Protein AF-A0A932TQD7-F1 (afdb_monomer)

Sequence (419 aa):
MWHEYRRPCAYRSLVVTSLGLAAGSFLALGAETEGPAWTPEKAKTEDVGGRVVIRYEHDCPAAWGYEPGQRRFFDVVTPKDPGGKHPLLICLHSAGEKDNTEWRSNVLRVAAAGDDFVGLMPNCNFPNEWWWGREVMLKEKERYKDTLTPTETRVLATIEWVVQTLNVDRDRIYLHGISMGGSGSLGLGLARGDTFAALFAGVPGSADHALLRRDLATDRDPPPALVFFSQTDQWSRQMPQLTQAAQEKRYPLVCAWGPWGHVNHYEMMNAAAFEFPWLSIRRNEAYPAFVNTSSNQKFPGYQSLDPDQEGQVNAYFRWTNLKDQPEEFAMEIRLVSQDELKGPAAIPEEVVTDVTLRRVQRLAVPPEGEYRWRAEVAGSRTAGGTARADREGLITIPGVKITARPLRLTILPVRFGTP

Radius of gyration: 23.67 Å; Cα contacts (8 Å, |Δi|>4): 931; chains: 1; bounding box: 95×46×58 Å

Mean predicted aligned error: 7.7 Å

Foldseek 3Di:
DDDDDDDDDDDDPPPDPDPDDPPPDPPLLPDPDDAQPDDWAFDDWDDAPNWIKTKTKDFQDCVLVDDPPDMWMKIKTAAQDLPDAAFEEEEEEAAPDPDCPVVSVQSVVQVVLHSRYMYMYTDDDPPCQQQQRVVVCVVCVVVSLADGHSNLSVVVSVVSNCCRVRVYDQFRYEQEYEASSLCNQLQNQQLPLSRHQEYEHHAYQENVNNLSNVVPDDPFHGHQYQYEHALCEPSCQCVLVVVVSCQVVLHNYKYKYAHPYRDGDCQGTQQLRVVPPSSVGTSQDKDKRWHPKPQFDDDQHRPHPDPCNITIDPSFKDKDWDDQAQFKGKMKIAGDDPVSTPDDHPTDQKMWTKIKMGNRNHHDQAAQFKKKKFKDFPNHTPDIDMFTQHNVSITIDGGDMHGRGIIMMMIGTDDDDDD

Secondary structure (DSSP, 8-state):
----------------------------S----SS-SS-PEEEEEEESSS-EEEEEEEE--GGGTPPTT-EEEEEEEPPS-SSS-EEEEEEEPPTT--TTHHHHHHHHHHHHH-TT-EEEEE---TTTT-TT-HHHHHHSHHHHTTS--HHHHHHHHHHHHHHHHTTEEEEEEEEEEETHHHHHHHHHHTT-TTT-SEEEEES-S--HHHHHTTT---SSPPPPEEEEE-TTSTTGGGHHHHHHHHHHTT--EEEEE-S--S---GGGS-HHHHT--GGG--TTS-EEEEES-TTPPPP--TT--SS-SSEEESTTEEEEEEEEETTEEEEEEEEPPGGG-SS-----SEEEEEEEEES--SS---TT-EEEEEEEETTEEEEEEEEE--TTS-EEEEEEEEESSPEEEEEEE--PPP-

pLDDT: mean 87.46, std 18.32, range [24.41, 98.88]

Structure (mmCIF, N/CA/C/O backbone):
data_AF-A0A932TQD7-F1
#
_entry.id   AF-A0A932TQD7-F1
#
loop_
_atom_site.group_PDB
_atom_site.id
_atom_site.type_symbol
_atom_site.label_atom_id
_atom_site.label_alt_id
_atom_site.label_comp_id
_atom_site.label_asym_id
_atom_site.label_entity_id
_atom_site.label_seq_id
_atom_site.pdbx_PDB_ins_code
_atom_site.Cartn_x
_atom_site.Cartn_y
_atom_site.Cartn_z
_atom_site.occupancy
_atom_site.B_iso_or_equiv
_atom_site.auth_seq_id
_atom_site.auth_comp_id
_atom_site.auth_asym_id
_atom_site.auth_atom_id
_atom_site.pdbx_PDB_model_num
ATOM 1 N N . MET A 1 1 ? -70.786 17.677 -17.072 1.00 34.69 1 MET A N 1
ATOM 2 C CA . MET A 1 1 ? -70.443 19.095 -16.821 1.00 34.69 1 MET A CA 1
ATOM 3 C C . MET A 1 1 ? -69.515 19.073 -15.615 1.00 34.69 1 MET A C 1
ATOM 5 O O . MET A 1 1 ? -70.011 18.813 -14.538 1.00 34.69 1 MET A O 1
ATOM 9 N N . TRP A 1 2 ? -68.191 19.110 -15.705 1.00 25.19 2 TRP A N 1
ATOM 10 C CA . TRP A 1 2 ? -67.306 19.965 -16.495 1.00 25.19 2 TRP A CA 1
ATOM 11 C C . TRP A 1 2 ? -65.962 19.262 -16.777 1.00 25.19 2 TRP A C 1
ATOM 13 O O . TRP A 1 2 ? -65.603 18.297 -16.110 1.00 25.19 2 TRP A O 1
ATOM 23 N N . HIS A 1 3 ? -65.277 19.756 -17.807 1.00 27.27 3 HIS A N 1
ATOM 24 C CA . HIS A 1 3 ? -63.922 19.422 -18.248 1.00 27.27 3 HIS A CA 1
ATOM 25 C C . HIS A 1 3 ? -62.834 19.781 -17.222 1.00 27.27 3 HIS A C 1
ATOM 27 O O . HIS A 1 3 ? -62.999 20.775 -16.531 1.00 27.27 3 HIS A O 1
ATOM 33 N N . GLU A 1 4 ? -61.699 19.063 -17.247 1.00 27.77 4 GLU A N 1
ATOM 34 C CA . GLU A 1 4 ? -60.319 19.615 -17.303 1.00 27.77 4 GLU A CA 1
ATOM 35 C C . GLU A 1 4 ? -59.302 18.453 -17.364 1.00 27.77 4 GLU A C 1
ATOM 37 O O . GLU A 1 4 ? -59.243 17.603 -16.485 1.00 27.77 4 GLU A O 1
ATOM 42 N N . TYR A 1 5 ? -58.743 18.128 -18.532 1.00 26.34 5 TYR A N 1
ATOM 43 C CA . TYR A 1 5 ? -57.516 18.647 -19.164 1.00 26.34 5 TYR A CA 1
ATOM 44 C C . TYR A 1 5 ? -56.193 18.392 -18.416 1.00 26.34 5 TYR A C 1
ATOM 46 O O . TYR A 1 5 ? -55.827 19.049 -17.449 1.00 26.34 5 TYR A O 1
ATOM 54 N N . ARG A 1 6 ? -55.434 17.448 -18.991 1.00 28.09 6 ARG A N 1
ATOM 55 C CA . ARG A 1 6 ? -54.022 17.138 -18.743 1.00 28.09 6 ARG A CA 1
ATOM 56 C C . ARG A 1 6 ? -53.116 18.348 -19.012 1.00 28.09 6 ARG A C 1
ATOM 58 O O . ARG A 1 6 ? -53.243 18.980 -20.060 1.00 28.09 6 ARG A O 1
ATOM 65 N N . ARG A 1 7 ? -52.083 18.523 -18.179 1.00 28.02 7 ARG A N 1
ATOM 66 C CA . ARG A 1 7 ? -50.759 19.031 -18.586 1.00 28.02 7 ARG A CA 1
ATOM 67 C C . ARG A 1 7 ? -49.643 18.289 -17.833 1.00 28.02 7 ARG A C 1
ATOM 69 O O . ARG A 1 7 ? -49.680 18.265 -16.607 1.00 28.02 7 ARG A O 1
ATOM 76 N N . PRO A 1 8 ? -48.648 17.720 -18.532 1.00 28.14 8 PRO A N 1
ATOM 77 C CA . PRO A 1 8 ? -47.370 17.333 -17.948 1.00 28.14 8 PRO A CA 1
ATOM 78 C C . PRO A 1 8 ? -46.390 18.519 -17.985 1.00 28.14 8 PRO A C 1
ATOM 80 O O . PRO A 1 8 ? -46.248 19.184 -19.012 1.00 28.14 8 PRO A O 1
ATOM 83 N N . CYS A 1 9 ? -45.701 18.783 -16.871 1.00 24.41 9 CYS A N 1
ATOM 84 C CA . CYS A 1 9 ? -44.565 19.704 -16.844 1.00 24.41 9 CYS A CA 1
ATOM 85 C C . CYS A 1 9 ? -43.347 19.026 -17.480 1.00 24.41 9 CYS A C 1
ATOM 87 O O . CYS A 1 9 ? -42.845 18.017 -16.989 1.00 24.41 9 CYS A O 1
ATOM 89 N N . ALA A 1 10 ? -42.903 19.594 -18.597 1.00 27.64 10 ALA A N 1
ATOM 90 C CA . ALA A 1 10 ? -41.721 19.192 -19.335 1.00 27.64 10 ALA A CA 1
ATOM 91 C C . ALA A 1 10 ? -40.441 19.496 -18.538 1.00 27.64 10 ALA A C 1
ATOM 93 O O . ALA A 1 10 ? -40.169 20.650 -18.205 1.00 27.64 10 ALA A O 1
ATOM 94 N N . TYR A 1 11 ? -39.624 18.468 -18.302 1.00 26.27 11 TYR A N 1
ATOM 95 C CA . TYR A 1 11 ? -38.202 18.638 -18.015 1.00 26.27 11 TYR A CA 1
ATOM 96 C C . TYR A 1 11 ? -37.526 19.149 -19.293 1.00 26.27 11 TYR A C 1
ATOM 98 O O . TYR A 1 11 ? -37.442 18.442 -20.295 1.00 26.27 11 TYR A O 1
ATOM 106 N N . ARG A 1 12 ? -37.073 20.406 -19.279 1.00 26.81 12 ARG A N 1
ATOM 107 C CA . ARG A 1 12 ? -36.172 20.935 -20.306 1.00 26.81 12 ARG A CA 1
ATOM 108 C C . ARG A 1 12 ? -34.806 20.278 -20.127 1.00 26.81 12 ARG A C 1
ATOM 110 O O . ARG A 1 12 ? -34.086 20.603 -19.189 1.00 26.81 12 ARG A O 1
ATOM 117 N N . SER A 1 13 ? -34.443 19.391 -21.047 1.00 27.27 13 SER A N 1
ATOM 118 C CA . SER A 1 13 ? -33.052 19.013 -21.283 1.00 27.27 13 SER A CA 1
ATOM 119 C C . SER A 1 13 ? -32.283 20.255 -21.734 1.00 27.27 13 SER A C 1
ATOM 121 O O . SER A 1 13 ? -32.508 20.765 -22.832 1.00 27.27 13 SER A O 1
ATOM 123 N N . LEU A 1 14 ? -31.389 20.763 -20.885 1.00 24.81 14 LEU A N 1
ATOM 124 C CA . LEU A 1 14 ? -30.322 21.644 -21.341 1.00 24.81 14 LEU A CA 1
ATOM 125 C C . LEU A 1 14 ? -29.310 20.775 -22.091 1.00 24.81 14 LEU A C 1
ATOM 127 O O . LEU A 1 14 ? -28.522 20.050 -21.489 1.00 24.81 14 LEU A O 1
ATOM 131 N N . VAL A 1 15 ? -29.355 20.846 -23.419 1.00 26.19 15 VAL A N 1
ATOM 132 C CA . VAL A 1 15 ? -28.224 20.477 -24.267 1.00 26.19 15 VAL A CA 1
ATOM 133 C C . VAL A 1 15 ? -27.174 21.565 -24.062 1.00 26.19 15 VAL A C 1
ATOM 135 O O . VAL A 1 15 ? -27.295 22.665 -24.596 1.00 26.19 15 VAL A O 1
ATOM 138 N N . VAL A 1 16 ? -26.177 21.279 -23.228 1.00 25.48 16 VAL A N 1
ATOM 139 C CA . VAL A 1 16 ? -24.938 22.055 -23.199 1.00 25.48 16 VAL A CA 1
ATOM 140 C C . VAL A 1 16 ? -24.066 21.501 -24.313 1.00 25.48 16 VAL A C 1
ATOM 142 O O . VAL A 1 16 ? -23.508 20.413 -24.206 1.00 25.48 16 VAL A O 1
ATOM 145 N N . THR A 1 17 ? -23.983 22.244 -25.409 1.00 27.22 17 THR A N 1
ATOM 146 C CA . THR A 1 17 ? -22.994 22.031 -26.462 1.00 27.22 17 THR A CA 1
ATOM 147 C C . THR A 1 17 ? -21.628 22.426 -25.898 1.00 27.22 17 THR A C 1
ATOM 149 O O . THR A 1 17 ? -21.239 23.592 -25.941 1.00 27.22 17 THR A O 1
ATOM 152 N N . SER A 1 18 ? -20.911 21.477 -25.298 1.00 26.64 18 SER A N 1
ATOM 153 C CA . SER A 1 18 ? -19.525 21.669 -24.877 1.00 26.64 18 SER A CA 1
ATOM 154 C C . SER A 1 18 ? -18.600 21.527 -26.086 1.00 26.64 18 SER A C 1
ATOM 156 O O . SER A 1 18 ? -18.256 20.437 -26.537 1.00 26.64 18 SER A O 1
ATOM 158 N N . LEU A 1 19 ? -18.197 22.676 -26.622 1.00 28.45 19 LEU A N 1
ATOM 159 C CA . LEU A 1 19 ? -17.014 22.808 -27.461 1.00 28.45 19 LEU A CA 1
ATOM 160 C C . LEU A 1 19 ? -15.766 22.486 -26.623 1.00 28.45 19 LEU A C 1
ATOM 162 O O . LEU A 1 19 ? -15.459 23.193 -25.671 1.00 28.45 19 LEU A O 1
ATOM 166 N N . GLY A 1 20 ? -15.074 21.414 -27.013 1.00 35.88 20 GLY A N 1
ATOM 167 C CA . GLY A 1 20 ? -13.619 21.253 -26.948 1.00 35.88 20 GLY A CA 1
ATOM 168 C C . GLY A 1 20 ? -12.914 21.539 -25.622 1.00 35.88 20 GLY A C 1
ATOM 169 O O . GLY A 1 20 ? -12.340 22.607 -25.449 1.00 35.88 20 GLY A O 1
ATOM 170 N N . LEU A 1 21 ? -12.809 20.516 -24.777 1.00 26.45 21 LEU A N 1
ATOM 171 C CA . LEU A 1 21 ? -11.660 20.295 -23.896 1.00 26.45 21 LEU A CA 1
ATOM 172 C C . LEU A 1 21 ? -11.516 18.781 -23.739 1.00 26.45 21 LEU A C 1
ATOM 174 O O . LEU A 1 21 ? -12.352 18.128 -23.120 1.00 26.45 21 LEU A O 1
ATOM 178 N N . ALA A 1 22 ? -10.485 18.216 -24.366 1.00 29.20 22 ALA A N 1
ATOM 179 C CA . ALA A 1 22 ? -10.087 16.834 -24.154 1.00 29.20 22 ALA A CA 1
ATOM 180 C C . ALA A 1 22 ? -9.547 16.710 -22.722 1.00 29.20 22 ALA A C 1
ATOM 182 O O . ALA A 1 22 ? -8.354 16.872 -22.476 1.00 29.20 22 ALA A O 1
ATOM 183 N N . ALA A 1 23 ? -10.446 16.484 -21.766 1.00 30.95 23 ALA A N 1
ATOM 184 C CA . ALA A 1 23 ? -10.081 15.966 -20.461 1.00 30.95 23 ALA A CA 1
ATOM 185 C C . ALA A 1 23 ? -9.506 14.567 -20.697 1.00 30.95 23 ALA A C 1
ATOM 187 O O . ALA A 1 23 ? -10.206 13.692 -21.211 1.00 30.95 23 ALA A O 1
ATOM 188 N N . GLY A 1 24 ? -8.217 14.392 -20.398 1.00 32.41 24 GLY A N 1
ATOM 189 C CA . GLY A 1 24 ? -7.561 13.094 -20.455 1.00 32.41 24 GLY A CA 1
ATOM 190 C C . GLY A 1 24 ? -8.387 12.103 -19.652 1.00 32.41 24 GLY A C 1
ATOM 191 O O . GLY A 1 24 ? -8.540 12.252 -18.442 1.00 32.41 24 GLY A O 1
ATOM 192 N N . SER A 1 25 ? -8.986 11.139 -20.345 1.00 35.25 25 SER A N 1
ATOM 193 C CA . SER A 1 25 ? -9.707 10.054 -19.706 1.00 35.25 25 SER A CA 1
ATOM 194 C C . SER A 1 25 ? -8.737 9.372 -18.752 1.00 35.25 25 SER A C 1
ATOM 196 O O . SER A 1 25 ? -7.692 8.876 -19.174 1.00 35.25 25 SER A O 1
ATOM 198 N N . PHE A 1 26 ? -9.068 9.369 -17.461 1.00 40.53 26 PHE A N 1
ATOM 199 C CA . PHE A 1 26 ? -8.512 8.389 -16.545 1.00 40.53 26 PHE A CA 1
ATOM 200 C C . PHE A 1 26 ? -8.759 7.037 -17.209 1.00 40.53 26 PHE A C 1
ATOM 202 O O . PHE A 1 26 ? -9.910 6.653 -17.416 1.00 40.53 26 PHE A O 1
ATOM 209 N N . LEU A 1 27 ? -7.691 6.365 -17.637 1.00 39.50 27 LEU A N 1
ATOM 210 C CA . LEU A 1 27 ? -7.752 4.967 -18.041 1.00 39.50 27 LEU A CA 1
ATOM 211 C C . LEU A 1 27 ? -8.093 4.175 -16.779 1.00 39.50 27 LEU A C 1
ATOM 213 O O . LEU A 1 27 ? -7.217 3.621 -16.125 1.00 39.50 27 LEU A O 1
ATOM 217 N N . ALA A 1 28 ? -9.368 4.190 -16.400 1.00 40.19 28 ALA A N 1
ATOM 218 C CA . ALA A 1 28 ? -9.904 3.246 -15.452 1.00 40.19 28 ALA A CA 1
ATOM 219 C C . ALA A 1 28 ? -9.697 1.870 -16.087 1.00 40.19 28 ALA A C 1
ATOM 221 O O . ALA A 1 28 ? -10.247 1.578 -17.153 1.00 40.19 28 ALA A O 1
ATOM 222 N N . LEU A 1 29 ? -8.877 1.038 -15.451 1.00 52.62 29 LEU A N 1
ATOM 223 C CA . LEU A 1 29 ? -8.661 -0.362 -15.821 1.00 52.62 29 LEU A CA 1
ATOM 224 C C . LEU A 1 29 ? -9.922 -1.162 -15.442 1.00 52.62 29 LEU A C 1
ATOM 226 O O . LEU A 1 29 ? -9.916 -1.956 -14.500 1.00 52.62 29 LEU A O 1
ATOM 230 N N . GLY A 1 30 ? -11.048 -0.842 -16.085 1.00 43.59 30 GLY A N 1
ATOM 231 C CA . GLY A 1 30 ? -12.387 -1.118 -15.560 1.00 43.59 30 GLY A CA 1
ATOM 232 C C . GLY A 1 30 ? -13.401 -1.671 -16.557 1.00 43.59 30 GLY A C 1
ATOM 233 O O . GLY A 1 30 ? -14.508 -1.995 -16.139 1.00 43.59 30 GLY A O 1
ATOM 234 N N . ALA A 1 31 ? -13.059 -1.834 -17.834 1.00 42.06 31 ALA A N 1
ATOM 235 C CA . ALA A 1 31 ? -13.920 -2.535 -18.782 1.00 42.06 31 ALA A CA 1
ATOM 236 C C . ALA A 1 31 ? -13.163 -3.718 -19.391 1.00 42.06 31 ALA A C 1
ATOM 238 O O . ALA A 1 31 ? -12.052 -3.554 -19.889 1.00 42.06 31 ALA A O 1
ATOM 239 N N . GLU A 1 32 ? -13.760 -4.912 -19.347 1.00 48.91 32 GLU A N 1
ATOM 240 C CA . GLU A 1 32 ? -13.381 -6.005 -20.244 1.00 48.91 32 GLU A CA 1
ATOM 241 C C . GLU A 1 32 ? -13.724 -5.553 -21.671 1.00 48.91 32 GLU A C 1
ATOM 243 O O . GLU A 1 32 ? -14.854 -5.694 -22.134 1.00 48.91 32 GLU A O 1
ATOM 248 N N . THR A 1 33 ? -12.772 -4.914 -22.344 1.00 50.34 33 THR A N 1
ATOM 249 C CA . THR A 1 33 ? -12.841 -4.616 -23.779 1.00 50.34 33 THR A CA 1
ATOM 250 C C . THR A 1 33 ? -11.810 -5.443 -24.535 1.00 50.34 33 THR A C 1
ATOM 252 O O . THR A 1 33 ? -10.959 -6.078 -23.915 1.00 50.34 33 THR A O 1
ATOM 255 N N . GLU A 1 34 ? -11.947 -5.445 -25.867 1.00 58.00 34 GLU A N 1
ATOM 256 C CA . GLU A 1 34 ? -11.089 -6.085 -26.874 1.00 58.00 34 GLU A CA 1
ATOM 257 C C . GLU A 1 34 ? -9.615 -6.169 -26.450 1.00 58.00 34 GLU A C 1
ATOM 259 O O . GLU A 1 34 ? -9.112 -5.264 -25.785 1.00 58.00 34 GLU A O 1
ATOM 264 N N . GLY A 1 35 ? -8.956 -7.279 -26.820 1.00 55.47 35 GLY A N 1
ATOM 265 C CA . GLY A 1 35 ? -7.593 -7.631 -26.406 1.00 55.47 35 GLY A CA 1
ATOM 266 C C . GLY A 1 35 ? -6.571 -6.490 -26.521 1.00 55.47 35 GLY A C 1
ATOM 267 O O . GLY A 1 35 ? -6.835 -5.456 -27.131 1.00 55.47 35 GLY A O 1
ATOM 268 N N . PRO A 1 36 ? -5.377 -6.657 -25.941 1.00 63.91 36 PRO A N 1
ATOM 269 C CA . PRO A 1 36 ? -4.545 -5.527 -25.554 1.00 63.91 36 PRO A CA 1
ATOM 270 C C . PRO A 1 36 ? -4.251 -4.573 -26.717 1.00 63.91 36 PRO A C 1
ATOM 272 O O . PRO A 1 36 ? -3.737 -4.981 -27.758 1.00 63.91 36 PRO A O 1
ATOM 275 N N . ALA A 1 37 ? -4.516 -3.278 -26.507 1.00 72.25 37 ALA A N 1
ATOM 276 C CA . ALA A 1 37 ? -4.382 -2.213 -27.512 1.00 72.25 37 ALA A CA 1
ATOM 277 C C . ALA A 1 37 ? -2.947 -2.001 -28.043 1.00 72.25 37 ALA A C 1
ATOM 279 O O . ALA A 1 37 ? -2.710 -1.210 -28.955 1.00 72.25 37 ALA A O 1
ATOM 280 N N . TRP A 1 38 ? -1.974 -2.678 -27.443 1.00 87.75 38 TRP A N 1
ATOM 281 C CA . TRP A 1 38 ? -0.560 -2.631 -27.766 1.00 87.75 38 TRP A CA 1
ATOM 282 C C . TRP A 1 38 ? 0.052 -3.986 -27.405 1.00 87.75 38 TRP A C 1
ATOM 284 O O . TRP A 1 38 ? -0.308 -4.570 -26.385 1.00 87.75 38 TRP A O 1
ATOM 294 N N . THR A 1 39 ? 0.956 -4.501 -28.239 1.00 87.81 39 THR A N 1
ATOM 295 C CA . THR A 1 39 ? 1.585 -5.813 -28.034 1.00 87.81 39 THR A CA 1
ATOM 296 C C . THR A 1 39 ? 3.109 -5.676 -28.063 1.00 87.81 39 THR A C 1
ATOM 298 O O . THR A 1 39 ? 3.642 -5.164 -29.047 1.00 87.81 39 THR A O 1
ATOM 301 N N . PRO A 1 40 ? 3.818 -6.127 -27.018 1.00 95.56 40 PRO A N 1
ATOM 302 C CA . PRO A 1 40 ? 5.270 -6.155 -26.982 1.00 95.56 40 PRO A CA 1
ATOM 303 C C . PRO A 1 40 ? 5.835 -7.444 -27.597 1.00 95.56 40 PRO A C 1
ATOM 305 O O . PRO A 1 40 ? 5.162 -8.470 -27.701 1.00 95.56 40 PRO A O 1
ATOM 308 N N . GLU A 1 41 ? 7.108 -7.406 -27.973 1.00 97.00 41 GLU A N 1
ATOM 309 C CA . GLU A 1 41 ? 7.827 -8.507 -28.609 1.00 97.00 41 GLU A CA 1
ATOM 310 C C . GLU A 1 41 ? 8.535 -9.362 -27.558 1.00 97.00 41 GLU A C 1
ATOM 312 O O . GLU A 1 41 ? 9.306 -8.859 -26.741 1.00 97.00 41 GLU A O 1
ATOM 317 N N . LYS A 1 42 ? 8.320 -10.679 -27.580 1.00 97.62 42 LYS A N 1
ATOM 318 C CA . LYS A 1 42 ? 9.060 -11.607 -26.718 1.00 97.62 42 LYS A CA 1
ATOM 319 C C . LYS A 1 42 ? 10.518 -11.696 -27.182 1.00 97.62 42 LYS A C 1
ATOM 321 O O . LYS A 1 42 ? 10.784 -12.209 -28.264 1.00 97.62 42 LYS A O 1
ATOM 326 N N . ALA A 1 43 ? 11.455 -11.270 -26.339 1.00 97.00 43 ALA A N 1
ATOM 327 C CA . ALA A 1 43 ? 12.882 -11.228 -26.659 1.00 97.00 43 ALA A CA 1
ATOM 328 C C . ALA A 1 43 ? 13.663 -12.432 -26.108 1.00 97.00 43 ALA A C 1
ATOM 330 O O . ALA A 1 43 ? 14.493 -13.011 -26.806 1.00 97.00 43 ALA A O 1
ATOM 331 N N . LYS A 1 44 ? 13.414 -12.832 -24.852 1.00 96.75 44 LYS A N 1
ATOM 332 C CA . LYS A 1 44 ? 14.177 -13.903 -24.182 1.00 96.75 44 LYS A CA 1
ATOM 333 C C . LYS A 1 44 ? 13.328 -14.658 -23.161 1.00 96.75 44 LYS A C 1
ATOM 335 O O . LYS A 1 44 ? 12.343 -14.136 -22.647 1.00 96.75 44 LYS A O 1
ATOM 340 N N . THR A 1 45 ? 13.705 -15.896 -22.854 1.00 97.94 45 THR A N 1
ATOM 341 C CA . THR A 1 45 ? 13.156 -16.675 -21.734 1.00 97.94 45 THR A CA 1
ATOM 342 C C . THR A 1 45 ? 14.289 -17.285 -20.919 1.00 97.94 45 THR A C 1
ATOM 344 O O . THR A 1 45 ? 15.260 -17.773 -21.494 1.00 97.94 45 THR A O 1
ATOM 347 N N . GLU A 1 46 ? 14.165 -17.242 -19.596 1.00 96.50 46 GLU A N 1
ATOM 348 C CA . GLU A 1 46 ? 15.149 -17.744 -18.633 1.00 96.50 46 GLU A CA 1
ATOM 349 C C . GLU A 1 46 ? 14.460 -18.491 -17.487 1.00 96.50 46 GLU A C 1
ATOM 351 O O . GLU A 1 46 ? 13.294 -18.232 -17.193 1.00 96.50 46 GLU A O 1
ATOM 356 N N . ASP A 1 47 ? 15.191 -19.389 -16.823 1.00 95.94 47 ASP A N 1
ATOM 357 C CA . ASP A 1 47 ? 14.800 -19.947 -15.524 1.00 95.94 47 ASP A CA 1
ATOM 358 C C . ASP A 1 47 ? 15.621 -19.277 -14.420 1.00 95.94 47 ASP A C 1
ATOM 360 O O . ASP A 1 47 ? 16.855 -19.232 -14.480 1.00 95.94 47 ASP A O 1
ATOM 364 N N . VAL A 1 48 ? 14.936 -18.752 -13.408 1.00 94.19 48 VAL A N 1
ATOM 365 C CA . VAL A 1 48 ? 15.570 -18.186 -12.220 1.00 94.19 48 VAL A CA 1
ATOM 366 C C . VAL A 1 48 ? 14.887 -18.743 -10.983 1.00 94.19 48 VAL A C 1
ATOM 368 O O . VAL A 1 48 ? 13.770 -18.362 -10.643 1.00 94.19 48 VAL A O 1
ATOM 371 N N . GLY A 1 49 ? 15.581 -19.641 -10.283 1.00 88.44 49 GLY A N 1
ATOM 372 C CA . GLY A 1 49 ? 15.065 -20.229 -9.047 1.00 88.44 49 GLY A CA 1
ATOM 373 C C . GLY A 1 49 ? 13.809 -21.077 -9.267 1.00 88.44 49 GLY A C 1
ATOM 374 O O . GLY A 1 49 ? 12.928 -21.072 -8.411 1.00 88.44 49 GLY A O 1
ATOM 375 N N . GLY A 1 50 ? 13.699 -21.768 -10.411 1.00 91.44 50 GLY A N 1
ATOM 376 C CA . GLY A 1 50 ? 12.535 -22.592 -10.749 1.00 91.44 50 GLY A CA 1
ATOM 377 C C . GLY A 1 50 ? 11.314 -21.782 -11.187 1.00 91.44 50 GLY A C 1
ATOM 378 O O . GLY A 1 50 ? 10.182 -22.263 -11.093 1.00 91.44 50 GLY A O 1
ATOM 379 N N . ARG A 1 51 ? 11.525 -20.532 -11.612 1.00 95.50 51 ARG A N 1
ATOM 380 C CA . ARG A 1 51 ? 10.504 -19.662 -12.198 1.00 95.50 51 ARG A CA 1
ATOM 381 C C . ARG A 1 51 ? 10.905 -19.292 -13.616 1.00 95.50 51 ARG A C 1
ATOM 383 O O . ARG A 1 51 ? 12.031 -18.851 -13.845 1.00 95.50 51 ARG A O 1
ATOM 390 N N . VAL A 1 52 ? 9.956 -19.410 -14.540 1.00 97.62 52 VAL A N 1
ATOM 391 C CA . VAL A 1 52 ? 10.129 -18.952 -15.919 1.00 97.62 52 VAL A CA 1
ATOM 392 C C . VAL A 1 52 ? 9.978 -17.434 -15.953 1.00 97.62 52 VAL A C 1
ATOM 394 O O . VAL A 1 52 ? 8.953 -16.888 -15.540 1.00 97.62 52 VAL A O 1
ATOM 397 N N . VAL A 1 53 ? 11.006 -16.759 -16.457 1.00 98.12 53 VAL A N 1
ATOM 398 C CA . VAL A 1 53 ? 11.047 -15.308 -16.644 1.00 98.12 53 VAL A CA 1
ATOM 399 C C . VAL A 1 53 ? 11.130 -15.012 -18.133 1.00 98.12 53 VAL A C 1
ATOM 401 O O . VAL A 1 53 ? 12.002 -15.532 -18.829 1.00 98.12 53 VAL A O 1
ATOM 404 N N . ILE A 1 54 ? 10.218 -14.189 -18.640 1.00 98.25 54 ILE A N 1
ATOM 405 C CA . ILE A 1 54 ? 10.152 -13.813 -20.051 1.00 98.25 54 ILE A CA 1
ATOM 406 C C . ILE A 1 54 ? 10.445 -12.325 -20.185 1.00 98.25 54 ILE A C 1
ATOM 408 O O . ILE A 1 54 ? 9.725 -11.507 -19.617 1.00 98.25 54 ILE A O 1
ATOM 412 N N . ARG A 1 55 ? 11.464 -11.987 -20.977 1.00 98.12 55 ARG A N 1
ATOM 413 C CA . ARG A 1 55 ? 11.746 -10.610 -21.375 1.00 98.12 55 ARG A CA 1
ATOM 414 C C . ARG A 1 55 ? 10.910 -10.229 -22.580 1.00 98.12 55 ARG A C 1
ATOM 416 O O . ARG A 1 55 ? 10.928 -10.936 -23.591 1.00 98.12 55 ARG A O 1
ATOM 423 N N . TYR A 1 56 ? 10.269 -9.078 -22.481 1.00 98.00 56 TYR A N 1
ATOM 424 C CA . TYR A 1 56 ? 9.563 -8.420 -23.563 1.00 98.00 56 TYR A CA 1
ATOM 425 C C . TYR A 1 56 ? 10.223 -7.082 -23.880 1.00 98.00 56 TYR A C 1
ATOM 427 O O . TYR A 1 56 ? 10.601 -6.344 -22.973 1.00 98.00 56 TYR A O 1
ATOM 435 N N . GLU A 1 57 ? 10.344 -6.763 -25.161 1.00 97.12 57 GLU A N 1
ATOM 436 C CA . GLU A 1 57 ? 10.807 -5.474 -25.667 1.00 97.12 57 GLU A CA 1
ATOM 437 C C . GLU A 1 57 ? 9.693 -4.782 -26.437 1.00 97.12 57 GLU A C 1
ATOM 439 O O . GLU A 1 57 ? 8.795 -5.424 -26.979 1.00 97.12 57 GLU A O 1
ATOM 444 N N . HIS A 1 58 ? 9.733 -3.457 -26.484 1.00 94.75 58 HIS A N 1
ATOM 445 C CA . HIS A 1 58 ? 8.726 -2.700 -27.201 1.00 94.75 58 HIS A CA 1
ATOM 446 C C . HIS A 1 58 ? 9.187 -1.302 -27.575 1.00 94.75 58 HIS A C 1
ATOM 448 O O . HIS A 1 58 ? 9.986 -0.684 -26.867 1.00 94.75 58 HIS A O 1
ATOM 454 N N . ASP A 1 59 ? 8.591 -0.770 -28.637 1.00 93.25 59 ASP A N 1
ATOM 455 C CA . ASP A 1 59 ? 8.580 0.666 -28.883 1.00 93.25 59 ASP A CA 1
ATOM 456 C C . ASP A 1 59 ? 7.654 1.363 -27.880 1.00 93.25 59 ASP A C 1
ATOM 458 O O . ASP A 1 59 ? 6.624 0.821 -27.465 1.00 93.25 59 ASP A O 1
ATOM 462 N N . CYS A 1 60 ? 8.020 2.574 -27.472 1.00 91.19 60 CYS A N 1
ATOM 463 C CA . CYS A 1 60 ? 7.155 3.474 -26.723 1.00 91.19 60 CYS A CA 1
ATOM 464 C C . CYS A 1 60 ? 6.339 4.320 -27.713 1.00 91.19 60 CYS A C 1
ATOM 466 O O . CYS A 1 60 ? 6.915 5.173 -28.392 1.00 91.19 60 CYS A O 1
ATOM 468 N N . PRO A 1 61 ? 5.011 4.132 -27.804 1.00 91.62 61 PRO A N 1
ATOM 469 C CA . PRO A 1 61 ? 4.169 4.913 -28.697 1.00 91.62 61 PRO A CA 1
ATOM 470 C C . PRO A 1 61 ? 4.211 6.413 -28.388 1.00 91.62 61 PRO A C 1
ATOM 472 O O . PRO A 1 61 ? 4.167 6.828 -27.227 1.00 91.62 61 PRO A O 1
ATOM 475 N N . ALA A 1 62 ? 4.153 7.237 -29.437 1.00 90.81 62 ALA A N 1
ATOM 476 C CA . ALA A 1 62 ? 4.001 8.688 -29.303 1.00 90.81 62 ALA A CA 1
ATOM 477 C C . ALA A 1 62 ? 2.711 9.081 -28.558 1.00 90.81 62 ALA A C 1
ATOM 479 O O . ALA A 1 62 ? 2.676 10.096 -27.869 1.00 90.81 62 ALA A O 1
ATOM 480 N N . ALA A 1 63 ? 1.670 8.241 -28.621 1.00 90.62 63 ALA A N 1
ATOM 481 C CA . ALA A 1 63 ? 0.431 8.415 -27.860 1.00 90.62 63 ALA A CA 1
ATOM 482 C C . ALA A 1 63 ? 0.636 8.364 -26.334 1.00 90.62 63 ALA A C 1
ATOM 484 O O . ALA A 1 63 ? -0.179 8.904 -25.593 1.00 90.62 63 ALA A O 1
ATOM 485 N N . TRP A 1 64 ? 1.726 7.755 -25.854 1.00 90.94 64 TRP A N 1
ATOM 486 C CA . TRP A 1 64 ? 2.118 7.807 -24.443 1.00 90.94 64 TRP A CA 1
ATOM 487 C C . TRP A 1 64 ? 2.972 9.038 -24.118 1.00 90.94 64 TRP A C 1
ATOM 489 O O . TRP A 1 64 ? 3.399 9.188 -22.985 1.00 90.94 64 TRP A O 1
ATOM 499 N N . GLY A 1 65 ? 3.248 9.921 -25.081 1.00 89.94 65 GLY A N 1
ATOM 500 C CA . GLY A 1 65 ? 4.085 11.108 -24.889 1.00 89.94 65 GLY A CA 1
ATOM 501 C C . GLY A 1 65 ? 5.591 10.841 -24.960 1.00 89.94 65 GLY A C 1
ATOM 502 O O . GLY A 1 65 ? 6.366 11.617 -24.406 1.00 89.94 65 GLY A O 1
ATOM 503 N N . TYR A 1 66 ? 6.010 9.752 -25.614 1.00 89.69 66 TYR A N 1
AT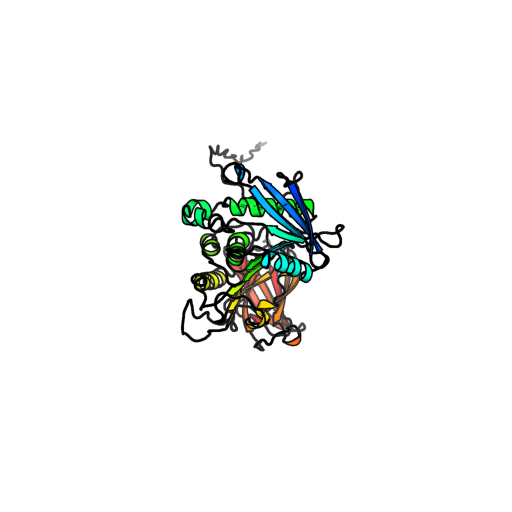OM 504 C CA . TYR A 1 66 ? 7.418 9.476 -25.912 1.00 89.69 66 TYR A CA 1
ATOM 505 C C . TYR A 1 66 ? 7.813 9.980 -27.302 1.00 89.69 66 TYR A C 1
ATOM 507 O O . TYR A 1 66 ? 7.020 9.940 -28.241 1.00 89.69 66 TYR A O 1
ATOM 515 N N . GLU A 1 67 ? 9.074 10.387 -27.443 1.00 88.50 67 GLU A N 1
ATOM 516 C CA . GLU A 1 67 ? 9.666 10.670 -28.753 1.00 88.50 67 GLU A CA 1
ATOM 517 C C . GLU A 1 67 ? 9.790 9.388 -29.602 1.00 88.50 67 GLU A C 1
ATOM 519 O O . GLU A 1 67 ? 10.041 8.309 -29.044 1.00 88.50 67 GLU A O 1
ATOM 524 N N . PRO A 1 68 ? 9.670 9.477 -30.943 1.00 87.75 68 PRO A N 1
ATOM 525 C CA . PRO A 1 68 ? 9.813 8.328 -31.833 1.00 87.75 68 PRO A CA 1
ATOM 526 C C . PRO A 1 68 ? 11.144 7.582 -31.662 1.00 87.75 68 PRO A C 1
ATOM 528 O O . PRO A 1 68 ? 12.195 8.182 -31.443 1.00 87.75 68 PRO A O 1
ATOM 531 N N . GLY A 1 69 ? 11.102 6.254 -31.808 1.00 86.12 69 GLY A N 1
ATOM 532 C CA . GLY A 1 69 ? 12.288 5.390 -31.759 1.00 86.12 69 GLY A CA 1
ATOM 533 C C . GLY A 1 69 ? 12.783 5.048 -30.350 1.00 86.12 69 GLY A C 1
ATOM 534 O O . GLY A 1 69 ? 13.794 4.359 -30.209 1.00 86.12 69 GLY A O 1
ATOM 535 N N . GLN A 1 70 ? 12.094 5.490 -29.293 1.00 89.62 70 GLN A N 1
ATOM 536 C CA . GLN A 1 70 ? 12.406 5.035 -27.941 1.00 89.62 70 GLN A CA 1
ATOM 537 C C . GLN A 1 70 ? 11.900 3.611 -27.708 1.00 89.62 70 GLN A C 1
ATOM 539 O O . GLN A 1 70 ? 10.701 3.361 -27.785 1.00 89.62 70 GLN A O 1
ATOM 544 N N . ARG A 1 71 ? 12.810 2.705 -27.335 1.00 91.56 71 ARG A N 1
ATOM 545 C CA . ARG A 1 71 ? 12.484 1.336 -26.913 1.00 91.56 71 ARG A CA 1
ATOM 546 C C . ARG A 1 71 ? 12.640 1.151 -25.410 1.00 91.56 71 ARG A C 1
ATOM 548 O O . ARG A 1 71 ? 13.457 1.816 -24.761 1.00 91.56 71 ARG A O 1
ATOM 555 N N . ARG A 1 72 ? 11.840 0.252 -24.850 1.00 92.75 72 ARG A N 1
ATOM 556 C CA . ARG A 1 72 ? 11.875 -0.180 -23.449 1.00 92.75 72 ARG A CA 1
ATOM 557 C C . ARG A 1 72 ? 11.699 -1.691 -23.376 1.00 92.75 72 ARG A C 1
ATOM 559 O O . ARG A 1 72 ? 11.408 -2.344 -24.376 1.00 92.75 72 ARG A O 1
ATOM 566 N N . PHE A 1 73 ? 11.927 -2.239 -22.191 1.00 94.69 73 PHE A N 1
ATOM 567 C CA . PHE A 1 73 ? 11.729 -3.653 -21.928 1.00 94.69 73 PHE A CA 1
ATOM 568 C C . PHE A 1 73 ? 11.064 -3.856 -20.573 1.00 94.69 73 PHE A C 1
ATOM 570 O O . PHE A 1 73 ? 11.086 -2.996 -19.695 1.00 94.69 73 PHE A O 1
ATOM 577 N N . PHE A 1 74 ? 10.482 -5.021 -20.384 1.00 96.44 74 PHE A N 1
ATOM 578 C CA . PHE A 1 74 ? 10.031 -5.464 -19.081 1.00 96.44 74 PHE A CA 1
ATOM 579 C C . PHE A 1 74 ? 10.154 -6.977 -19.010 1.00 96.44 74 PHE A C 1
ATOM 581 O O . PHE A 1 74 ? 10.151 -7.668 -20.028 1.00 96.44 74 PHE A O 1
ATOM 588 N N . ASP A 1 75 ? 10.282 -7.488 -17.798 1.00 97.88 75 ASP A N 1
ATOM 589 C CA . ASP A 1 75 ? 10.361 -8.915 -17.544 1.00 97.88 75 ASP A CA 1
ATOM 590 C C . ASP A 1 75 ? 9.101 -9.378 -16.815 1.00 97.88 75 ASP A C 1
ATOM 592 O O . ASP A 1 75 ? 8.577 -8.685 -15.939 1.00 97.88 75 ASP A O 1
ATOM 596 N N . VAL A 1 76 ? 8.619 -10.561 -17.180 1.00 98.50 76 VAL A N 1
ATOM 597 C CA . VAL A 1 76 ? 7.441 -11.187 -16.583 1.00 98.50 76 VAL A CA 1
ATOM 598 C C . VAL A 1 76 ? 7.828 -12.524 -15.981 1.00 98.50 76 VAL A C 1
ATOM 600 O O . VAL A 1 76 ? 8.339 -13.391 -16.686 1.00 98.50 76 VAL A O 1
ATOM 603 N N . VAL A 1 77 ? 7.556 -12.708 -14.692 1.00 98.38 77 VAL A N 1
ATOM 604 C CA . VAL A 1 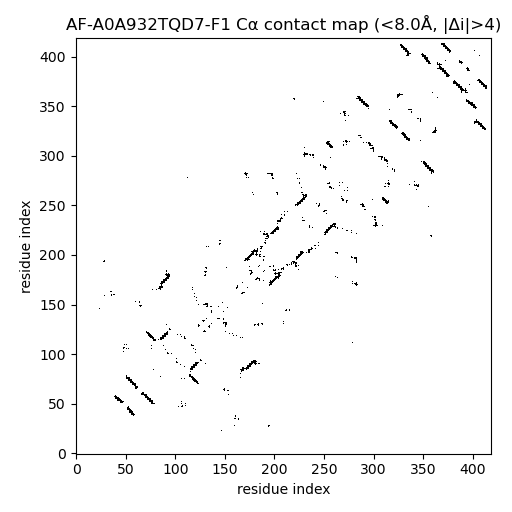77 ? 7.647 -14.016 -14.031 1.00 98.38 77 VAL A CA 1
ATOM 605 C C . VAL A 1 77 ? 6.299 -14.705 -14.189 1.00 98.38 77 VAL A C 1
ATOM 607 O O . VAL A 1 77 ? 5.290 -14.190 -13.705 1.00 98.38 77 VAL A O 1
ATOM 610 N N . THR A 1 78 ? 6.257 -15.855 -14.858 1.00 97.06 78 THR A N 1
ATOM 611 C CA . THR A 1 78 ? 4.997 -16.586 -15.047 1.00 97.06 78 THR A CA 1
ATOM 612 C C . THR A 1 78 ? 4.601 -17.313 -13.758 1.00 97.06 78 THR A C 1
ATOM 614 O O . THR A 1 78 ? 5.488 -17.726 -12.996 1.00 97.06 78 THR A O 1
ATOM 617 N N . PRO A 1 79 ? 3.297 -17.511 -13.494 1.00 95.69 79 PRO A N 1
ATOM 618 C CA . PRO A 1 79 ? 2.855 -18.411 -12.436 1.00 95.69 79 PRO A CA 1
ATOM 619 C C . PRO A 1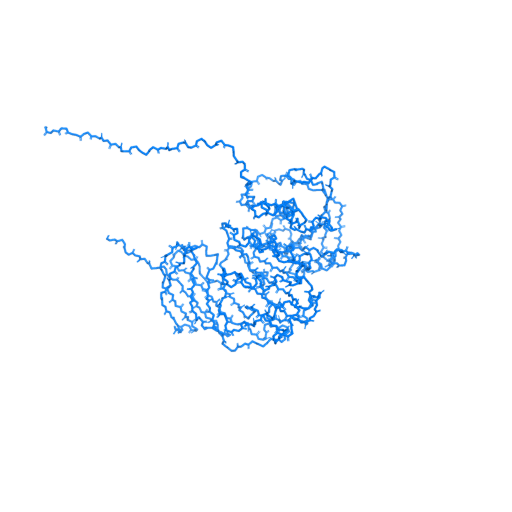 79 ? 3.277 -19.846 -12.784 1.00 95.69 79 PRO A C 1
ATOM 621 O O . PRO A 1 79 ? 3.516 -20.161 -13.955 1.00 95.69 79 PRO A O 1
ATOM 624 N N . LYS A 1 80 ? 3.406 -20.718 -11.778 1.00 93.81 80 LYS A N 1
ATOM 625 C CA . LYS A 1 80 ? 3.723 -22.135 -12.034 1.00 93.81 80 LYS A CA 1
ATOM 626 C C . LYS A 1 80 ? 2.538 -22.898 -12.621 1.00 93.81 80 LYS A C 1
ATOM 628 O O . LYS A 1 80 ? 2.735 -23.760 -13.471 1.00 93.81 80 LYS A O 1
ATOM 633 N N . ASP A 1 81 ? 1.331 -22.571 -12.172 1.00 89.88 81 ASP A N 1
ATOM 634 C CA . ASP A 1 81 ? 0.081 -23.066 -12.745 1.00 89.88 81 ASP A CA 1
ATOM 635 C C . ASP A 1 81 ? -0.538 -21.956 -13.607 1.00 89.88 81 ASP A C 1
ATOM 637 O O . ASP A 1 81 ? -0.846 -20.905 -13.058 1.00 89.88 81 ASP A O 1
ATOM 641 N N . PRO A 1 82 ? -0.702 -22.130 -14.929 1.00 83.44 82 PRO A N 1
ATOM 642 C CA . PRO A 1 82 ? -1.304 -21.119 -15.798 1.00 83.44 82 PRO A CA 1
ATOM 643 C C . PRO A 1 82 ? -2.847 -21.131 -15.809 1.00 83.44 82 PRO A C 1
ATOM 645 O O . PRO A 1 82 ? -3.449 -20.282 -16.460 1.00 83.44 82 PRO A O 1
ATOM 648 N N . GLY A 1 83 ? -3.506 -22.100 -15.161 1.00 80.06 83 GLY A N 1
ATOM 649 C CA . GLY A 1 83 ? -4.958 -22.312 -15.252 1.00 80.06 83 GLY A CA 1
ATOM 650 C C . GLY A 1 83 ? -5.825 -21.448 -14.326 1.00 80.06 83 GLY A C 1
ATOM 651 O O . GLY A 1 83 ? -7.029 -21.694 -14.231 1.00 80.06 83 GLY A O 1
ATOM 652 N N . GLY A 1 84 ? -5.246 -20.474 -13.618 1.00 85.62 84 GLY A N 1
ATOM 653 C CA . GLY A 1 84 ? -5.904 -19.736 -12.537 1.00 85.62 84 GLY A CA 1
ATOM 654 C C . GLY A 1 84 ? -6.122 -18.248 -12.811 1.00 85.62 84 GLY A C 1
ATOM 655 O O . GLY A 1 84 ? -5.775 -17.724 -13.868 1.00 85.62 84 GLY A O 1
ATOM 656 N N . LYS A 1 85 ? -6.716 -17.558 -11.826 1.00 93.12 85 LYS A N 1
ATOM 657 C CA . LYS A 1 85 ? -6.630 -16.096 -11.706 1.00 93.12 85 LYS A CA 1
ATOM 658 C C . LYS A 1 85 ? -5.489 -15.744 -10.762 1.00 93.12 85 LYS A C 1
ATOM 660 O O . LYS A 1 85 ? -5.497 -16.170 -9.607 1.00 93.12 85 LYS A O 1
ATOM 665 N N . HIS A 1 86 ? -4.527 -14.971 -11.247 1.00 97.31 86 HIS A N 1
ATOM 666 C CA . HIS A 1 86 ? -3.239 -14.815 -10.573 1.00 97.31 86 HIS A CA 1
ATOM 667 C C . HIS A 1 86 ? -3.111 -13.472 -9.857 1.00 97.31 86 HIS A C 1
ATOM 669 O O . HIS A 1 86 ? -3.427 -12.449 -10.457 1.00 97.31 86 HIS A O 1
ATOM 675 N N . PRO A 1 87 ? -2.616 -13.409 -8.611 1.00 98.38 87 PRO A N 1
ATOM 676 C CA . PRO A 1 87 ? -2.149 -12.144 -8.062 1.00 98.38 87 PRO A CA 1
ATOM 677 C C . PRO A 1 87 ? -0.926 -11.641 -8.840 1.00 98.38 87 PRO A C 1
ATOM 679 O O . PRO A 1 87 ? -0.117 -12.430 -9.328 1.00 98.38 87 PRO A O 1
ATOM 682 N N . LEU A 1 88 ? -0.774 -10.323 -8.934 1.00 98.81 88 LEU A N 1
ATOM 683 C CA . LEU A 1 88 ? 0.332 -9.676 -9.635 1.00 98.81 88 LEU A CA 1
ATOM 684 C C . LEU A 1 88 ? 1.179 -8.871 -8.652 1.00 98.81 88 LEU A C 1
ATOM 686 O O . LEU A 1 88 ? 0.680 -7.942 -8.019 1.00 98.81 88 LEU A O 1
ATOM 690 N N . LEU A 1 89 ? 2.472 -9.187 -8.567 1.00 98.81 89 LEU A N 1
ATOM 691 C CA . LEU A 1 89 ? 3.459 -8.388 -7.846 1.00 98.81 89 LEU A CA 1
ATOM 692 C C . LEU A 1 89 ? 4.352 -7.630 -8.832 1.00 98.81 89 LEU A C 1
ATOM 694 O O . LEU A 1 89 ? 5.171 -8.214 -9.544 1.00 98.81 89 LEU A O 1
ATOM 698 N N . ILE A 1 90 ? 4.217 -6.308 -8.839 1.00 98.75 90 ILE A N 1
ATOM 699 C CA . ILE A 1 90 ? 5.023 -5.411 -9.664 1.00 98.75 90 ILE A CA 1
ATOM 700 C C . ILE A 1 90 ? 6.225 -4.952 -8.845 1.00 98.75 90 ILE A C 1
ATOM 702 O O . ILE A 1 90 ? 6.060 -4.436 -7.742 1.00 98.75 90 ILE A O 1
ATOM 706 N N . CYS A 1 91 ? 7.432 -5.124 -9.378 1.00 97.88 91 CYS A N 1
ATOM 707 C CA . CYS A 1 91 ? 8.677 -4.739 -8.720 1.00 97.88 91 CYS A CA 1
ATOM 708 C C . CYS A 1 91 ? 9.397 -3.647 -9.516 1.00 97.88 91 CYS A C 1
ATOM 710 O O . CYS A 1 91 ? 9.984 -3.908 -10.565 1.00 97.88 91 CYS A O 1
ATOM 712 N N . LEU A 1 92 ? 9.377 -2.425 -8.987 1.00 95.75 92 LEU A N 1
ATOM 713 C CA . LEU A 1 92 ? 10.080 -1.272 -9.537 1.00 95.75 92 LEU A CA 1
ATOM 714 C C . LEU A 1 92 ? 11.537 -1.249 -9.049 1.00 95.75 92 LEU A C 1
ATOM 716 O O . LEU A 1 92 ? 11.786 -1.279 -7.841 1.00 95.75 92 LEU A O 1
ATOM 720 N N . HIS A 1 93 ? 12.494 -1.180 -9.977 1.00 93.81 93 HIS A N 1
ATOM 721 C CA . HIS A 1 93 ? 13.928 -1.166 -9.657 1.00 93.81 93 HIS A CA 1
ATOM 722 C C . HIS A 1 93 ? 14.413 0.191 -9.110 1.00 93.81 93 HIS A C 1
ATOM 724 O O . HIS A 1 93 ? 13.807 1.242 -9.356 1.00 93.81 93 HIS A O 1
ATOM 730 N N . SER A 1 94 ? 15.531 0.169 -8.385 1.00 92.75 94 SER A N 1
ATOM 731 C CA . SER A 1 94 ? 16.236 1.342 -7.859 1.00 92.75 94 SER A CA 1
ATOM 732 C C . SER A 1 94 ? 16.992 2.109 -8.951 1.00 92.75 94 SER A C 1
ATOM 734 O O . SER A 1 94 ? 17.142 1.663 -10.092 1.00 92.75 94 SER A O 1
ATOM 736 N N . ALA A 1 95 ? 17.476 3.304 -8.607 1.00 88.81 95 ALA A N 1
ATOM 737 C CA . ALA A 1 95 ? 18.307 4.108 -9.495 1.00 88.81 95 ALA A CA 1
ATOM 738 C C . ALA A 1 95 ? 19.673 3.446 -9.701 1.00 88.81 95 ALA A C 1
ATOM 740 O O . ALA A 1 95 ? 20.315 3.036 -8.738 1.00 88.81 95 ALA A O 1
ATOM 741 N N . GLY A 1 96 ? 20.143 3.404 -10.949 1.00 75.06 96 GLY A N 1
ATOM 742 C CA . GLY A 1 96 ? 21.475 2.884 -11.257 1.00 75.06 96 GLY A CA 1
ATOM 743 C C . GLY A 1 96 ? 21.635 1.387 -10.993 1.00 75.06 96 GLY A C 1
ATOM 744 O O . GLY A 1 96 ? 22.733 0.972 -10.633 1.00 75.06 96 GLY A O 1
ATOM 745 N N . GLU A 1 97 ? 20.559 0.608 -11.158 1.00 72.44 97 GLU A N 1
ATOM 746 C CA . GLU A 1 97 ? 20.603 -0.856 -11.181 1.00 72.44 97 GLU A CA 1
ATOM 747 C C . GLU A 1 97 ? 21.742 -1.327 -12.103 1.00 72.44 97 GLU A C 1
ATOM 749 O O . GLU A 1 97 ? 21.867 -0.886 -13.248 1.00 72.44 97 GLU A O 1
ATOM 754 N N . LYS A 1 98 ? 22.644 -2.133 -11.538 1.00 59.59 98 LYS A N 1
ATOM 755 C CA . LYS A 1 98 ? 23.828 -2.689 -12.198 1.00 59.59 98 LYS A CA 1
ATOM 756 C C . LYS A 1 98 ? 23.841 -4.196 -11.974 1.00 59.59 98 LYS A C 1
ATOM 758 O O . LYS A 1 98 ? 23.392 -4.688 -10.937 1.00 59.59 98 LYS A O 1
ATOM 763 N N . ASP A 1 99 ? 24.385 -4.916 -12.948 1.00 60.25 99 ASP A N 1
ATOM 764 C CA . ASP A 1 99 ? 24.710 -6.340 -12.842 1.00 60.25 99 ASP A CA 1
ATOM 765 C C . ASP A 1 99 ? 23.520 -7.274 -12.525 1.00 60.25 99 ASP A C 1
ATOM 767 O O . ASP A 1 99 ? 23.716 -8.355 -11.973 1.00 60.25 99 ASP A O 1
ATOM 771 N N . ASN A 1 100 ? 22.279 -6.894 -12.867 1.00 70.56 100 ASN A N 1
ATOM 772 C CA . ASN A 1 100 ? 21.064 -7.714 -12.699 1.00 70.56 100 ASN A CA 1
ATOM 773 C C . ASN A 1 100 ? 20.789 -8.198 -11.255 1.00 70.56 100 ASN A C 1
ATOM 775 O O . ASN A 1 100 ? 20.030 -9.154 -11.046 1.00 70.56 100 ASN A O 1
ATOM 779 N N . THR A 1 101 ? 21.390 -7.575 -10.235 1.00 78.44 101 THR A N 1
ATOM 780 C CA . THR A 1 101 ? 21.273 -8.052 -8.843 1.00 78.44 101 THR A CA 1
ATOM 781 C C . THR A 1 101 ? 19.874 -7.803 -8.279 1.00 78.44 101 THR A C 1
ATOM 783 O O . THR A 1 101 ? 19.270 -8.699 -7.675 1.00 78.44 101 THR A O 1
ATOM 786 N N . GLU A 1 102 ? 19.315 -6.611 -8.508 1.00 87.94 102 GLU A N 1
ATOM 787 C CA . GLU A 1 102 ? 17.938 -6.316 -8.104 1.00 87.94 102 GLU A CA 1
ATOM 788 C C . GLU A 1 102 ? 16.932 -7.097 -8.935 1.00 87.94 102 GLU A C 1
ATOM 790 O O . GLU A 1 102 ? 15.959 -7.601 -8.380 1.00 87.94 102 GLU A O 1
ATOM 795 N N . TRP A 1 103 ? 17.186 -7.260 -10.237 1.00 92.06 103 TRP A N 1
ATOM 796 C CA . TRP A 1 103 ? 16.358 -8.097 -11.098 1.00 92.06 103 TRP A CA 1
ATOM 797 C C . TRP A 1 103 ? 16.224 -9.518 -10.538 1.00 92.06 103 TRP A C 1
ATOM 799 O O . TRP A 1 103 ? 15.108 -9.972 -10.278 1.00 92.06 103 TRP A O 1
ATOM 809 N N . ARG A 1 104 ? 17.346 -10.193 -10.243 1.00 93.25 104 ARG A N 1
ATOM 810 C CA . ARG A 1 104 ? 17.322 -11.550 -9.671 1.00 93.25 104 ARG A CA 1
ATOM 811 C C . ARG A 1 104 ? 16.612 -11.572 -8.317 1.00 93.25 104 ARG A C 1
ATOM 813 O O . ARG A 1 104 ? 15.804 -12.462 -8.061 1.00 93.25 104 ARG A O 1
ATOM 820 N N . SER A 1 105 ? 16.877 -10.582 -7.466 1.00 92.94 105 SER A N 1
ATOM 821 C CA . SER A 1 105 ? 16.229 -10.458 -6.154 1.00 92.94 105 SER A CA 1
ATOM 822 C C . SER A 1 105 ? 14.715 -10.244 -6.267 1.00 92.94 105 SER A C 1
ATOM 824 O O . SER A 1 105 ? 13.956 -10.786 -5.468 1.00 92.94 105 SER A O 1
ATOM 826 N N . ASN A 1 106 ? 14.256 -9.501 -7.276 1.00 95.25 106 ASN A N 1
ATOM 827 C CA . ASN A 1 106 ? 12.839 -9.281 -7.560 1.00 95.25 106 ASN A CA 1
ATOM 828 C C . ASN A 1 106 ? 12.153 -10.556 -8.061 1.00 95.25 106 ASN A C 1
ATOM 830 O O . ASN A 1 106 ? 11.053 -10.853 -7.604 1.00 95.25 106 ASN A O 1
ATOM 834 N N . VAL A 1 107 ? 12.810 -1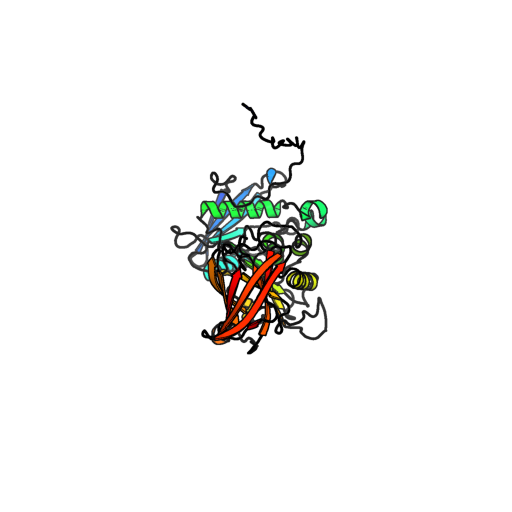1.359 -8.908 1.00 96.62 107 VAL A N 1
ATOM 835 C CA . VAL A 1 107 ? 12.270 -12.674 -9.299 1.00 96.62 107 VAL A CA 1
ATOM 836 C C . VAL A 1 107 ? 12.090 -13.574 -8.076 1.00 96.62 107 VAL A C 1
ATOM 838 O O . VAL A 1 107 ? 11.025 -14.160 -7.886 1.00 96.62 107 VAL A O 1
ATOM 841 N N . LEU A 1 108 ? 13.103 -13.645 -7.207 1.00 95.69 108 LEU A N 1
ATOM 842 C CA . LEU A 1 108 ? 13.028 -14.446 -5.982 1.00 95.69 108 LEU A CA 1
ATOM 843 C C . LEU A 1 108 ? 11.985 -13.906 -4.992 1.00 95.69 108 LEU A C 1
ATOM 845 O O . LEU A 1 108 ? 11.353 -14.692 -4.291 1.00 95.69 108 LEU A O 1
ATOM 849 N N . ARG A 1 109 ? 11.746 -12.589 -4.964 1.00 95.56 109 ARG A N 1
ATOM 850 C CA . ARG A 1 109 ? 10.665 -11.977 -4.176 1.00 95.56 109 ARG A CA 1
ATOM 851 C C . ARG A 1 109 ? 9.284 -12.404 -4.671 1.00 95.56 109 ARG A C 1
ATOM 853 O O . ARG A 1 109 ? 8.436 -12.733 -3.851 1.00 95.56 109 ARG A O 1
ATOM 860 N N . VAL A 1 110 ? 9.066 -12.438 -5.986 1.00 97.75 110 VAL A N 1
ATOM 861 C CA . VAL A 1 110 ? 7.817 -12.957 -6.572 1.00 97.75 110 VAL A CA 1
ATOM 862 C C . VAL A 1 110 ? 7.654 -14.442 -6.251 1.00 97.75 110 VAL A C 1
ATOM 864 O O . VAL A 1 110 ? 6.580 -14.860 -5.834 1.00 97.75 110 VAL A O 1
ATOM 867 N N . ALA A 1 111 ? 8.725 -15.233 -6.363 1.00 96.44 111 ALA A N 1
ATOM 868 C CA . ALA A 1 111 ? 8.692 -16.646 -5.991 1.00 96.44 111 ALA A CA 1
ATOM 869 C C . ALA A 1 111 ? 8.324 -16.850 -4.509 1.00 96.44 111 ALA A C 1
ATOM 871 O O . ALA A 1 111 ? 7.526 -17.726 -4.190 1.00 96.44 111 ALA A O 1
ATOM 872 N N . ALA A 1 112 ? 8.867 -16.019 -3.614 1.00 96.06 112 ALA A N 1
ATOM 873 C CA . ALA A 1 112 ? 8.564 -16.055 -2.185 1.00 96.06 112 ALA A CA 1
ATOM 874 C C . ALA A 1 112 ? 7.141 -15.573 -1.845 1.00 96.06 112 ALA A C 1
ATOM 876 O O . ALA A 1 112 ? 6.613 -15.956 -0.803 1.00 96.06 112 ALA A O 1
ATOM 877 N N . ALA A 1 113 ? 6.521 -14.751 -2.700 1.00 96.88 113 ALA A N 1
ATOM 878 C CA . ALA A 1 113 ? 5.128 -14.330 -2.545 1.00 96.88 113 ALA A CA 1
ATOM 879 C C . ALA A 1 113 ? 4.143 -15.482 -2.804 1.00 96.88 113 ALA A C 1
ATOM 881 O O . ALA A 1 113 ? 3.104 -15.552 -2.150 1.00 96.88 113 ALA A O 1
ATOM 882 N N . GLY A 1 114 ? 4.479 -16.394 -3.722 1.00 96.12 114 GLY A N 1
ATOM 883 C CA . GLY A 1 114 ? 3.701 -17.600 -3.987 1.00 96.12 114 GLY A CA 1
ATOM 884 C C . GLY A 1 114 ? 3.903 -18.166 -5.391 1.00 96.12 114 GLY A C 1
ATOM 885 O O . GLY A 1 114 ? 4.298 -17.476 -6.336 1.00 96.12 114 GLY A O 1
ATOM 886 N N . ASP A 1 115 ? 3.597 -19.452 -5.551 1.00 95.50 115 ASP A N 1
ATOM 887 C CA . ASP A 1 115 ? 3.680 -20.141 -6.845 1.00 95.50 115 ASP A CA 1
ATOM 888 C C . ASP A 1 115 ? 2.606 -19.684 -7.849 1.00 95.50 115 ASP A C 1
ATOM 890 O O . ASP A 1 115 ? 2.813 -19.787 -9.061 1.00 95.50 115 ASP A O 1
ATOM 894 N N . ASP A 1 116 ? 1.506 -19.114 -7.352 1.00 96.12 116 ASP A N 1
ATOM 895 C CA . ASP A 1 116 ? 0.412 -18.526 -8.128 1.00 96.12 116 ASP A CA 1
ATOM 896 C C . ASP A 1 116 ? 0.685 -17.083 -8.579 1.00 96.12 116 ASP A C 1
ATOM 898 O O . ASP A 1 116 ? -0.028 -16.593 -9.453 1.00 96.12 116 ASP A O 1
ATOM 902 N N . PHE A 1 117 ? 1.692 -16.400 -8.023 1.00 97.88 117 PHE A N 1
ATOM 903 C CA . PHE A 1 117 ? 1.977 -15.003 -8.356 1.00 97.88 117 PHE A CA 1
ATOM 904 C C . PHE A 1 117 ? 2.574 -14.838 -9.752 1.00 97.88 117 PHE A C 1
ATOM 906 O O . PHE A 1 117 ? 3.557 -15.491 -10.105 1.00 97.88 117 PHE A O 1
ATOM 913 N N . VAL A 1 118 ? 2.038 -13.877 -10.500 1.00 98.56 118 VAL A N 1
ATOM 914 C CA . VAL A 1 118 ? 2.705 -13.253 -11.644 1.00 98.56 118 VAL A CA 1
ATOM 915 C C . VAL A 1 118 ? 3.644 -12.167 -11.116 1.00 98.56 118 VAL A C 1
ATOM 917 O O . VAL A 1 118 ? 3.292 -11.406 -10.213 1.00 98.56 118 VAL A O 1
ATOM 920 N N . GLY A 1 119 ? 4.836 -12.070 -11.697 1.00 98.31 119 GLY A N 1
ATOM 921 C CA . GLY A 1 119 ? 5.761 -10.963 -11.464 1.00 98.31 119 GLY A CA 1
ATOM 922 C C . GLY A 1 119 ? 5.821 -10.035 -12.666 1.00 98.31 119 GLY A C 1
ATOM 923 O O . GLY A 1 119 ? 5.873 -10.522 -13.791 1.00 98.31 119 GLY A O 1
ATOM 924 N N . LEU A 1 120 ? 5.867 -8.723 -12.440 1.00 98.62 120 LEU A N 1
ATOM 925 C CA . LEU A 1 120 ? 6.169 -7.736 -13.480 1.00 98.62 120 LEU A CA 1
ATOM 926 C C . LEU A 1 120 ? 7.321 -6.838 -13.024 1.00 98.62 120 LEU A C 1
ATOM 928 O O . LEU A 1 120 ? 7.215 -6.138 -12.019 1.00 98.62 120 LEU A O 1
ATOM 932 N N . MET A 1 121 ? 8.409 -6.830 -13.787 1.00 97.38 121 MET A N 1
ATOM 933 C CA . MET A 1 121 ? 9.562 -5.961 -13.573 1.00 97.38 121 MET A CA 1
ATOM 934 C C . MET A 1 121 ? 9.707 -5.052 -14.793 1.00 97.38 121 MET A C 1
ATOM 936 O O . MET A 1 121 ? 10.388 -5.417 -15.756 1.00 97.38 121 MET A O 1
ATOM 940 N N . PRO A 1 122 ? 9.034 -3.888 -14.809 1.00 95.06 122 PRO A N 1
ATOM 941 C CA . PRO A 1 122 ? 9.253 -2.923 -15.870 1.00 95.06 122 PRO A CA 1
ATOM 942 C C . PRO A 1 122 ? 10.683 -2.381 -15.783 1.00 95.06 122 PRO A C 1
ATOM 944 O O . PRO A 1 122 ? 11.292 -2.383 -14.710 1.00 95.06 122 PRO A O 1
ATOM 947 N N . ASN A 1 123 ? 11.215 -1.873 -16.895 1.00 91.44 123 ASN A N 1
ATOM 948 C CA . ASN A 1 123 ? 12.427 -1.057 -16.882 1.00 91.44 123 ASN A CA 1
ATOM 949 C C . ASN A 1 123 ? 12.094 0.443 -16.866 1.00 91.44 123 ASN A C 1
ATOM 951 O O . ASN A 1 123 ? 10.989 0.854 -17.223 1.00 91.44 123 ASN A O 1
ATOM 955 N N . CYS A 1 124 ? 13.050 1.275 -16.467 1.00 87.00 124 CYS A N 1
ATOM 956 C CA . CYS A 1 124 ? 12.963 2.730 -16.523 1.00 87.00 124 CYS A CA 1
ATOM 957 C C . CYS A 1 124 ? 14.353 3.319 -16.781 1.00 87.00 124 CYS A C 1
ATOM 959 O O . CYS A 1 124 ? 15.322 2.929 -16.129 1.00 87.00 124 CYS A O 1
ATOM 961 N N . ASN A 1 125 ? 14.464 4.302 -17.679 1.00 80.62 125 ASN A N 1
ATOM 962 C CA . ASN A 1 125 ? 15.750 4.952 -17.924 1.00 80.62 125 ASN A CA 1
ATOM 963 C C . ASN A 1 125 ? 16.086 5.950 -16.804 1.00 80.62 125 ASN A C 1
ATOM 965 O O . ASN A 1 125 ? 15.372 6.923 -16.568 1.00 80.62 125 ASN A O 1
ATOM 969 N N . PHE A 1 126 ? 17.212 5.748 -16.129 1.00 73.44 126 PHE A N 1
ATOM 970 C CA . PHE A 1 126 ? 17.744 6.685 -15.139 1.00 73.44 126 PHE A CA 1
ATOM 971 C C . PHE A 1 126 ? 18.913 7.495 -15.737 1.00 73.44 126 PHE A C 1
ATOM 973 O O . PHE A 1 126 ? 19.725 6.907 -16.451 1.00 73.44 126 PHE A O 1
ATOM 980 N N . PRO A 1 127 ? 19.046 8.811 -15.458 1.00 68.06 127 PRO A N 1
ATOM 981 C CA . PRO A 1 127 ? 18.212 9.638 -14.570 1.00 68.06 127 PRO A CA 1
ATOM 982 C C . PRO A 1 127 ? 16.991 10.292 -15.242 1.00 68.06 127 PRO A C 1
ATOM 984 O O . PRO A 1 127 ? 16.176 10.894 -14.554 1.00 68.06 127 PRO A O 1
ATOM 987 N N . ASN A 1 128 ? 16.854 10.183 -16.565 1.00 72.50 128 ASN A N 1
ATOM 988 C CA . ASN A 1 128 ? 15.968 11.060 -17.342 1.00 72.50 128 ASN A CA 1
ATOM 989 C C . ASN A 1 128 ? 14.465 10.764 -17.206 1.00 72.50 128 ASN A C 1
ATOM 991 O O . ASN A 1 128 ? 13.655 11.664 -17.405 1.00 72.50 128 ASN A O 1
ATOM 995 N N . GLU A 1 129 ? 14.079 9.518 -16.924 1.00 78.94 129 GLU A N 1
ATOM 996 C CA . GLU A 1 129 ? 12.675 9.100 -16.898 1.00 78.94 129 GLU A CA 1
ATOM 997 C C . GLU A 1 129 ? 12.136 9.101 -15.460 1.00 78.94 129 GLU A C 1
ATOM 999 O O . GLU A 1 129 ? 11.251 9.897 -15.145 1.00 78.94 129 GLU A O 1
ATOM 1004 N N . TRP A 1 130 ? 12.726 8.290 -14.569 1.00 86.31 130 TRP A N 1
ATOM 1005 C CA . TRP A 1 130 ? 12.216 7.991 -13.213 1.00 86.31 130 TRP A CA 1
ATOM 1006 C C . TRP A 1 130 ? 10.769 7.444 -13.224 1.00 86.31 130 TRP A C 1
ATOM 1008 O O . TRP A 1 130 ? 9.962 7.786 -14.081 1.00 86.31 130 TRP A O 1
ATOM 1018 N N . TRP A 1 131 ? 10.380 6.612 -12.254 1.00 88.19 131 TRP A N 1
ATOM 1019 C CA . TRP A 1 131 ? 9.110 5.860 -12.329 1.00 88.19 131 TRP A CA 1
ATOM 1020 C C . TRP A 1 131 ? 7.825 6.678 -12.488 1.00 88.19 131 TRP A C 1
ATOM 1022 O O . TRP A 1 131 ? 6.889 6.219 -13.133 1.00 88.19 131 TRP A O 1
ATOM 1032 N N . TRP A 1 132 ? 7.773 7.883 -11.928 1.00 80.19 132 TRP A N 1
ATOM 1033 C CA . TRP A 1 132 ? 6.619 8.779 -12.048 1.00 80.19 132 TRP A CA 1
ATOM 1034 C C . TRP A 1 132 ? 6.863 9.940 -13.025 1.00 80.19 132 TRP A C 1
ATOM 1036 O O . TRP A 1 132 ? 6.175 10.952 -12.952 1.00 80.19 132 TRP A O 1
ATOM 1046 N N . GLY A 1 133 ? 7.896 9.862 -13.872 1.00 82.44 133 GLY A N 1
ATOM 1047 C CA . GLY A 1 133 ? 8.257 10.971 -14.756 1.00 82.44 133 GLY A CA 1
ATOM 1048 C C . GLY A 1 133 ? 8.806 12.176 -13.988 1.00 82.44 133 GLY A C 1
ATOM 1049 O O . GLY A 1 133 ? 8.395 13.306 -14.241 1.00 82.44 133 GLY A O 1
ATOM 1050 N N . ARG A 1 134 ? 9.694 11.966 -13.002 1.00 81.69 134 ARG A N 1
ATOM 1051 C CA . ARG A 1 134 ? 10.128 13.015 -12.049 1.00 81.69 134 ARG A CA 1
ATOM 1052 C C . ARG A 1 134 ? 10.560 14.301 -12.741 1.00 81.69 134 ARG A C 1
ATOM 1054 O O . ARG A 1 134 ? 10.123 15.375 -12.341 1.00 81.69 134 ARG A O 1
ATOM 1061 N N . GLU A 1 135 ? 11.401 14.186 -13.761 1.00 82.19 135 GLU A N 1
ATOM 1062 C CA . GLU A 1 135 ? 11.963 15.338 -14.464 1.00 82.19 135 GLU A CA 1
ATOM 1063 C C . GLU A 1 135 ? 10.890 16.155 -15.189 1.00 82.19 135 GLU A C 1
ATOM 1065 O O . GLU A 1 135 ? 10.862 17.381 -15.072 1.00 82.19 135 GLU A O 1
ATOM 1070 N N . VAL A 1 136 ? 9.970 15.493 -15.899 1.00 85.38 136 VAL A N 1
ATOM 1071 C CA . VAL A 1 136 ? 8.867 16.184 -16.590 1.00 85.38 136 VAL A CA 1
ATOM 1072 C C . VAL A 1 136 ? 7.870 16.766 -15.592 1.00 85.38 136 VAL A C 1
ATOM 1074 O O . VAL A 1 136 ? 7.410 17.893 -15.756 1.00 85.38 136 VAL A O 1
ATOM 1077 N N . MET A 1 137 ? 7.614 16.056 -14.495 1.00 84.62 137 MET A N 1
ATOM 1078 C CA . MET A 1 137 ? 6.719 16.512 -13.442 1.00 84.62 137 MET A CA 1
ATOM 1079 C C . MET A 1 137 ? 7.263 17.739 -12.711 1.00 84.62 137 MET A C 1
ATOM 1081 O O . MET A 1 137 ? 6.513 18.668 -12.441 1.00 84.62 137 MET A O 1
ATOM 1085 N N . LEU A 1 138 ? 8.560 17.779 -12.392 1.00 82.25 138 LEU A N 1
ATOM 1086 C CA . LEU A 1 138 ? 9.164 18.937 -11.731 1.00 82.25 138 LEU A CA 1
ATOM 1087 C C . LEU A 1 138 ? 9.149 20.188 -12.619 1.00 82.25 138 LEU A C 1
ATOM 1089 O O . LEU A 1 138 ? 9.028 21.289 -12.081 1.00 82.25 138 LEU A O 1
ATOM 1093 N N . LYS A 1 139 ? 9.238 20.019 -13.944 1.00 86.88 139 LYS A N 1
ATOM 1094 C CA . LYS A 1 139 ? 9.173 21.109 -14.930 1.00 86.88 139 LYS A CA 1
ATOM 1095 C C . LYS A 1 139 ? 7.745 21.596 -15.180 1.00 86.88 139 LYS A C 1
ATOM 1097 O O . LYS A 1 139 ? 7.527 22.798 -15.282 1.00 86.88 139 LYS A O 1
ATOM 1102 N N . GLU A 1 140 ? 6.776 20.686 -15.243 1.00 89.06 140 GLU A N 1
ATOM 1103 C CA . GLU A 1 140 ? 5.380 20.973 -15.599 1.00 89.06 140 GLU A CA 1
ATOM 1104 C C . GLU A 1 140 ? 4.406 20.527 -14.491 1.00 89.06 140 GLU A C 1
ATOM 1106 O O . GLU A 1 140 ? 3.428 19.819 -14.742 1.00 89.06 140 GLU A O 1
ATOM 1111 N N . LYS A 1 141 ? 4.665 20.938 -13.241 1.00 88.06 141 LYS A N 1
ATOM 1112 C CA . LYS A 1 141 ? 3.881 20.507 -12.066 1.00 88.06 141 LYS A CA 1
ATOM 1113 C C . LYS A 1 141 ? 2.379 20.707 -12.239 1.00 88.06 141 LYS A C 1
ATOM 1115 O O . LYS A 1 141 ? 1.621 19.791 -11.949 1.00 88.06 141 LYS A O 1
ATOM 1120 N N . GLU A 1 142 ? 1.962 21.864 -12.757 1.00 89.50 142 GLU A N 1
ATOM 1121 C CA . GLU A 1 142 ? 0.542 22.191 -12.957 1.00 89.50 142 GLU A CA 1
ATOM 1122 C C . GLU A 1 142 ? -0.158 21.282 -13.968 1.00 89.50 142 GLU A C 1
ATOM 1124 O O . GLU A 1 142 ? -1.354 21.049 -13.853 1.00 89.50 142 GLU A O 1
ATOM 1129 N N . ARG A 1 143 ? 0.577 20.736 -14.938 1.00 88.56 143 ARG A N 1
ATOM 1130 C CA . ARG A 1 143 ? 0.030 19.774 -15.896 1.00 88.56 143 ARG A CA 1
ATOM 1131 C C . ARG A 1 143 ? -0.090 18.389 -15.269 1.00 88.56 143 ARG A C 1
ATOM 1133 O O . ARG A 1 143 ? -1.119 17.727 -15.389 1.00 88.56 143 ARG A O 1
ATOM 1140 N N . TYR A 1 144 ? 0.977 17.940 -14.612 1.00 87.56 144 TYR A N 1
ATOM 1141 C CA . TYR A 1 144 ? 1.092 16.561 -14.137 1.00 87.56 144 TYR A CA 1
ATOM 1142 C C . TYR A 1 144 ? 0.547 16.335 -12.724 1.00 87.56 144 TYR A C 1
ATOM 1144 O O . TYR A 1 144 ? 0.553 15.198 -12.259 1.00 87.56 144 TYR A O 1
ATOM 1152 N N . LYS A 1 145 ? 0.019 17.359 -12.043 1.00 86.31 145 LYS A N 1
ATOM 1153 C CA . LYS A 1 145 ? -0.796 17.152 -10.834 1.00 86.31 145 LYS A CA 1
ATOM 1154 C C . LYS A 1 145 ? -2.098 16.387 -11.123 1.00 86.31 145 LYS A C 1
ATOM 1156 O O . LYS A 1 145 ? -2.519 15.595 -10.287 1.00 86.31 145 LYS A O 1
ATOM 1161 N N . ASP A 1 146 ? -2.647 16.525 -12.332 1.00 86.38 146 ASP A N 1
ATOM 1162 C CA . ASP A 1 146 ? -3.967 15.971 -12.683 1.00 86.38 146 ASP A CA 1
ATOM 1163 C C . ASP A 1 146 ? -3.885 14.908 -13.791 1.00 86.38 146 ASP A C 1
ATOM 1165 O O . ASP A 1 146 ? -4.839 14.175 -14.034 1.00 86.38 146 ASP A O 1
ATOM 1169 N N . THR A 1 147 ? -2.750 14.834 -14.492 1.00 87.12 147 THR A N 1
ATOM 1170 C CA . THR A 1 147 ? -2.570 14.011 -15.696 1.00 87.12 147 THR A CA 1
ATOM 1171 C C . THR A 1 147 ? -1.379 13.076 -15.542 1.00 87.12 147 THR A C 1
ATOM 1173 O O . THR A 1 147 ? -0.364 13.461 -14.964 1.00 87.12 147 THR A O 1
ATOM 1176 N N . LEU A 1 148 ? -1.477 11.871 -16.110 1.00 89.25 148 LEU A N 1
ATOM 1177 C CA . LEU A 1 148 ? -0.375 10.912 -16.180 1.00 89.25 148 LEU A CA 1
ATOM 1178 C C . LEU A 1 148 ? 0.827 11.474 -16.951 1.00 89.25 148 LEU A C 1
ATOM 1180 O O . LEU A 1 148 ? 0.682 12.080 -18.013 1.00 89.25 148 LEU A O 1
ATOM 1184 N N . THR A 1 149 ? 2.027 11.218 -16.442 1.00 91.25 149 THR A N 1
ATOM 1185 C CA . THR A 1 149 ? 3.267 11.386 -17.204 1.00 91.25 149 THR A CA 1
ATOM 1186 C C . THR A 1 149 ? 3.429 10.263 -18.236 1.00 91.25 149 THR A C 1
ATOM 1188 O O . THR A 1 149 ? 2.772 9.216 -18.131 1.00 91.25 149 THR A O 1
ATOM 1191 N N . PRO A 1 150 ? 4.337 10.424 -19.218 1.00 91.69 150 PRO A N 1
ATOM 1192 C CA . PRO A 1 150 ? 4.652 9.352 -20.153 1.00 91.69 150 PRO A CA 1
ATOM 1193 C C . PRO A 1 150 ? 5.056 8.042 -19.474 1.00 91.69 150 PRO A C 1
ATOM 1195 O O . PRO A 1 150 ? 4.531 6.981 -19.817 1.00 91.69 150 PRO A O 1
ATOM 1198 N N . THR A 1 151 ? 5.907 8.112 -18.446 1.00 92.25 151 THR A N 1
ATOM 1199 C CA . THR A 1 151 ? 6.345 6.924 -17.703 1.00 92.25 151 THR A CA 1
ATOM 1200 C C . THR A 1 151 ? 5.188 6.203 -17.036 1.00 92.25 151 THR A C 1
ATOM 1202 O O . THR A 1 151 ? 5.081 4.984 -17.141 1.00 92.25 151 THR A O 1
ATOM 1205 N N . GLU A 1 152 ? 4.298 6.942 -16.375 1.00 92.25 152 GLU A N 1
ATOM 1206 C CA . GLU A 1 152 ? 3.146 6.336 -15.712 1.00 92.25 152 GLU A CA 1
ATOM 1207 C C . GLU A 1 152 ? 2.189 5.706 -16.726 1.00 92.25 152 GLU A C 1
ATOM 1209 O O . GLU A 1 152 ? 1.716 4.594 -16.508 1.00 92.25 152 GLU A O 1
ATOM 1214 N N . THR A 1 153 ? 1.956 6.379 -17.859 1.00 93.50 153 THR A N 1
ATOM 1215 C CA . THR A 1 153 ? 1.124 5.855 -18.952 1.00 93.50 153 THR A CA 1
ATOM 1216 C C . THR A 1 153 ? 1.683 4.534 -19.472 1.00 93.50 153 THR A C 1
ATOM 1218 O O . THR A 1 153 ? 0.943 3.560 -19.594 1.00 93.50 153 THR A O 1
ATOM 1221 N N . ARG A 1 154 ? 3.000 4.465 -19.702 1.00 94.06 154 ARG A N 1
ATOM 1222 C CA . ARG A 1 154 ? 3.679 3.231 -20.113 1.00 94.06 154 ARG A CA 1
ATOM 1223 C C . ARG A 1 154 ? 3.522 2.126 -19.076 1.00 94.06 154 ARG A C 1
ATOM 1225 O O . ARG A 1 154 ? 3.133 1.020 -19.434 1.00 94.06 154 ARG A O 1
ATOM 1232 N N . VAL A 1 155 ? 3.823 2.408 -17.806 1.00 94.75 155 VAL A N 1
ATOM 1233 C CA . VAL A 1 155 ? 3.757 1.398 -16.738 1.00 94.75 155 VAL A CA 1
ATOM 1234 C C . VAL A 1 155 ? 2.335 0.856 -16.595 1.00 94.75 155 VAL A C 1
ATOM 1236 O O . VAL A 1 155 ? 2.161 -0.358 -16.542 1.00 94.75 155 VAL A O 1
ATOM 1239 N N . LEU A 1 156 ? 1.316 1.720 -16.603 1.00 94.69 156 LEU A N 1
ATOM 1240 C CA . LEU A 1 156 ? -0.086 1.301 -16.518 1.00 94.69 156 LEU A CA 1
ATOM 1241 C C . LEU A 1 156 ? -0.528 0.501 -17.751 1.00 94.69 156 LEU A C 1
ATOM 1243 O O . LEU A 1 156 ? -1.210 -0.509 -17.599 1.00 94.69 156 LEU A O 1
ATOM 1247 N N . ALA A 1 157 ? -0.089 0.880 -18.955 1.00 95.06 157 ALA A N 1
ATOM 1248 C CA . ALA A 1 157 ? -0.355 0.106 -20.167 1.00 95.06 157 ALA A CA 1
ATOM 1249 C C . ALA A 1 157 ? 0.313 -1.282 -20.131 1.00 95.06 157 ALA A C 1
ATOM 1251 O O . ALA A 1 157 ? -0.294 -2.273 -20.534 1.00 95.06 157 ALA A O 1
ATOM 1252 N N . THR A 1 158 ? 1.538 -1.383 -19.602 1.00 96.69 158 THR A N 1
ATOM 1253 C CA . THR A 1 158 ? 2.215 -2.674 -19.398 1.00 96.69 158 THR A CA 1
ATOM 1254 C C . THR A 1 158 ? 1.497 -3.531 -18.354 1.00 96.69 158 THR A C 1
ATOM 1256 O O . THR A 1 158 ? 1.327 -4.729 -18.574 1.00 96.69 158 THR A O 1
ATOM 1259 N N . ILE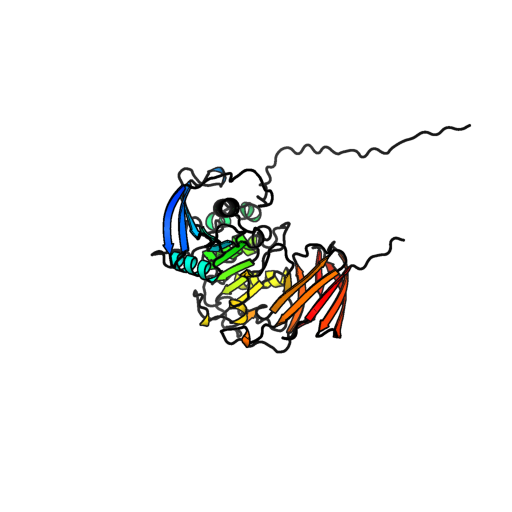 A 1 159 ? 1.040 -2.937 -17.245 1.00 97.06 159 ILE A N 1
ATOM 1260 C CA . ILE A 1 159 ? 0.231 -3.639 -16.237 1.00 97.06 159 ILE A CA 1
ATOM 1261 C C . ILE A 1 159 ? -1.033 -4.199 -16.886 1.00 97.06 159 ILE A C 1
ATOM 1263 O O . ILE A 1 159 ? -1.316 -5.381 -16.723 1.00 97.06 159 ILE A O 1
ATOM 1267 N N . GLU A 1 160 ? -1.755 -3.389 -17.659 1.00 96.00 160 GLU A N 1
ATOM 1268 C CA . GLU A 1 160 ? -2.980 -3.828 -18.326 1.00 96.00 160 GLU A CA 1
ATOM 1269 C C . GLU A 1 160 ? -2.730 -4.981 -19.300 1.00 96.00 160 GLU A C 1
ATOM 1271 O O . GLU A 1 160 ? -3.457 -5.973 -19.287 1.00 96.00 160 GLU A O 1
ATOM 1276 N N . TRP A 1 161 ? -1.655 -4.896 -20.087 1.00 96.44 161 TRP A N 1
ATOM 1277 C CA . TRP A 1 161 ? -1.257 -5.975 -20.986 1.00 96.44 161 TRP A CA 1
ATOM 1278 C C . TRP A 1 161 ? -0.994 -7.284 -20.230 1.00 96.44 161 TRP A C 1
ATOM 1280 O O . TRP A 1 161 ? -1.498 -8.336 -20.626 1.00 96.44 161 TRP A O 1
ATOM 1290 N N . VAL A 1 162 ? -0.249 -7.232 -19.117 1.00 96.88 162 VAL A N 1
ATOM 1291 C CA . VAL A 1 162 ? 0.010 -8.412 -18.274 1.00 96.88 162 VAL A CA 1
ATOM 1292 C C . VAL A 1 162 ? -1.287 -8.946 -17.677 1.00 96.88 162 VAL A C 1
ATOM 1294 O O . VAL A 1 162 ? -1.494 -10.160 -17.664 1.00 96.88 162 VAL A O 1
ATOM 1297 N N . VAL A 1 163 ? -2.173 -8.057 -17.219 1.00 96.12 163 VAL A N 1
ATOM 1298 C CA . VAL A 1 163 ? -3.439 -8.453 -16.605 1.00 96.12 163 VAL A CA 1
ATOM 1299 C C . VAL A 1 163 ? -4.302 -9.254 -17.570 1.00 96.12 163 VAL A C 1
ATOM 1301 O O . VAL A 1 163 ? -4.807 -10.314 -17.200 1.00 96.12 163 VAL A O 1
ATOM 1304 N N . GLN A 1 164 ? -4.422 -8.782 -18.808 1.00 93.50 164 GLN A N 1
ATOM 1305 C CA . GLN A 1 164 ? -5.188 -9.460 -19.849 1.00 93.50 164 GLN A CA 1
ATOM 1306 C C . GLN A 1 164 ? -4.505 -10.753 -20.316 1.00 93.50 164 GLN A C 1
ATOM 1308 O O . GLN A 1 164 ? -5.165 -11.777 -20.478 1.00 93.50 164 GLN A O 1
ATOM 1313 N N . THR A 1 165 ? -3.182 -10.730 -20.501 1.00 93.81 165 THR A N 1
ATOM 1314 C CA . THR A 1 165 ? -2.430 -11.854 -21.086 1.00 93.81 165 THR A CA 1
ATOM 1315 C C . THR A 1 165 ? -2.289 -13.035 -20.128 1.00 93.81 165 THR A C 1
ATOM 1317 O O . THR A 1 165 ? -2.279 -14.184 -20.565 1.00 93.81 165 THR A O 1
ATOM 1320 N N . LEU A 1 166 ? -2.170 -12.767 -18.826 1.00 94.31 166 LEU A N 1
ATOM 1321 C CA . LEU A 1 166 ? -1.922 -13.785 -17.801 1.00 94.31 166 LEU A CA 1
ATOM 1322 C C . LEU A 1 166 ? -3.089 -13.956 -16.826 1.00 94.31 166 LEU A C 1
ATOM 1324 O O . LEU A 1 166 ? -2.884 -14.483 -15.738 1.00 94.31 166 LEU A O 1
ATOM 1328 N N . ASN A 1 167 ? -4.297 -13.518 -17.199 1.00 93.69 167 ASN A N 1
ATOM 1329 C CA . ASN A 1 167 ? -5.516 -13.673 -16.399 1.00 93.69 167 ASN A CA 1
ATOM 1330 C C . ASN A 1 167 ? -5.325 -13.233 -14.932 1.00 93.69 167 ASN A C 1
ATOM 1332 O O . ASN A 1 167 ? -5.646 -13.956 -13.986 1.00 93.69 167 ASN A O 1
ATOM 1336 N N . VAL A 1 168 ? -4.737 -12.053 -14.727 1.00 97.38 168 VAL A N 1
ATOM 1337 C CA . VAL A 1 168 ? -4.476 -11.538 -13.377 1.00 97.38 168 VAL A CA 1
ATOM 1338 C C . VAL A 1 168 ? -5.793 -11.199 -12.682 1.00 97.38 168 VAL A C 1
ATOM 1340 O O . VAL A 1 168 ? -6.703 -10.595 -13.252 1.00 97.38 168 VAL A O 1
ATOM 1343 N N . ASP A 1 169 ? -5.873 -11.543 -11.403 1.00 97.69 169 ASP A N 1
ATOM 1344 C CA . ASP A 1 169 ? -6.900 -11.065 -10.494 1.00 97.69 169 ASP A CA 1
ATOM 1345 C C . ASP A 1 169 ? -6.701 -9.565 -10.235 1.00 97.69 169 ASP A C 1
ATOM 1347 O O . ASP A 1 169 ? -5.805 -9.153 -9.494 1.00 97.69 169 ASP A O 1
ATOM 1351 N N . ARG A 1 170 ? -7.557 -8.735 -10.842 1.00 97.06 170 ARG A N 1
ATOM 1352 C CA . ARG A 1 170 ? -7.508 -7.270 -10.709 1.00 97.06 170 ARG A CA 1
ATOM 1353 C C . ARG A 1 170 ? -7.653 -6.774 -9.274 1.00 97.06 170 ARG A C 1
ATOM 1355 O O . ARG A 1 170 ? -7.275 -5.641 -8.996 1.00 97.06 170 ARG A O 1
ATOM 1362 N N . ASP A 1 171 ? -8.179 -7.594 -8.367 1.00 97.88 171 ASP A N 1
ATOM 1363 C CA . ASP A 1 171 ? -8.291 -7.228 -6.959 1.00 97.88 171 ASP A CA 1
ATOM 1364 C C . ASP A 1 171 ? -7.048 -7.594 -6.140 1.00 97.88 171 ASP A C 1
ATOM 1366 O O . ASP A 1 171 ? -6.998 -7.290 -4.950 1.00 97.88 171 ASP A O 1
ATOM 1370 N N . ARG A 1 172 ? -6.033 -8.197 -6.772 1.00 98.50 172 ARG A N 1
ATOM 1371 C CA . ARG A 1 172 ? -4.764 -8.622 -6.167 1.00 98.50 172 ARG A CA 1
ATOM 1372 C C . ARG A 1 172 ? -3.558 -8.118 -6.972 1.00 98.50 172 ARG A C 1
ATOM 1374 O O . ARG A 1 172 ? -2.668 -8.891 -7.325 1.00 98.50 172 ARG A O 1
ATOM 1381 N N . ILE A 1 173 ? -3.536 -6.820 -7.277 1.00 98.75 173 ILE A N 1
ATOM 1382 C CA . ILE A 1 173 ? -2.395 -6.147 -7.916 1.00 98.75 173 ILE A CA 1
ATOM 1383 C C . ILE A 1 173 ? -1.621 -5.358 -6.856 1.00 98.75 173 ILE A C 1
ATOM 1385 O O . ILE A 1 173 ? -2.170 -4.479 -6.192 1.00 98.75 173 ILE A O 1
ATOM 1389 N N . TYR A 1 174 ? -0.335 -5.655 -6.716 1.00 98.88 174 TYR A N 1
ATOM 1390 C CA . TYR A 1 174 ? 0.542 -5.130 -5.673 1.00 98.88 174 TYR A CA 1
ATOM 1391 C C . TYR A 1 174 ? 1.732 -4.399 -6.289 1.00 98.88 174 TYR A C 1
ATOM 1393 O O . TYR A 1 174 ? 2.289 -4.853 -7.290 1.00 98.88 174 TYR A O 1
ATOM 1401 N N . LEU A 1 175 ? 2.152 -3.291 -5.676 1.00 98.62 175 LEU A N 1
ATOM 1402 C CA . LEU A 1 175 ? 3.282 -2.494 -6.158 1.00 98.62 175 LEU A CA 1
ATOM 1403 C C . LEU A 1 175 ? 4.379 -2.412 -5.100 1.00 98.62 175 LEU A C 1
ATOM 1405 O O . LEU A 1 175 ? 4.162 -1.903 -4.004 1.00 98.62 175 LEU A O 1
ATOM 1409 N N . HIS A 1 176 ? 5.563 -2.903 -5.442 1.00 98.12 176 HIS A N 1
ATOM 1410 C CA . HIS A 1 176 ? 6.744 -2.923 -4.593 1.00 98.12 176 HIS A CA 1
ATOM 1411 C C . HIS A 1 176 ? 7.882 -2.137 -5.241 1.00 98.12 176 HIS A C 1
ATOM 1413 O O . HIS A 1 176 ? 8.142 -2.263 -6.438 1.00 98.12 176 HIS A O 1
ATOM 1419 N N . GLY A 1 177 ? 8.647 -1.415 -4.428 1.00 95.81 177 GLY A N 1
ATOM 1420 C CA . GLY A 1 177 ? 9.876 -0.787 -4.884 1.00 95.81 177 GLY A CA 1
ATOM 1421 C C . GLY A 1 177 ? 10.758 -0.303 -3.741 1.00 95.81 177 GLY A C 1
ATOM 1422 O O . GLY A 1 177 ? 10.291 -0.070 -2.624 1.00 95.81 177 GLY A O 1
ATOM 1423 N N . ILE A 1 178 ? 12.046 -0.141 -4.043 1.00 94.12 178 ILE A N 1
ATOM 1424 C CA . ILE A 1 178 ? 13.068 0.385 -3.129 1.00 94.12 178 ILE A CA 1
ATOM 1425 C C . ILE A 1 178 ? 13.731 1.609 -3.777 1.00 94.12 178 ILE A C 1
ATOM 1427 O O . ILE A 1 178 ? 13.817 1.672 -5.002 1.00 94.12 178 ILE A O 1
ATOM 1431 N N . SER A 1 179 ? 14.153 2.614 -3.002 1.00 93.94 179 SER A N 1
ATOM 1432 C CA . SER A 1 179 ? 14.856 3.801 -3.517 1.00 93.94 179 SER A CA 1
ATOM 1433 C C . SER A 1 179 ? 14.045 4.524 -4.604 1.00 93.94 179 SER A C 1
ATOM 1435 O O . SER A 1 179 ? 12.917 4.954 -4.344 1.00 93.94 179 SER A O 1
ATOM 1437 N N . MET A 1 180 ? 14.556 4.628 -5.838 1.00 94.06 180 MET A N 1
ATOM 1438 C CA . MET A 1 180 ? 13.799 5.110 -7.001 1.00 94.06 180 MET A CA 1
ATOM 1439 C C . MET A 1 180 ? 12.486 4.342 -7.186 1.00 94.06 180 MET A C 1
ATOM 1441 O O . MET A 1 180 ? 11.450 4.960 -7.426 1.00 94.06 180 MET A O 1
ATOM 1445 N N . GLY A 1 181 ? 12.508 3.018 -7.041 1.00 94.75 181 GLY A N 1
ATOM 1446 C CA . GLY A 1 181 ? 11.326 2.167 -7.078 1.00 94.75 181 GLY A CA 1
ATOM 1447 C C . GLY A 1 181 ? 10.358 2.451 -5.935 1.00 94.75 181 GLY A C 1
ATOM 1448 O O . GLY A 1 181 ? 9.159 2.488 -6.168 1.00 94.75 181 GLY A O 1
ATOM 1449 N N . GLY A 1 182 ? 10.854 2.709 -4.720 1.00 95.38 182 GLY A N 1
ATOM 1450 C CA . GLY A 1 182 ? 10.014 3.013 -3.551 1.00 95.38 182 GLY A CA 1
ATOM 1451 C C . GLY A 1 182 ? 9.310 4.354 -3.707 1.00 95.38 182 GLY A C 1
ATOM 1452 O O . GLY A 1 182 ? 8.116 4.487 -3.451 1.00 95.38 182 GLY A O 1
ATOM 1453 N N . SER A 1 183 ? 10.038 5.320 -4.256 1.00 93.75 183 SER A N 1
ATOM 1454 C CA . SER A 1 183 ? 9.471 6.508 -4.865 1.00 93.75 183 SER A CA 1
ATOM 1455 C C . SER A 1 183 ? 8.346 6.147 -5.847 1.00 93.75 183 SER A C 1
ATOM 1457 O O . SER A 1 183 ? 7.193 6.514 -5.622 1.00 93.75 183 SER A O 1
ATOM 1459 N N . GLY A 1 184 ? 8.643 5.388 -6.903 1.00 93.75 184 GLY A N 1
ATOM 1460 C CA . GLY A 1 184 ? 7.647 4.946 -7.882 1.00 93.75 184 GLY A CA 1
ATOM 1461 C C . GLY A 1 184 ? 6.387 4.350 -7.249 1.00 93.75 184 GLY A C 1
ATOM 1462 O O . GLY A 1 184 ? 5.290 4.761 -7.618 1.00 93.75 184 GLY A O 1
ATOM 1463 N N . SER A 1 185 ? 6.538 3.482 -6.243 1.00 95.88 185 SER A N 1
ATOM 1464 C CA . SER A 1 185 ? 5.429 2.879 -5.500 1.00 95.88 185 SER A CA 1
ATOM 1465 C C . SER A 1 185 ? 4.514 3.921 -4.873 1.00 95.88 185 SER A C 1
ATOM 1467 O O . SER A 1 185 ? 3.301 3.846 -5.040 1.00 95.88 185 SER A O 1
ATOM 1469 N N . LEU A 1 186 ? 5.079 4.917 -4.184 1.00 94.06 186 LEU A N 1
ATOM 1470 C CA . LEU A 1 186 ? 4.292 5.985 -3.568 1.00 94.06 186 LEU A CA 1
ATOM 1471 C C . LEU A 1 186 ? 3.644 6.879 -4.620 1.00 94.06 186 LEU A C 1
ATOM 1473 O O . LEU A 1 186 ? 2.452 7.157 -4.551 1.00 94.06 186 LEU A O 1
ATOM 1477 N N . GLY A 1 187 ? 4.431 7.334 -5.592 1.00 90.69 187 GLY A N 1
ATOM 1478 C CA . GLY A 1 187 ? 3.972 8.306 -6.567 1.00 90.69 187 GLY A CA 1
ATOM 1479 C C . GLY A 1 187 ? 2.901 7.753 -7.506 1.00 90.69 187 GLY A C 1
ATOM 1480 O O . GLY A 1 187 ? 1.854 8.370 -7.670 1.00 90.69 187 GLY A O 1
ATOM 1481 N N . LEU A 1 188 ? 3.163 6.605 -8.130 1.00 90.25 188 LEU A N 1
ATOM 1482 C CA . LEU A 1 188 ? 2.197 5.965 -9.020 1.00 90.25 188 LEU A CA 1
ATOM 1483 C C . LEU A 1 188 ? 1.040 5.355 -8.220 1.00 90.25 188 LEU A C 1
ATOM 1485 O O . LEU A 1 188 ? -0.112 5.458 -8.625 1.00 90.25 188 LEU A O 1
ATOM 1489 N N . GLY A 1 189 ? 1.347 4.703 -7.096 1.00 92.44 189 GLY A N 1
ATOM 1490 C CA . GLY A 1 189 ? 0.404 3.831 -6.407 1.00 92.44 189 GLY A CA 1
ATOM 1491 C C . GLY A 1 189 ? -0.618 4.541 -5.526 1.00 92.44 189 GLY A C 1
ATOM 1492 O O . GLY A 1 189 ? -1.780 4.136 -5.516 1.00 92.44 189 GLY A O 1
ATOM 1493 N N . LEU A 1 190 ? -0.231 5.584 -4.776 1.00 91.00 190 LEU A N 1
ATOM 1494 C CA . LEU A 1 190 ? -1.124 6.171 -3.762 1.00 91.00 190 LEU A CA 1
ATOM 1495 C C . LEU A 1 190 ? -2.382 6.793 -4.375 1.00 91.00 190 LEU A C 1
ATOM 1497 O O . LEU A 1 190 ? -3.457 6.678 -3.801 1.00 91.00 190 LEU A O 1
ATOM 1501 N N . ALA A 1 191 ? -2.272 7.385 -5.563 1.00 87.69 191 ALA A N 1
ATOM 1502 C CA . ALA A 1 191 ? -3.406 7.953 -6.293 1.00 87.69 191 ALA A CA 1
ATOM 1503 C C . ALA A 1 191 ? -4.127 6.926 -7.193 1.00 87.69 191 ALA A C 1
ATOM 1505 O O . ALA A 1 191 ? -4.853 7.310 -8.111 1.00 87.69 191 ALA A O 1
ATOM 1506 N N . ARG A 1 192 ? -3.875 5.624 -7.008 1.00 89.81 192 ARG A N 1
ATOM 1507 C CA . ARG A 1 192 ? -4.373 4.551 -7.881 1.00 89.81 192 ARG A CA 1
ATOM 1508 C C . ARG A 1 192 ? -5.008 3.416 -7.087 1.00 89.81 192 ARG A C 1
ATOM 1510 O O . ARG A 1 192 ? -4.686 2.239 -7.257 1.00 89.81 192 ARG A O 1
ATOM 1517 N N . GLY A 1 193 ? -5.940 3.783 -6.208 1.00 91.69 193 GLY A N 1
ATOM 1518 C CA . GLY A 1 193 ? -6.791 2.830 -5.493 1.00 91.69 193 GLY A CA 1
ATOM 1519 C C . GLY A 1 193 ? -7.715 2.013 -6.399 1.00 91.69 193 GLY A C 1
ATOM 1520 O O . GLY A 1 193 ? -8.190 0.950 -6.008 1.00 91.69 193 GLY A O 1
ATOM 1521 N N . ASP A 1 194 ? -7.924 2.490 -7.622 1.00 90.88 194 ASP A N 1
ATOM 1522 C CA . ASP A 1 194 ? -8.578 1.795 -8.726 1.00 90.88 194 ASP A CA 1
ATOM 1523 C C . ASP A 1 194 ? -7.724 0.670 -9.321 1.00 90.88 194 ASP A C 1
ATOM 1525 O O . ASP A 1 194 ? -8.272 -0.247 -9.921 1.00 90.88 194 ASP A O 1
ATOM 1529 N N . THR A 1 195 ? -6.404 0.692 -9.131 1.00 94.00 195 THR A N 1
ATOM 1530 C CA . THR A 1 195 ? -5.474 -0.293 -9.697 1.00 94.00 195 THR A CA 1
ATOM 1531 C C . THR A 1 195 ? -4.897 -1.205 -8.624 1.00 94.00 195 THR A C 1
ATOM 1533 O O . THR A 1 195 ? -4.918 -2.423 -8.776 1.00 94.00 195 THR A O 1
ATOM 1536 N N . PHE A 1 196 ? -4.384 -0.633 -7.534 1.00 97.44 196 PHE A N 1
ATOM 1537 C CA . PHE A 1 196 ? -3.577 -1.365 -6.563 1.00 97.44 196 PHE A CA 1
ATOM 1538 C C . PHE A 1 196 ? -4.370 -1.756 -5.315 1.00 97.44 196 PHE A C 1
ATOM 1540 O O . PHE A 1 196 ? -5.112 -0.962 -4.724 1.00 97.44 196 PHE A O 1
ATOM 1547 N N . ALA A 1 197 ? -4.147 -2.990 -4.871 1.00 98.00 197 ALA A N 1
ATOM 1548 C CA . ALA A 1 197 ? -4.641 -3.499 -3.605 1.00 98.00 197 ALA A CA 1
ATOM 1549 C C . ALA A 1 197 ? -3.819 -2.946 -2.433 1.00 98.00 197 ALA A C 1
ATOM 1551 O O . ALA A 1 197 ? -4.415 -2.424 -1.496 1.00 98.00 197 ALA A O 1
ATOM 1552 N N . ALA A 1 198 ? -2.483 -3.001 -2.514 1.00 98.50 198 ALA A N 1
ATOM 1553 C CA . ALA A 1 198 ? -1.556 -2.481 -1.505 1.00 98.50 198 ALA A CA 1
ATOM 1554 C C . ALA A 1 198 ? -0.179 -2.126 -2.106 1.00 98.50 198 ALA A C 1
ATOM 1556 O O . ALA A 1 198 ? 0.181 -2.596 -3.191 1.00 98.50 198 ALA A O 1
ATOM 1557 N N . LEU A 1 199 ? 0.589 -1.303 -1.386 1.00 98.44 199 LEU A N 1
ATOM 1558 C CA . LEU A 1 199 ? 1.895 -0.780 -1.795 1.00 98.44 199 LEU A CA 1
ATOM 1559 C C . LEU A 1 199 ? 2.987 -1.108 -0.773 1.00 98.44 199 LEU A C 1
ATOM 1561 O O . LEU A 1 199 ? 2.751 -1.082 0.435 1.00 98.44 199 LEU A O 1
ATOM 1565 N N . PHE A 1 200 ? 4.208 -1.289 -1.267 1.00 98.00 200 PHE A N 1
ATOM 1566 C CA . PHE A 1 200 ? 5.434 -1.353 -0.481 1.00 98.00 200 PHE A CA 1
ATOM 1567 C C . PHE A 1 200 ? 6.461 -0.355 -1.033 1.00 98.00 200 PHE A C 1
ATOM 1569 O O . PHE A 1 200 ? 6.800 -0.383 -2.224 1.00 98.00 200 PHE A O 1
ATOM 1576 N N . ALA A 1 201 ? 6.991 0.497 -0.158 1.00 97.12 201 ALA A N 1
ATOM 1577 C CA . ALA A 1 201 ? 8.027 1.474 -0.463 1.00 97.12 201 ALA A CA 1
ATOM 1578 C C . ALA A 1 201 ? 9.162 1.413 0.573 1.00 97.12 201 ALA A C 1
ATOM 1580 O O . ALA A 1 201 ? 9.004 1.854 1.710 1.00 97.12 201 ALA A O 1
ATOM 1581 N N . GLY A 1 202 ? 10.319 0.886 0.169 1.00 95.69 202 GLY A N 1
ATOM 1582 C CA . GLY A 1 202 ? 11.540 0.894 0.980 1.00 95.69 202 GLY A CA 1
ATOM 1583 C C . GLY A 1 202 ? 12.453 2.066 0.621 1.00 95.69 202 GLY A C 1
ATOM 1584 O O . GLY A 1 202 ? 12.707 2.297 -0.559 1.00 95.69 202 GLY A O 1
ATOM 1585 N N . VAL A 1 203 ? 12.941 2.800 1.621 1.00 95.12 203 VAL A N 1
ATOM 1586 C CA . VAL A 1 203 ? 13.820 3.984 1.514 1.00 95.12 203 VAL A CA 1
ATOM 1587 C C . VAL A 1 203 ? 13.519 4.855 0.284 1.00 95.12 203 VAL A C 1
ATOM 1589 O O . VAL A 1 203 ? 14.383 5.036 -0.574 1.00 95.12 203 VAL A O 1
ATOM 1592 N N . PRO A 1 204 ? 12.269 5.333 0.114 1.00 95.19 204 PRO A N 1
ATOM 1593 C CA . PRO A 1 204 ? 11.838 5.990 -1.116 1.00 95.19 204 PRO A CA 1
ATOM 1594 C C . PRO A 1 204 ? 12.713 7.210 -1.434 1.00 95.19 204 PRO A C 1
ATOM 1596 O O . PRO A 1 204 ? 12.919 8.075 -0.590 1.00 95.19 204 PRO A O 1
ATOM 1599 N N . GLY A 1 205 ? 13.156 7.329 -2.687 1.00 92.19 205 GLY A N 1
ATOM 1600 C CA . GLY A 1 205 ? 13.989 8.436 -3.184 1.00 92.19 205 GLY A CA 1
ATOM 1601 C C . GLY A 1 205 ? 13.323 9.829 -3.204 1.00 92.19 205 GLY A C 1
ATOM 1602 O O . GLY A 1 205 ? 13.908 10.771 -3.729 1.00 92.19 205 GLY A O 1
ATOM 1603 N N . SER A 1 206 ? 12.080 9.947 -2.727 1.00 90.25 206 SER A N 1
ATOM 1604 C CA . SER A 1 206 ? 11.235 11.142 -2.571 1.00 90.25 206 SER A CA 1
ATOM 1605 C C . SER A 1 206 ? 9.773 10.693 -2.380 1.00 90.25 206 SER A C 1
ATOM 1607 O O . SER A 1 206 ? 9.374 9.628 -2.868 1.00 90.25 206 SER A O 1
ATOM 1609 N N . ALA A 1 207 ? 8.966 11.529 -1.718 1.00 91.75 207 ALA A N 1
ATOM 1610 C CA . ALA A 1 207 ? 7.499 11.442 -1.682 1.00 91.75 207 ALA A CA 1
ATOM 1611 C C . ALA A 1 207 ? 6.797 12.633 -2.366 1.00 91.75 207 ALA A C 1
ATOM 1613 O O . ALA A 1 207 ? 5.584 12.785 -2.238 1.00 91.75 207 ALA A O 1
ATOM 1614 N N . ASP A 1 208 ? 7.525 13.475 -3.109 1.00 89.25 208 ASP A N 1
ATOM 1615 C CA . ASP A 1 208 ? 6.983 14.698 -3.721 1.00 89.25 208 ASP A CA 1
ATOM 1616 C C . ASP A 1 208 ? 5.777 14.414 -4.618 1.00 89.25 208 ASP A C 1
ATOM 1618 O O . ASP A 1 208 ? 4.800 15.153 -4.588 1.00 89.25 208 ASP A O 1
ATOM 1622 N N . HIS A 1 209 ? 5.827 13.339 -5.409 1.00 87.25 209 HIS A N 1
ATOM 1623 C CA . HIS A 1 209 ? 4.731 13.009 -6.314 1.00 87.25 209 HIS A CA 1
ATOM 1624 C C . HIS A 1 209 ? 3.458 12.610 -5.558 1.00 87.25 209 HIS A C 1
ATOM 1626 O O . HIS A 1 209 ? 2.376 13.123 -5.840 1.00 87.25 209 HIS A O 1
ATOM 1632 N N . ALA A 1 210 ? 3.610 11.750 -4.548 1.00 89.81 210 ALA A N 1
ATOM 1633 C CA . ALA A 1 210 ? 2.515 11.356 -3.674 1.00 89.81 210 ALA A CA 1
ATOM 1634 C C . ALA A 1 210 ? 1.893 12.569 -2.973 1.00 89.81 210 ALA A C 1
ATOM 1636 O O . ALA A 1 210 ? 0.676 12.677 -2.898 1.00 89.81 210 ALA A O 1
ATOM 1637 N N . LEU A 1 211 ? 2.721 13.508 -2.506 1.00 90.12 211 LEU A N 1
ATOM 1638 C CA . LEU A 1 211 ? 2.259 14.739 -1.869 1.00 90.12 211 LEU A CA 1
ATOM 1639 C C . LEU A 1 211 ? 1.581 15.697 -2.851 1.00 90.12 211 LEU A C 1
ATOM 1641 O O . LEU A 1 211 ? 0.580 16.305 -2.489 1.00 90.12 211 LEU A O 1
ATOM 1645 N N . LEU A 1 212 ? 2.089 15.809 -4.081 1.00 88.00 212 LEU A N 1
ATOM 1646 C CA . LEU A 1 212 ? 1.501 16.641 -5.134 1.00 88.00 212 LEU A CA 1
ATOM 1647 C C . LEU A 1 212 ? 0.083 16.181 -5.485 1.00 88.00 212 LEU A C 1
ATOM 1649 O O . LEU A 1 212 ? -0.799 17.013 -5.674 1.00 88.00 212 LEU A O 1
ATOM 1653 N N . ARG A 1 213 ? -0.133 14.863 -5.559 1.00 86.69 213 ARG A N 1
ATOM 1654 C CA . ARG A 1 213 ? -1.419 14.263 -5.938 1.00 86.69 213 ARG A CA 1
ATOM 1655 C C . ARG A 1 213 ? -2.245 13.759 -4.756 1.00 86.69 213 ARG A C 1
ATOM 1657 O O . ARG A 1 213 ? -3.264 13.111 -4.969 1.00 86.69 213 ARG A O 1
ATOM 1664 N N . ARG A 1 214 ? -1.855 14.050 -3.511 1.00 81.12 214 ARG A N 1
ATOM 1665 C CA . ARG A 1 214 ? -2.566 13.541 -2.321 1.00 81.12 214 ARG A CA 1
ATOM 1666 C C . ARG A 1 214 ? -4.022 13.999 -2.252 1.00 81.12 214 ARG A C 1
ATOM 1668 O O . ARG A 1 214 ? -4.832 13.317 -1.639 1.00 81.12 214 ARG A O 1
ATOM 1675 N N . ASP A 1 215 ? -4.306 15.166 -2.828 1.00 76.88 215 ASP A N 1
ATOM 1676 C CA . ASP A 1 215 ? -5.618 15.811 -2.863 1.00 76.88 215 ASP A CA 1
ATOM 1677 C C . ASP A 1 215 ? -6.348 15.557 -4.192 1.00 76.88 215 ASP A C 1
ATOM 1679 O O . ASP A 1 215 ? -7.430 16.098 -4.417 1.00 76.88 215 ASP A O 1
ATOM 1683 N N . LEU A 1 216 ? -5.767 14.744 -5.084 1.00 73.94 216 LEU A N 1
ATOM 1684 C CA . LEU A 1 216 ? -6.428 14.344 -6.315 1.00 73.94 216 LEU A CA 1
ATOM 1685 C C . LEU A 1 216 ? -7.659 13.512 -5.950 1.00 73.94 216 LEU A C 1
ATOM 1687 O O . LEU A 1 216 ? -7.539 12.410 -5.412 1.00 73.94 216 LEU A O 1
ATOM 1691 N N . ALA A 1 217 ? -8.842 14.049 -6.247 1.00 61.44 217 ALA A N 1
ATOM 1692 C CA . ALA A 1 217 ? -10.087 13.319 -6.097 1.00 61.44 217 ALA A CA 1
ATOM 1693 C C . ALA A 1 217 ? -10.059 12.115 -7.043 1.00 61.44 217 ALA A C 1
ATOM 1695 O O . ALA A 1 217 ? -10.087 12.264 -8.265 1.00 61.44 217 ALA A O 1
ATOM 1696 N N . THR A 1 218 ? -9.971 10.925 -6.464 1.00 65.88 218 THR A N 1
ATOM 1697 C CA . THR A 1 218 ? -10.111 9.664 -7.187 1.00 65.88 218 THR A CA 1
ATOM 1698 C C . THR A 1 218 ? -11.431 9.031 -6.773 1.00 65.88 218 THR A C 1
ATOM 1700 O O . THR A 1 218 ? -11.937 9.273 -5.679 1.00 65.88 218 THR A O 1
ATOM 1703 N N . ASP A 1 219 ? -12.017 8.232 -7.654 1.00 69.50 219 ASP A N 1
ATOM 1704 C CA . ASP A 1 219 ? -13.245 7.482 -7.385 1.00 69.50 219 ASP A CA 1
ATOM 1705 C C . ASP A 1 219 ? -13.019 6.303 -6.418 1.00 69.50 219 ASP A C 1
ATOM 1707 O O . ASP A 1 219 ? -13.958 5.573 -6.094 1.00 69.50 219 ASP A O 1
ATOM 1711 N N . ARG A 1 220 ? -11.775 6.092 -5.961 1.00 80.38 220 ARG A N 1
ATOM 1712 C CA . ARG A 1 220 ? -11.353 4.943 -5.157 1.00 80.38 220 ARG A CA 1
ATOM 1713 C C . ARG A 1 220 ? -10.370 5.342 -4.068 1.00 80.38 220 ARG A C 1
ATOM 1715 O O . ARG A 1 220 ? -9.356 5.972 -4.337 1.00 80.38 220 ARG A O 1
ATOM 1722 N N . ASP A 1 221 ? -10.613 4.863 -2.851 1.00 89.25 221 ASP A N 1
ATOM 1723 C CA . ASP A 1 221 ? -9.713 5.108 -1.724 1.00 89.25 221 ASP A CA 1
ATOM 1724 C C . ASP A 1 221 ? -8.272 4.631 -1.990 1.00 89.25 221 ASP A C 1
ATOM 1726 O O . ASP A 1 221 ? -8.072 3.542 -2.559 1.00 89.25 221 ASP A O 1
ATOM 1730 N N . PRO A 1 222 ? -7.260 5.379 -1.511 1.00 92.06 222 PRO A N 1
ATOM 1731 C CA . PRO A 1 222 ? -5.856 5.047 -1.716 1.00 92.06 222 PRO A CA 1
ATOM 1732 C C . PRO A 1 222 ? -5.498 3.702 -1.073 1.00 92.06 222 PRO A C 1
ATOM 1734 O O . PRO A 1 222 ? -5.949 3.416 0.040 1.00 92.06 222 PRO A O 1
ATOM 1737 N N . PRO A 1 223 ? -4.672 2.871 -1.726 1.00 95.62 223 PRO A N 1
ATOM 1738 C CA . PRO A 1 223 ? -4.289 1.567 -1.192 1.00 95.62 223 PRO A CA 1
ATOM 1739 C C . PRO A 1 223 ? -3.520 1.680 0.135 1.00 95.62 223 PRO A C 1
ATOM 1741 O O . PRO A 1 223 ? -2.754 2.631 0.311 1.00 95.62 223 PRO A O 1
ATOM 1744 N N . PRO A 1 224 ? -3.653 0.690 1.042 1.00 97.19 224 PRO A N 1
ATOM 1745 C CA . PRO A 1 224 ? -2.713 0.481 2.138 1.00 97.19 224 PRO A CA 1
ATOM 1746 C C . PRO A 1 224 ? -1.266 0.540 1.665 1.00 97.19 224 PRO A C 1
ATOM 1748 O O . PRO A 1 224 ? -0.900 -0.131 0.700 1.00 97.19 224 PRO A O 1
ATOM 1751 N N . ALA A 1 225 ? -0.453 1.354 2.334 1.00 97.50 225 ALA A N 1
ATOM 1752 C CA . ALA A 1 225 ? 0.932 1.589 1.958 1.00 97.50 225 ALA A CA 1
ATOM 1753 C C . ALA A 1 225 ? 1.865 1.297 3.131 1.00 97.50 225 ALA A C 1
ATOM 1755 O O . ALA A 1 225 ? 1.720 1.868 4.213 1.00 97.50 225 ALA A O 1
ATOM 1756 N N . LEU A 1 226 ? 2.830 0.413 2.894 1.00 97.81 226 LEU A N 1
ATOM 1757 C CA . LEU A 1 226 ? 3.920 0.123 3.814 1.00 97.81 226 LEU A CA 1
ATOM 1758 C C . LEU A 1 226 ? 5.125 0.968 3.408 1.00 97.81 226 LEU A C 1
ATOM 1760 O O . LEU A 1 226 ? 5.578 0.875 2.263 1.00 97.81 226 LEU A O 1
ATOM 1764 N N . VAL A 1 227 ? 5.631 1.795 4.321 1.00 96.94 227 VAL A N 1
ATOM 1765 C CA . VAL A 1 227 ? 6.702 2.755 4.027 1.00 96.94 227 VAL A CA 1
ATOM 1766 C C . VAL A 1 227 ? 7.813 2.663 5.062 1.00 96.94 227 VAL A C 1
ATOM 1768 O O . VAL A 1 227 ? 7.622 2.958 6.241 1.00 96.94 227 VAL A O 1
ATOM 1771 N N . PHE A 1 228 ? 9.000 2.285 4.603 1.00 96.25 228 PHE A N 1
ATOM 1772 C CA . PHE A 1 228 ? 10.188 2.123 5.437 1.00 96.25 228 PHE A CA 1
ATOM 1773 C C . PHE A 1 228 ? 11.212 3.171 5.040 1.00 96.25 228 PHE A C 1
ATOM 1775 O O . PHE A 1 228 ? 11.506 3.315 3.857 1.00 96.25 228 PHE A O 1
ATOM 1782 N N . PHE A 1 229 ? 11.726 3.945 5.990 1.00 95.12 229 PHE A N 1
ATOM 1783 C CA . PHE A 1 229 ? 12.611 5.070 5.677 1.00 95.12 229 PHE A CA 1
ATOM 1784 C C . PHE A 1 229 ? 13.584 5.376 6.813 1.00 95.12 229 PHE A C 1
ATOM 1786 O O . PHE A 1 229 ? 13.526 4.793 7.892 1.00 95.12 229 PHE A O 1
ATOM 1793 N N . SER A 1 230 ? 14.514 6.296 6.568 1.00 93.69 230 SER A N 1
ATOM 1794 C CA . SER A 1 230 ? 15.516 6.685 7.557 1.00 93.69 230 SER A CA 1
ATOM 1795 C C . SER A 1 230 ? 15.652 8.190 7.673 1.00 93.69 230 SER A C 1
ATOM 1797 O O . SER A 1 230 ? 15.858 8.870 6.674 1.00 93.69 230 SER A O 1
ATOM 1799 N N . GLN A 1 231 ? 15.647 8.725 8.889 1.00 91.00 231 GLN A N 1
ATOM 1800 C CA . GLN A 1 231 ? 15.994 10.125 9.133 1.00 91.00 231 GLN A CA 1
ATOM 1801 C C . GLN A 1 231 ? 17.427 10.476 8.713 1.00 91.00 231 GLN A C 1
ATOM 1803 O O . GLN A 1 231 ? 17.687 11.640 8.414 1.00 91.00 231 GLN A O 1
ATOM 1808 N N . THR A 1 232 ? 18.345 9.504 8.666 1.00 92.00 232 THR A N 1
ATOM 1809 C CA . THR A 1 232 ? 19.737 9.715 8.234 1.00 92.00 232 THR A CA 1
ATOM 1810 C C . THR A 1 232 ? 19.914 9.574 6.718 1.00 92.00 232 THR A C 1
ATOM 1812 O O . THR A 1 232 ? 20.996 9.841 6.197 1.00 92.00 232 THR A O 1
ATOM 1815 N N . ASP A 1 233 ? 18.851 9.229 5.987 1.00 92.62 233 ASP A N 1
ATOM 1816 C CA . ASP A 1 233 ? 18.819 9.201 4.526 1.00 92.62 233 ASP A CA 1
ATOM 1817 C C . ASP A 1 233 ? 18.391 10.559 3.947 1.00 92.62 233 ASP A C 1
ATOM 1819 O O . ASP A 1 233 ? 17.318 11.084 4.258 1.00 92.62 233 ASP A O 1
ATOM 1823 N N . GLN A 1 234 ? 19.217 11.109 3.049 1.00 90.81 234 GLN A N 1
ATOM 1824 C CA . GLN A 1 234 ? 18.989 12.386 2.361 1.00 90.81 234 GLN A CA 1
ATOM 1825 C C . GLN A 1 234 ? 17.664 12.473 1.589 1.00 90.81 234 GLN A C 1
ATOM 1827 O O . GLN A 1 234 ? 17.202 13.585 1.308 1.00 90.81 234 GLN A O 1
ATOM 1832 N N . TRP A 1 235 ? 17.062 11.329 1.251 1.00 90.50 235 TRP A N 1
ATOM 1833 C CA . TRP A 1 235 ? 15.804 11.238 0.511 1.00 90.50 235 TRP A CA 1
ATOM 1834 C C . TRP A 1 235 ? 14.546 11.282 1.391 1.00 90.50 235 TRP A C 1
ATOM 1836 O O . TRP A 1 235 ? 13.445 11.477 0.877 1.00 90.50 235 TRP A O 1
ATOM 1846 N N . SER A 1 236 ? 14.686 11.217 2.718 1.00 90.31 236 SER A N 1
ATOM 1847 C CA . SER A 1 236 ? 13.550 11.201 3.654 1.00 90.31 236 SER A CA 1
ATOM 1848 C C . SER A 1 236 ? 12.964 12.579 3.983 1.00 90.31 236 SER A C 1
ATOM 1850 O O . SER A 1 236 ? 12.131 12.705 4.882 1.00 90.31 236 SER A O 1
ATOM 1852 N N . ARG A 1 237 ? 13.370 13.635 3.267 1.00 91.25 237 ARG A N 1
ATOM 1853 C CA . ARG A 1 237 ? 12.979 15.034 3.539 1.00 91.25 237 ARG A CA 1
ATOM 1854 C C . ARG A 1 237 ? 11.467 15.253 3.580 1.00 91.25 237 ARG A C 1
ATOM 1856 O O . ARG A 1 237 ? 11.004 16.087 4.349 1.00 91.25 237 ARG A O 1
ATOM 1863 N N . GLN A 1 238 ? 10.725 14.512 2.759 1.00 91.88 238 GLN A N 1
ATOM 1864 C CA . GLN A 1 238 ? 9.271 14.615 2.620 1.00 91.88 238 GLN A CA 1
ATOM 1865 C C . GLN A 1 238 ? 8.482 13.641 3.509 1.00 91.88 238 GLN A C 1
ATOM 1867 O O . GLN A 1 238 ? 7.250 13.660 3.498 1.00 91.88 238 GLN A O 1
ATOM 1872 N N . MET A 1 239 ? 9.157 12.765 4.258 1.00 92.94 239 MET A N 1
ATOM 1873 C CA . MET A 1 239 ? 8.477 11.778 5.102 1.00 92.94 239 MET A CA 1
ATOM 1874 C C . MET A 1 239 ? 7.608 12.409 6.200 1.00 92.94 239 MET A C 1
ATOM 1876 O O . MET A 1 239 ? 6.498 11.911 6.384 1.00 92.94 239 MET A O 1
ATOM 1880 N N . PRO A 1 240 ? 8.002 13.517 6.873 1.00 90.88 240 PRO A N 1
ATOM 1881 C CA . PRO A 1 240 ? 7.124 14.188 7.836 1.00 90.88 240 PRO A CA 1
ATOM 1882 C C . PRO A 1 240 ? 5.793 14.644 7.224 1.00 90.88 240 PRO A C 1
ATOM 1884 O O . PRO A 1 240 ? 4.736 14.474 7.821 1.00 90.88 240 PRO A O 1
ATOM 1887 N N . GLN A 1 241 ? 5.827 15.198 6.010 1.00 92.25 241 GLN A N 1
ATOM 1888 C CA . GLN A 1 241 ? 4.638 15.679 5.309 1.00 92.25 241 GLN A CA 1
ATOM 1889 C C . GLN A 1 241 ? 3.761 14.515 4.847 1.00 92.25 241 GLN A C 1
ATOM 1891 O O . GLN A 1 241 ? 2.538 14.633 4.859 1.00 92.25 241 GLN A O 1
ATOM 1896 N N . LEU A 1 242 ? 4.369 13.395 4.439 1.00 92.38 242 LEU A N 1
ATOM 1897 C CA . LEU A 1 242 ? 3.637 12.196 4.036 1.00 92.38 242 LEU A CA 1
ATOM 1898 C C . LEU A 1 242 ? 2.916 11.555 5.228 1.00 92.38 242 LEU A C 1
ATOM 1900 O O . LEU A 1 242 ? 1.730 11.248 5.124 1.00 92.38 242 LEU A O 1
ATOM 1904 N N . THR A 1 243 ? 3.603 11.381 6.361 1.00 91.12 243 THR A N 1
ATOM 1905 C CA . THR A 1 243 ? 3.000 10.789 7.565 1.00 91.12 243 THR A CA 1
ATOM 1906 C C . THR A 1 243 ? 1.928 11.695 8.162 1.00 91.12 243 THR A C 1
ATOM 1908 O O . THR A 1 243 ? 0.867 11.203 8.546 1.00 91.12 243 THR A O 1
ATOM 1911 N N . GLN A 1 244 ? 2.142 13.015 8.161 1.00 91.44 244 GLN A N 1
ATOM 1912 C CA . GLN A 1 244 ? 1.125 13.989 8.553 1.00 91.44 244 GLN A CA 1
ATOM 1913 C C . GLN A 1 244 ? -0.104 13.921 7.638 1.00 91.44 244 GLN A C 1
ATOM 1915 O O . GLN A 1 244 ? -1.222 13.782 8.131 1.00 91.44 244 GLN A O 1
ATOM 1920 N N . ALA A 1 245 ? 0.091 13.951 6.315 1.00 91.19 245 ALA A N 1
ATOM 1921 C CA . ALA A 1 245 ? -1.011 13.867 5.360 1.00 91.19 245 ALA A CA 1
ATOM 1922 C C . ALA A 1 245 ? -1.810 12.569 5.529 1.00 91.19 245 ALA A C 1
ATOM 1924 O O . ALA A 1 245 ? -3.034 12.588 5.439 1.00 91.19 245 ALA A O 1
ATOM 1925 N N . ALA A 1 246 ? -1.142 11.451 5.825 1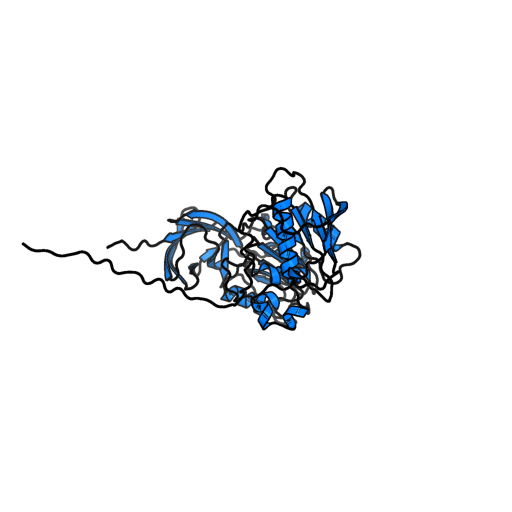.00 91.62 246 ALA A N 1
ATOM 1926 C CA . ALA A 1 246 ? -1.825 10.194 6.091 1.00 91.62 246 ALA A CA 1
ATOM 1927 C C . ALA A 1 246 ? -2.688 10.237 7.361 1.00 91.62 246 ALA A C 1
ATOM 1929 O O . ALA A 1 246 ? -3.766 9.652 7.365 1.00 91.62 246 ALA A O 1
ATOM 1930 N N . GLN A 1 247 ? -2.273 10.948 8.413 1.00 92.25 247 GLN A N 1
ATOM 1931 C CA . GLN A 1 247 ? -3.120 11.158 9.593 1.00 92.25 247 GLN A CA 1
ATOM 1932 C C . GLN A 1 247 ? -4.306 12.082 9.274 1.00 92.25 247 GLN A C 1
ATOM 1934 O O . GLN A 1 247 ? -5.450 11.726 9.544 1.00 92.25 247 GLN A O 1
ATOM 1939 N N . GLU A 1 248 ? -4.058 13.228 8.636 1.00 91.94 248 GLU A N 1
ATOM 1940 C CA . GLU A 1 248 ? -5.092 14.220 8.295 1.00 91.94 248 GLU A CA 1
ATOM 1941 C C . GLU A 1 248 ? -6.162 13.647 7.364 1.00 91.94 248 GLU A C 1
ATOM 1943 O O . GLU A 1 248 ? -7.360 13.833 7.579 1.00 91.94 248 GLU A O 1
ATOM 1948 N N . LYS A 1 249 ? -5.723 12.912 6.341 1.00 91.38 249 LYS A N 1
ATOM 1949 C CA . LYS A 1 249 ? -6.592 12.275 5.357 1.00 91.38 249 LYS A CA 1
ATOM 1950 C C . LYS A 1 249 ? -7.010 10.874 5.766 1.00 91.38 249 LYS A C 1
ATOM 1952 O O . LYS A 1 249 ? -7.698 10.229 4.995 1.00 91.38 249 LYS A O 1
ATOM 1957 N N . ARG A 1 250 ? -6.614 10.354 6.933 1.00 93.94 250 ARG A N 1
ATOM 1958 C CA . ARG A 1 250 ? -6.911 8.971 7.362 1.00 93.94 250 ARG A CA 1
ATOM 1959 C C . ARG A 1 250 ? -6.527 7.946 6.288 1.00 93.94 250 ARG A C 1
ATOM 1961 O O . ARG A 1 250 ? -7.324 7.075 5.947 1.00 93.94 250 ARG A O 1
ATOM 1968 N N . TYR A 1 251 ? -5.351 8.087 5.684 1.00 92.31 251 TYR A N 1
ATOM 1969 C CA . TYR A 1 251 ? -4.830 7.106 4.734 1.00 92.31 251 TYR A CA 1
ATOM 1970 C C . TYR A 1 251 ? -4.243 5.899 5.480 1.00 92.31 251 TYR A C 1
ATOM 1972 O O . TYR A 1 251 ? -3.630 6.068 6.536 1.00 92.31 251 TYR A O 1
ATOM 1980 N N . PRO A 1 252 ? -4.422 4.677 4.949 1.00 91.19 252 PRO A N 1
ATOM 1981 C CA . PRO A 1 252 ? -3.956 3.429 5.562 1.00 91.19 252 PRO A CA 1
ATOM 1982 C C . PRO A 1 252 ? -2.429 3.265 5.449 1.00 91.19 252 PRO A C 1
ATOM 1984 O O . PRO A 1 252 ? -1.922 2.461 4.668 1.00 91.19 252 PRO A O 1
ATOM 1987 N N . LEU A 1 253 ? -1.681 4.053 6.217 1.00 95.31 253 LEU A N 1
ATOM 1988 C CA . LEU A 1 253 ? -0.222 4.039 6.213 1.00 95.31 253 LEU A CA 1
ATOM 1989 C C . LEU A 1 253 ? 0.316 3.185 7.368 1.00 95.31 253 LEU A C 1
ATOM 1991 O O . LEU A 1 253 ? -0.058 3.406 8.523 1.00 95.31 253 LEU A O 1
ATOM 1995 N N . VAL A 1 254 ? 1.212 2.251 7.046 1.00 97.06 254 VAL A N 1
ATOM 1996 C CA . VAL A 1 254 ? 2.040 1.505 8.002 1.00 97.06 254 VAL A CA 1
ATOM 1997 C C . VAL A 1 254 ? 3.487 1.925 7.779 1.00 97.06 254 VAL A C 1
ATOM 1999 O O . VAL A 1 254 ? 4.019 1.736 6.688 1.00 97.06 254 VAL A O 1
ATOM 2002 N N . CYS A 1 255 ? 4.131 2.496 8.794 1.00 95.25 255 CYS A N 1
ATOM 2003 C CA . CYS A 1 255 ? 5.514 2.957 8.676 1.00 95.25 255 CYS A CA 1
ATOM 2004 C C . CYS A 1 255 ? 6.423 2.340 9.721 1.00 95.25 255 CYS A C 1
ATOM 2006 O O . CYS A 1 255 ? 5.995 2.115 10.851 1.00 95.25 255 CYS A O 1
ATOM 2008 N N . ALA A 1 256 ? 7.701 2.209 9.377 1.00 95.31 256 ALA A N 1
ATOM 2009 C CA . ALA A 1 256 ? 8.775 2.119 10.356 1.00 95.31 256 ALA A CA 1
ATOM 2010 C C . ALA A 1 256 ? 10.008 2.904 9.893 1.00 95.31 256 ALA A C 1
ATOM 2012 O O . ALA A 1 256 ? 10.262 3.032 8.692 1.00 95.31 256 ALA A O 1
ATOM 2013 N N . TRP A 1 257 ? 10.763 3.438 10.848 1.00 94.44 257 TRP A N 1
ATOM 2014 C CA . TRP A 1 257 ? 12.008 4.157 10.586 1.00 94.44 257 TRP A CA 1
ATOM 2015 C C . TRP A 1 257 ? 13.097 3.819 11.600 1.00 94.44 257 TRP A C 1
ATOM 2017 O O . TRP A 1 257 ? 12.815 3.286 12.673 1.00 94.44 257 TRP A O 1
ATOM 2027 N N . GLY A 1 258 ? 14.332 4.158 11.232 1.00 92.75 258 GLY A N 1
ATOM 2028 C CA . GLY A 1 258 ? 15.552 3.930 12.003 1.00 92.75 258 GLY A CA 1
ATOM 2029 C C . GLY A 1 258 ? 16.739 4.762 11.484 1.00 92.75 258 GLY A C 1
ATOM 2030 O O . GLY A 1 258 ? 16.647 5.363 10.406 1.00 92.75 258 GLY A O 1
ATOM 2031 N N . PRO A 1 259 ? 17.887 4.797 12.189 1.00 92.06 259 PRO A N 1
ATOM 2032 C CA . PRO A 1 259 ? 19.089 5.559 11.804 1.00 92.06 259 PRO A CA 1
ATOM 2033 C C . PRO A 1 259 ? 20.052 4.829 10.838 1.00 92.06 259 PRO A C 1
ATOM 2035 O O . PRO A 1 259 ? 21.211 5.205 10.698 1.00 92.06 259 PRO A O 1
ATOM 2038 N N . TRP A 1 260 ? 19.585 3.800 10.146 1.00 91.38 260 TRP A N 1
ATOM 2039 C CA . TRP A 1 260 ? 20.265 2.969 9.137 1.00 91.38 260 TRP A CA 1
ATOM 2040 C C . TRP A 1 260 ? 20.701 3.619 7.799 1.00 91.38 260 TRP A C 1
ATOM 2042 O O . TRP A 1 260 ? 21.475 3.003 7.069 1.00 91.38 260 TRP A O 1
ATOM 2052 N N . GLY A 1 261 ? 20.283 4.836 7.441 1.00 92.25 261 GLY A N 1
ATOM 2053 C CA . GLY A 1 261 ? 20.644 5.455 6.155 1.00 92.25 261 GLY A CA 1
ATOM 2054 C C . GLY A 1 261 ? 19.874 4.871 4.959 1.00 92.25 261 GLY A C 1
ATOM 2055 O O . GLY A 1 261 ? 18.719 4.479 5.095 1.00 92.25 261 GLY A O 1
ATOM 2056 N N . HIS A 1 262 ? 20.484 4.845 3.767 1.00 92.50 262 HIS A N 1
ATOM 2057 C CA . HIS A 1 262 ? 19.821 4.424 2.517 1.00 92.50 262 HIS A CA 1
ATOM 2058 C C . HIS A 1 262 ? 19.876 2.900 2.299 1.00 92.50 262 HIS A C 1
ATOM 2060 O O . HIS A 1 262 ? 20.402 2.416 1.295 1.00 92.50 262 HIS A O 1
ATOM 2066 N N . VAL A 1 263 ? 19.375 2.136 3.271 1.00 86.69 263 VAL A N 1
ATOM 2067 C CA . VAL A 1 263 ? 19.342 0.665 3.243 1.00 86.69 263 VAL A CA 1
ATOM 2068 C C . VAL A 1 263 ? 17.990 0.140 3.723 1.00 86.69 263 VAL A C 1
ATOM 2070 O O . VAL A 1 263 ? 17.296 0.796 4.490 1.00 86.69 263 VAL A O 1
ATOM 2073 N N . ASN A 1 264 ? 17.608 -1.052 3.261 1.00 79.44 264 ASN A N 1
ATOM 2074 C CA . ASN A 1 264 ? 16.278 -1.624 3.488 1.00 79.44 264 ASN A CA 1
ATOM 2075 C C . ASN A 1 264 ? 16.381 -3.113 3.869 1.00 79.44 264 ASN A C 1
ATOM 2077 O O . ASN A 1 264 ? 15.995 -3.987 3.090 1.00 79.44 264 ASN A O 1
ATOM 2081 N N . HIS A 1 265 ? 16.950 -3.395 5.045 1.00 82.19 265 HIS A N 1
ATOM 2082 C CA . HIS A 1 265 ? 17.163 -4.752 5.567 1.00 82.19 265 HIS A CA 1
ATOM 2083 C C . HIS A 1 265 ? 16.182 -5.092 6.684 1.00 82.19 265 HIS A C 1
ATOM 2085 O O . HIS A 1 265 ? 15.873 -4.246 7.518 1.00 82.19 265 HIS A O 1
ATOM 2091 N N . TYR A 1 266 ? 15.721 -6.340 6.707 1.00 83.62 266 TYR A N 1
ATOM 2092 C CA . TYR A 1 266 ? 14.722 -6.825 7.656 1.00 83.62 266 TYR A CA 1
ATOM 2093 C C . TYR A 1 266 ? 15.124 -6.592 9.119 1.00 83.62 266 TYR A C 1
ATOM 2095 O O . TYR A 1 266 ? 14.321 -6.110 9.913 1.00 83.62 266 TYR A O 1
ATOM 2103 N N . GLU A 1 267 ? 16.381 -6.876 9.457 1.00 83.25 267 GLU A N 1
ATOM 2104 C CA . GLU A 1 267 ? 16.920 -6.852 10.822 1.00 83.25 267 GLU A CA 1
ATOM 2105 C C . GLU A 1 267 ? 16.941 -5.452 11.448 1.00 83.25 267 GLU A C 1
ATOM 2107 O O . GLU A 1 267 ? 17.131 -5.312 12.652 1.00 83.25 267 GLU A O 1
ATOM 2112 N N . MET A 1 268 ? 16.768 -4.417 10.628 1.00 81.44 268 MET A N 1
ATOM 2113 C CA . MET A 1 268 ? 16.817 -3.014 11.029 1.00 81.44 268 MET A CA 1
ATOM 2114 C C . MET A 1 268 ? 15.416 -2.400 11.182 1.00 81.44 268 MET A C 1
ATOM 2116 O O . MET A 1 268 ? 15.297 -1.219 11.501 1.00 81.44 268 MET A O 1
ATOM 2120 N N . MET A 1 269 ? 14.352 -3.168 10.920 1.00 85.38 269 MET A N 1
ATOM 2121 C CA . MET A 1 269 ? 12.975 -2.669 10.917 1.00 85.38 269 MET A CA 1
ATOM 2122 C C . MET A 1 269 ? 12.191 -3.164 12.121 1.00 85.38 269 MET A C 1
ATOM 2124 O O . MET A 1 269 ? 12.422 -4.250 12.646 1.00 85.38 269 MET A O 1
ATOM 2128 N N . ASN A 1 270 ? 11.149 -2.416 12.479 1.00 93.50 270 ASN A N 1
ATOM 2129 C CA . ASN A 1 270 ? 10.102 -2.948 13.337 1.00 93.50 270 ASN A CA 1
ATOM 2130 C C . ASN A 1 270 ? 9.450 -4.173 12.660 1.00 93.50 270 ASN A C 1
ATOM 2132 O O . ASN A 1 270 ? 8.797 -4.035 11.620 1.00 93.50 270 ASN A O 1
ATOM 2136 N N . ALA A 1 271 ? 9.613 -5.358 13.258 1.00 95.31 271 ALA A N 1
ATOM 2137 C CA . ALA A 1 271 ? 9.150 -6.621 12.681 1.00 95.31 271 ALA A CA 1
ATOM 2138 C C . ALA A 1 271 ? 7.636 -6.625 12.414 1.00 95.31 271 ALA A C 1
ATOM 2140 O O . ALA A 1 271 ? 7.197 -7.072 11.358 1.00 95.31 271 ALA A O 1
ATOM 2141 N N . ALA A 1 272 ? 6.831 -6.031 13.305 1.00 97.19 272 ALA A N 1
ATOM 2142 C CA . ALA A 1 272 ? 5.380 -5.960 13.126 1.00 97.19 272 ALA A CA 1
ATOM 2143 C C . ALA A 1 272 ? 4.971 -5.167 11.873 1.00 97.19 272 ALA A C 1
ATOM 2145 O O . ALA A 1 272 ? 3.987 -5.532 11.222 1.00 97.19 272 ALA A O 1
ATOM 2146 N N . ALA A 1 273 ? 5.726 -4.114 11.532 1.00 96.69 273 ALA A N 1
ATOM 2147 C CA . ALA A 1 273 ? 5.501 -3.299 10.340 1.00 96.69 273 ALA A CA 1
ATOM 2148 C C . ALA A 1 273 ? 5.961 -4.024 9.072 1.00 96.69 273 ALA A C 1
ATOM 2150 O O . ALA A 1 273 ? 5.240 -4.048 8.078 1.00 96.69 273 ALA A O 1
ATOM 2151 N N . PHE A 1 274 ? 7.159 -4.615 9.099 1.00 95.12 274 PHE A N 1
ATOM 2152 C CA . PHE A 1 274 ? 7.733 -5.267 7.922 1.00 95.12 274 PHE A CA 1
ATOM 2153 C C . PHE A 1 274 ? 7.027 -6.572 7.558 1.00 95.12 274 PHE A C 1
ATOM 2155 O O . PHE A 1 274 ? 6.783 -6.841 6.384 1.00 95.12 274 PHE A O 1
ATOM 2162 N N . GLU A 1 275 ? 6.652 -7.363 8.562 1.00 95.69 275 GLU A N 1
ATOM 2163 C CA . GLU A 1 275 ? 5.898 -8.609 8.395 1.00 95.69 275 GLU A CA 1
ATOM 2164 C C . GLU A 1 275 ? 4.383 -8.368 8.308 1.00 95.69 275 GLU A C 1
ATOM 2166 O O . GLU A 1 275 ? 3.581 -9.298 8.413 1.00 95.69 275 GLU A O 1
ATOM 2171 N N . PHE A 1 276 ? 3.953 -7.116 8.121 1.00 97.31 276 PHE A N 1
ATOM 2172 C CA . PHE A 1 276 ? 2.556 -6.812 7.859 1.00 97.31 276 PHE A CA 1
ATOM 2173 C C . PHE A 1 276 ? 2.099 -7.549 6.579 1.00 97.31 276 PHE A C 1
ATOM 2175 O O . PHE A 1 276 ? 2.756 -7.429 5.540 1.00 97.31 276 PHE A O 1
ATOM 2182 N N . PRO A 1 277 ? 0.979 -8.302 6.599 1.00 97.00 277 PRO A N 1
ATOM 2183 C CA . PRO A 1 277 ? 0.582 -9.203 5.512 1.00 97.00 277 PRO A CA 1
ATOM 2184 C C . PRO A 1 277 ? -0.065 -8.454 4.332 1.00 97.00 277 PRO A C 1
ATOM 2186 O O . PRO A 1 277 ? -1.188 -8.739 3.923 1.00 97.00 277 PRO A O 1
ATOM 2189 N N . TRP A 1 278 ? 0.630 -7.476 3.757 1.00 97.81 278 TRP A N 1
ATOM 2190 C CA . TRP A 1 278 ? 0.092 -6.568 2.739 1.00 97.81 278 TRP A CA 1
ATOM 2191 C C . TRP A 1 278 ? -0.330 -7.269 1.434 1.00 97.81 278 TRP A C 1
ATOM 2193 O O . TRP A 1 278 ? -1.257 -6.814 0.770 1.00 97.81 278 TRP A O 1
ATOM 2203 N N . LEU A 1 279 ? 0.270 -8.420 1.110 1.00 98.31 279 LEU A N 1
ATOM 2204 C CA . LEU A 1 279 ? -0.118 -9.269 -0.028 1.00 98.31 279 LEU A CA 1
ATOM 2205 C C . LEU A 1 279 ? -1.439 -10.034 0.182 1.00 98.31 279 LEU A C 1
ATOM 2207 O O . LEU A 1 279 ? -1.908 -10.710 -0.731 1.00 98.31 279 LEU A O 1
ATOM 2211 N N . SER A 1 280 ? -2.038 -9.957 1.376 1.00 97.12 280 SER A N 1
ATOM 2212 C CA . SER A 1 280 ? -3.384 -10.486 1.641 1.00 97.12 280 SER A CA 1
ATOM 2213 C C . SER A 1 280 ? -4.490 -9.465 1.369 1.00 97.12 280 SER A C 1
ATOM 2215 O O . SER A 1 280 ? -5.651 -9.843 1.240 1.00 97.12 280 SER A O 1
ATOM 2217 N N . ILE A 1 281 ? -4.138 -8.180 1.248 1.00 98.00 281 ILE A N 1
ATOM 2218 C CA . ILE A 1 281 ? -5.107 -7.113 1.000 1.00 98.00 281 ILE A CA 1
ATOM 2219 C C . ILE A 1 281 ? -5.704 -7.280 -0.389 1.00 98.00 281 ILE A C 1
ATOM 2221 O O . ILE A 1 281 ? -4.989 -7.567 -1.354 1.00 98.00 281 ILE A O 1
ATOM 2225 N N . ARG A 1 282 ? -7.013 -7.054 -0.490 1.00 97.62 282 ARG A N 1
ATOM 2226 C CA . ARG A 1 282 ? -7.738 -7.051 -1.754 1.00 97.62 282 ARG A CA 1
ATOM 2227 C C . ARG A 1 282 ? -8.300 -5.670 -2.052 1.00 97.62 282 ARG A C 1
ATOM 2229 O O . ARG A 1 282 ? -8.701 -4.932 -1.155 1.00 97.62 282 ARG A O 1
ATOM 2236 N N . ARG A 1 283 ? -8.347 -5.313 -3.334 1.00 95.75 283 ARG A N 1
ATOM 2237 C CA . ARG A 1 283 ? -8.910 -4.031 -3.790 1.00 95.75 283 ARG A CA 1
ATOM 2238 C C . ARG A 1 283 ? -10.427 -3.952 -3.569 1.00 95.75 283 ARG A C 1
ATOM 2240 O O . ARG A 1 283 ? -10.942 -2.874 -3.288 1.00 95.75 283 ARG A O 1
ATOM 2247 N N . ASN A 1 284 ? -11.121 -5.085 -3.672 1.00 95.88 284 ASN A N 1
ATOM 2248 C CA . ASN A 1 284 ? -12.570 -5.219 -3.504 1.00 95.88 284 ASN A CA 1
ATOM 2249 C C . ASN A 1 284 ? -12.999 -5.537 -2.062 1.00 95.88 284 ASN A C 1
ATOM 2251 O O . ASN A 1 284 ? -14.071 -6.097 -1.843 1.00 95.88 284 ASN A O 1
ATOM 2255 N N . GLU A 1 285 ? -12.169 -5.196 -1.081 1.00 97.25 285 GLU A N 1
ATOM 2256 C CA . GLU A 1 285 ? -12.464 -5.370 0.334 1.00 97.25 285 GLU A CA 1
ATOM 2257 C C . GLU A 1 285 ? -12.241 -4.064 1.092 1.00 97.25 285 GLU A C 1
ATOM 2259 O O . GLU A 1 285 ? -11.372 -3.257 0.746 1.00 97.25 285 GLU A O 1
ATOM 2264 N N . ALA A 1 286 ? -13.024 -3.878 2.152 1.00 97.50 286 ALA A N 1
ATOM 2265 C CA . ALA A 1 286 ? -12.837 -2.770 3.070 1.00 97.50 286 ALA A CA 1
ATOM 2266 C C . ALA A 1 286 ? -11.552 -2.932 3.891 1.00 97.50 286 ALA A C 1
ATOM 2268 O O . ALA A 1 286 ? -11.069 -4.042 4.133 1.00 97.50 286 ALA A O 1
ATOM 2269 N N . TYR A 1 287 ? -11.018 -1.821 4.383 1.00 97.56 287 TYR A N 1
ATOM 2270 C CA . TYR A 1 287 ? -9.949 -1.830 5.376 1.00 97.56 287 TYR A CA 1
ATOM 2271 C C . TYR A 1 287 ? -10.105 -0.675 6.368 1.00 97.56 287 TYR A C 1
ATOM 2273 O O . TYR A 1 287 ? -10.720 0.349 6.050 1.00 97.56 287 TYR A O 1
ATOM 2281 N N . PRO A 1 288 ? -9.538 -0.816 7.577 1.00 97.88 288 PRO A N 1
ATOM 2282 C CA . PRO A 1 288 ? -9.488 0.258 8.545 1.00 97.88 288 PRO A CA 1
ATOM 2283 C C . PRO A 1 288 ? -8.259 1.145 8.299 1.00 97.88 288 PRO A C 1
ATOM 2285 O O . PRO A 1 288 ? -7.147 0.658 8.091 1.00 97.88 288 PRO A O 1
ATOM 2288 N N . ALA A 1 289 ? -8.447 2.457 8.369 1.00 97.62 289 ALA A N 1
ATOM 2289 C CA . ALA A 1 289 ? -7.370 3.415 8.559 1.00 97.62 289 ALA A CA 1
ATOM 2290 C C . ALA A 1 289 ? -7.349 3.871 10.022 1.00 97.62 289 ALA A C 1
ATOM 2292 O O . ALA A 1 289 ? -8.375 4.287 10.566 1.00 97.62 289 ALA A O 1
ATOM 2293 N N . PHE A 1 290 ? -6.171 3.786 10.637 1.00 98.06 290 PHE A N 1
ATOM 2294 C CA . PHE A 1 290 ? -5.951 4.089 12.048 1.00 98.06 290 PHE A CA 1
ATOM 2295 C C . PHE A 1 290 ? -5.267 5.447 12.202 1.00 98.06 290 PHE A C 1
ATOM 2297 O O . PHE A 1 290 ? -4.191 5.685 11.636 1.00 98.06 290 PHE A O 1
ATOM 2304 N N . VAL A 1 291 ? -5.891 6.335 12.971 1.00 96.88 291 VAL A N 1
ATOM 2305 C CA . VAL A 1 291 ? -5.363 7.670 13.288 1.00 96.88 291 VAL A CA 1
ATOM 2306 C C . VAL A 1 291 ? -5.498 7.952 14.778 1.00 96.88 291 VAL A C 1
ATOM 2308 O O . VAL A 1 291 ? -6.201 7.231 15.485 1.00 96.88 291 VAL A O 1
ATOM 2311 N N . ASN A 1 292 ? -4.797 8.976 15.276 1.00 96.69 292 ASN A N 1
ATOM 2312 C CA . ASN A 1 292 ? -4.780 9.314 16.709 1.00 96.69 292 ASN A CA 1
ATOM 2313 C C . ASN A 1 292 ? -4.408 8.108 17.599 1.00 96.69 292 ASN A C 1
ATOM 2315 O O . ASN A 1 292 ? -4.927 7.923 18.697 1.00 96.69 292 ASN A O 1
ATOM 2319 N N . THR A 1 293 ? -3.518 7.257 17.089 1.00 97.88 293 THR A N 1
ATOM 2320 C CA . THR A 1 293 ? -3.158 5.975 17.695 1.00 97.88 293 THR A CA 1
ATOM 2321 C C . THR A 1 293 ? -2.144 6.153 18.825 1.00 97.88 293 THR A C 1
ATOM 2323 O O . THR A 1 293 ? -1.048 6.667 18.599 1.00 97.88 293 THR A O 1
ATOM 2326 N N . SER A 1 294 ? -2.453 5.638 20.018 1.00 98.12 294 SER A N 1
ATOM 2327 C CA . SER A 1 294 ? -1.619 5.781 21.223 1.00 98.12 294 SER A CA 1
ATOM 2328 C C . SER A 1 294 ? -0.258 5.082 21.154 1.00 98.12 294 SER A C 1
ATOM 2330 O O . SER A 1 294 ? 0.632 5.409 21.931 1.00 98.12 294 SER A O 1
ATOM 2332 N N . SER A 1 295 ? -0.092 4.108 20.256 1.00 96.94 295 SER A N 1
ATOM 2333 C CA . SER A 1 295 ? 1.172 3.394 20.052 1.00 96.94 295 SER A CA 1
ATOM 2334 C C . SER A 1 295 ? 2.067 4.007 18.979 1.00 96.94 295 SER A C 1
ATOM 2336 O O . SER A 1 295 ? 3.175 3.515 18.794 1.00 96.94 295 SER A O 1
ATOM 2338 N N . ASN A 1 296 ? 1.603 5.011 18.227 1.00 95.44 296 ASN A N 1
ATOM 2339 C CA . ASN A 1 296 ? 2.414 5.622 17.174 1.00 95.44 296 ASN A CA 1
ATOM 2340 C C . ASN A 1 296 ? 3.570 6.411 17.791 1.00 95.44 296 ASN A C 1
ATOM 2342 O O . ASN A 1 296 ? 3.357 7.259 18.657 1.00 95.44 296 ASN A O 1
ATOM 2346 N N . GLN A 1 297 ? 4.785 6.166 17.306 1.00 93.31 297 GLN A N 1
ATOM 2347 C CA . GLN A 1 297 ? 5.931 7.010 17.625 1.00 93.31 297 GLN A CA 1
ATOM 2348 C C . GLN A 1 297 ? 5.914 8.270 16.752 1.00 93.31 297 GLN A C 1
ATOM 2350 O O . GLN A 1 297 ? 5.294 8.316 15.684 1.00 93.31 297 GLN A O 1
ATOM 2355 N N . LYS A 1 298 ? 6.607 9.314 17.206 1.00 89.81 298 LYS A N 1
ATOM 2356 C CA . LYS A 1 298 ? 6.765 10.544 16.437 1.00 89.81 298 LYS A CA 1
ATOM 2357 C C . LYS A 1 298 ? 8.043 10.445 15.615 1.00 89.81 298 LYS A C 1
ATOM 2359 O O . LYS A 1 298 ? 9.122 10.295 16.168 1.00 89.81 298 LYS A O 1
ATOM 2364 N N . PHE A 1 299 ? 7.933 10.569 14.295 1.00 88.69 299 PHE A N 1
ATOM 2365 C CA . PHE A 1 299 ? 9.126 10.663 13.458 1.00 88.69 299 PHE A CA 1
ATOM 2366 C C . PHE A 1 299 ? 9.915 11.937 13.828 1.00 88.69 299 PHE A C 1
ATOM 2368 O O . PHE A 1 299 ? 9.328 13.024 13.769 1.00 88.69 299 PHE A O 1
ATOM 2375 N N . PRO A 1 300 ? 11.214 11.846 14.180 1.00 86.50 300 PRO A N 1
ATOM 2376 C CA . PRO A 1 300 ? 11.990 12.993 14.660 1.00 86.50 300 PRO A CA 1
ATOM 2377 C C . PRO A 1 300 ? 12.242 14.044 13.572 1.00 86.50 300 PRO A C 1
ATOM 2379 O O . PRO A 1 300 ? 12.592 15.182 13.874 1.00 86.50 300 PRO A O 1
ATOM 2382 N N . GLY A 1 301 ? 12.029 13.694 12.302 1.00 86.00 301 GLY A N 1
ATOM 2383 C CA . GLY A 1 301 ? 12.290 14.561 11.161 1.00 86.00 301 GLY A CA 1
ATOM 2384 C C . GLY A 1 301 ? 13.628 14.255 10.495 1.00 86.00 301 GLY A C 1
ATOM 2385 O O . GLY A 1 301 ? 14.476 13.542 11.025 1.00 86.00 301 GLY A O 1
ATOM 2386 N N . TYR A 1 302 ? 13.806 14.782 9.287 1.00 86.62 302 TYR A N 1
ATOM 2387 C CA . TYR A 1 302 ? 15.012 14.572 8.491 1.00 86.62 302 TYR A CA 1
ATOM 2388 C C . TYR A 1 302 ? 16.262 15.134 9.190 1.00 86.62 302 TYR A C 1
ATOM 2390 O O . TYR A 1 302 ? 16.273 16.301 9.574 1.00 86.62 302 TYR A O 1
ATOM 2398 N N . GLN A 1 303 ? 17.304 14.303 9.331 1.00 86.31 303 GLN A N 1
ATOM 2399 C CA . GLN A 1 303 ? 18.565 14.611 10.025 1.00 86.31 303 GLN A CA 1
ATOM 2400 C C . GLN A 1 303 ? 18.398 15.135 11.461 1.00 86.31 303 GLN A C 1
ATOM 2402 O O . GLN A 1 303 ? 19.291 15.794 11.992 1.00 86.31 303 GLN A O 1
ATOM 2407 N N . SER A 1 304 ? 17.263 14.843 12.097 1.00 85.44 304 SER A N 1
ATOM 2408 C CA . SER A 1 304 ? 17.003 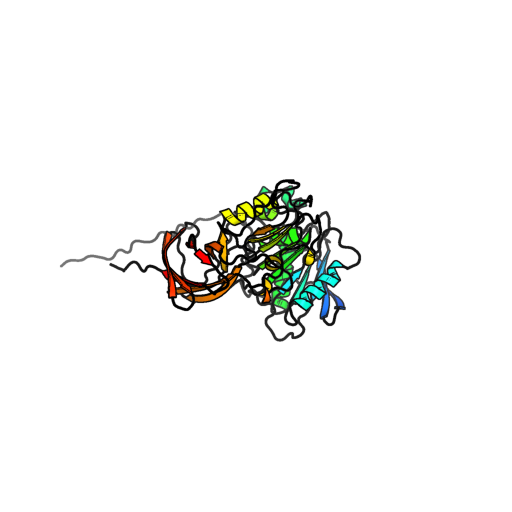15.275 13.464 1.00 85.44 304 SER A CA 1
ATOM 2409 C C . SER A 1 304 ? 17.788 14.442 14.476 1.00 85.44 304 SER A C 1
ATOM 2411 O O . SER A 1 304 ? 17.940 13.229 14.317 1.00 85.44 304 SER A O 1
ATOM 2413 N N . LEU A 1 305 ? 18.255 15.108 15.532 1.00 85.38 305 LEU A N 1
ATOM 2414 C CA . LEU A 1 305 ? 18.897 14.497 16.699 1.00 85.38 305 LEU A CA 1
ATOM 2415 C C . LEU A 1 305 ? 17.923 14.325 17.876 1.00 85.38 305 LEU A C 1
ATOM 2417 O O . LEU A 1 305 ? 18.349 13.957 18.970 1.00 85.38 305 LEU A O 1
ATOM 2421 N N . ASP A 1 306 ? 16.635 14.611 17.668 1.00 85.00 306 ASP A N 1
ATOM 2422 C CA . ASP A 1 306 ? 15.597 14.422 18.680 1.00 85.00 306 ASP A CA 1
ATOM 2423 C C . ASP A 1 306 ? 15.467 12.934 19.080 1.00 85.00 306 ASP A C 1
ATOM 2425 O O . ASP A 1 306 ? 15.932 12.049 18.355 1.00 85.00 306 ASP A O 1
ATOM 2429 N N . PRO A 1 307 ? 14.834 12.611 20.223 1.00 79.81 307 PRO A N 1
ATOM 2430 C CA . PRO A 1 307 ? 14.477 11.231 20.574 1.00 79.81 307 PRO A CA 1
ATOM 2431 C C . PRO A 1 307 ? 13.632 10.522 19.490 1.00 79.81 307 PRO A C 1
ATOM 2433 O O . PRO A 1 307 ? 13.225 11.137 18.511 1.00 79.81 307 PRO A O 1
ATOM 2436 N N . ASP A 1 308 ? 13.338 9.229 19.663 1.00 80.62 308 ASP A N 1
ATOM 2437 C CA . ASP A 1 308 ? 12.544 8.413 18.715 1.00 80.62 308 ASP A CA 1
ATOM 2438 C C . ASP A 1 308 ? 13.224 8.166 17.355 1.00 80.62 308 ASP A C 1
ATOM 2440 O O . ASP A 1 308 ? 12.595 8.091 16.296 1.00 80.62 308 ASP A O 1
ATOM 2444 N N . GLN A 1 309 ? 14.546 7.986 17.391 1.00 89.00 309 GLN A N 1
ATOM 2445 C CA . GLN A 1 309 ? 15.368 7.642 16.225 1.00 89.00 309 GLN A CA 1
ATOM 2446 C C . GLN A 1 309 ? 14.951 6.322 15.555 1.00 89.00 309 GLN A C 1
ATOM 2448 O O . GLN A 1 309 ? 15.241 6.130 14.376 1.00 89.00 309 GLN A O 1
ATOM 2453 N N . GLU A 1 310 ? 14.249 5.449 16.275 1.00 92.31 310 GLU A N 1
ATOM 2454 C CA . GLU A 1 310 ? 13.590 4.250 15.763 1.00 92.31 310 GLU A CA 1
ATOM 2455 C C . GLU A 1 310 ? 12.121 4.276 16.183 1.00 92.31 310 GLU A C 1
ATOM 2457 O O . GLU A 1 310 ? 11.800 4.602 17.328 1.00 92.31 310 GLU A O 1
ATOM 2462 N N . GLY A 1 311 ? 11.213 3.935 15.274 1.00 93.69 311 GLY A N 1
ATOM 2463 C CA . GLY A 1 311 ? 9.790 3.979 15.589 1.00 93.69 311 GLY A CA 1
ATOM 2464 C C . GLY A 1 311 ? 8.899 3.436 14.489 1.00 93.69 311 GLY A C 1
ATOM 2465 O O . GLY A 1 311 ? 9.368 3.007 13.433 1.00 93.69 311 GLY A O 1
ATOM 2466 N N . GLN A 1 312 ? 7.595 3.421 14.764 1.00 95.44 312 GLN A N 1
ATOM 2467 C CA . GLN A 1 312 ? 6.587 2.958 13.826 1.00 95.44 312 GLN A CA 1
ATOM 2468 C C . GLN A 1 312 ? 5.286 3.767 13.893 1.00 95.44 312 GLN A C 1
ATOM 2470 O O . GLN A 1 312 ? 4.997 4.475 14.859 1.00 95.44 312 GLN A O 1
ATOM 2475 N N . VAL A 1 313 ? 4.482 3.622 12.842 1.00 96.12 313 VAL A N 1
ATOM 2476 C CA . VAL A 1 313 ? 3.088 4.070 12.783 1.00 96.12 313 VAL A CA 1
ATOM 2477 C C . VAL A 1 313 ? 2.230 2.892 12.328 1.00 96.12 313 VAL A C 1
ATOM 2479 O O . VAL A 1 313 ? 2.515 2.294 11.291 1.00 96.12 313 VAL A O 1
ATOM 2482 N N . ASN A 1 314 ? 1.170 2.592 13.086 1.00 97.44 314 AS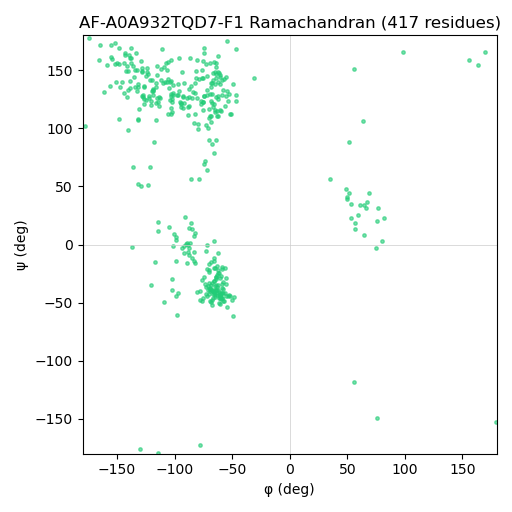N A N 1
ATOM 2483 C CA . ASN A 1 314 ? 0.137 1.589 12.790 1.00 97.44 314 ASN A CA 1
ATOM 2484 C C . ASN A 1 314 ? 0.615 0.133 12.547 1.00 97.44 314 ASN A C 1
ATOM 2486 O O . ASN A 1 314 ? -0.170 -0.702 12.100 1.00 97.44 314 ASN A O 1
ATOM 2490 N N . ALA A 1 315 ? 1.861 -0.210 12.874 1.00 97.19 315 ALA A N 1
ATOM 2491 C CA . ALA A 1 315 ? 2.494 -1.507 12.612 1.00 97.19 315 ALA A CA 1
ATOM 2492 C C . ALA A 1 315 ? 1.779 -2.705 13.243 1.00 97.19 315 ALA A C 1
ATOM 2494 O O . ALA A 1 315 ? 1.781 -3.809 12.694 1.00 97.19 315 ALA A O 1
ATOM 2495 N N . TYR A 1 316 ? 1.189 -2.498 14.418 1.00 98.44 316 TYR A N 1
ATOM 2496 C CA . TYR A 1 316 ? 0.696 -3.594 15.244 1.00 98.44 316 TYR A CA 1
ATOM 2497 C C . TYR A 1 316 ? -0.685 -4.098 14.833 1.00 98.44 316 TYR A C 1
ATOM 2499 O O . TYR A 1 316 ? -1.068 -5.184 15.251 1.00 98.44 316 TYR A O 1
ATOM 2507 N N . PHE A 1 317 ? -1.450 -3.356 14.033 1.00 98.50 317 PHE A N 1
ATOM 2508 C CA . PHE A 1 317 ? -2.829 -3.735 13.736 1.00 98.50 317 PHE A CA 1
ATOM 2509 C C . PHE A 1 317 ? -2.920 -4.882 12.729 1.00 98.50 317 PHE A C 1
ATOM 2511 O O . PHE A 1 317 ? -2.166 -4.952 11.759 1.00 98.50 317 PHE A O 1
ATOM 2518 N N . ARG A 1 318 ? -3.892 -5.767 12.935 1.00 98.25 318 ARG A N 1
ATOM 2519 C CA . ARG A 1 318 ? -4.355 -6.782 11.981 1.00 98.25 318 ARG A CA 1
ATOM 2520 C C . ARG A 1 318 ? -5.876 -6.733 11.934 1.00 98.25 318 ARG A C 1
ATOM 2522 O O . ARG A 1 318 ? -6.510 -6.394 12.937 1.00 98.25 318 ARG A O 1
ATOM 2529 N N . TRP A 1 319 ? -6.462 -7.070 10.789 1.00 98.38 319 TRP A N 1
ATOM 2530 C CA . TRP A 1 319 ? -7.915 -7.104 10.649 1.00 98.38 319 TRP A CA 1
ATOM 2531 C C . TRP A 1 319 ? -8.408 -8.244 9.769 1.00 98.38 319 TRP A C 1
ATOM 2533 O O . TRP A 1 319 ? -7.655 -8.866 9.023 1.00 98.38 319 TRP A O 1
ATOM 2543 N N . THR A 1 320 ? -9.705 -8.511 9.864 1.00 98.19 320 THR A N 1
ATOM 2544 C CA . THR A 1 320 ? -10.425 -9.434 8.987 1.00 98.19 320 THR A CA 1
ATOM 2545 C C . THR A 1 320 ? -11.824 -8.885 8.743 1.00 98.19 320 THR A C 1
ATOM 2547 O O . THR A 1 320 ? -12.525 -8.507 9.683 1.00 98.19 320 THR A O 1
ATOM 2550 N N . ASN A 1 321 ? -12.242 -8.815 7.481 1.00 98.19 321 ASN A N 1
ATOM 2551 C CA . ASN A 1 321 ? -13.608 -8.432 7.139 1.00 98.19 321 ASN A CA 1
ATOM 2552 C C . ASN A 1 321 ? -14.555 -9.597 7.444 1.00 98.19 321 ASN A C 1
ATOM 2554 O O . ASN A 1 321 ? -14.323 -10.717 6.998 1.00 98.19 321 ASN A O 1
ATOM 2558 N N . LEU A 1 322 ? -15.625 -9.336 8.197 1.00 98.06 322 LEU A N 1
ATOM 2559 C CA . LEU A 1 322 ? -16.632 -10.348 8.529 1.00 98.06 322 LEU A CA 1
ATOM 2560 C C . LEU A 1 322 ? -17.895 -10.196 7.684 1.00 98.06 322 LEU A C 1
ATOM 2562 O O . LEU A 1 322 ? -18.524 -11.185 7.308 1.00 98.06 322 LEU A O 1
ATOM 2566 N N . LYS A 1 323 ? -18.311 -8.951 7.439 1.00 98.12 323 LYS A N 1
ATOM 2567 C CA . LYS A 1 323 ? -19.550 -8.644 6.731 1.00 98.12 323 LYS A CA 1
ATOM 2568 C C . LYS A 1 323 ? -19.477 -7.267 6.093 1.00 98.12 323 LYS A C 1
ATOM 2570 O O . LYS A 1 323 ? -19.082 -6.305 6.737 1.00 98.12 323 LYS A O 1
ATOM 2575 N N . ASP A 1 324 ? -19.946 -7.180 4.860 1.00 98.00 324 ASP A N 1
ATOM 2576 C CA . ASP A 1 324 ? -20.213 -5.926 4.167 1.00 98.00 324 ASP A CA 1
ATOM 2577 C C . ASP A 1 324 ? -21.505 -6.124 3.373 1.00 98.00 324 ASP A C 1
ATOM 2579 O O . ASP A 1 324 ? -21.519 -6.813 2.354 1.00 98.00 324 ASP A O 1
ATOM 2583 N N . GLN A 1 325 ? -22.625 -5.660 3.925 1.00 97.56 325 GLN A N 1
ATOM 2584 C CA . GLN A 1 325 ? -23.969 -5.773 3.352 1.00 97.56 325 GLN A CA 1
ATOM 2585 C C . GLN A 1 325 ? -24.729 -4.454 3.564 1.00 97.56 325 GLN A C 1
ATOM 2587 O O . GLN A 1 325 ? -24.373 -3.697 4.471 1.00 97.56 325 GLN A O 1
ATOM 2592 N N . PRO A 1 326 ? -25.806 -4.183 2.802 1.00 97.12 326 PRO A N 1
ATOM 2593 C CA . PRO A 1 326 ? -26.544 -2.921 2.905 1.00 97.12 326 PRO A CA 1
ATOM 2594 C C . PRO A 1 326 ? -27.048 -2.583 4.318 1.00 97.12 326 PRO A C 1
ATOM 2596 O O . PRO A 1 326 ? -27.188 -1.412 4.659 1.00 97.12 326 PRO A O 1
ATOM 2599 N N . GLU A 1 327 ? -27.325 -3.587 5.153 1.00 96.62 327 GLU A N 1
ATOM 2600 C CA . GLU A 1 327 ? -27.842 -3.408 6.514 1.00 96.62 327 GLU A CA 1
ATOM 2601 C C . GLU A 1 327 ? -26.782 -3.496 7.614 1.00 96.62 327 GLU A C 1
ATOM 2603 O O . GLU A 1 327 ? -27.077 -3.169 8.763 1.00 96.62 327 GLU A O 1
ATOM 2608 N N . GLU A 1 328 ? -25.583 -3.989 7.313 1.00 97.62 328 GLU A N 1
ATOM 2609 C CA . GLU A 1 328 ? -24.565 -4.243 8.331 1.00 97.62 328 GLU A CA 1
ATOM 2610 C C . GLU A 1 328 ? -23.178 -4.359 7.711 1.00 97.62 328 GLU A C 1
ATOM 2612 O O . GLU A 1 328 ? -22.947 -5.170 6.810 1.00 97.62 328 GLU A O 1
ATOM 2617 N N . PHE A 1 329 ? -22.241 -3.628 8.302 1.00 98.69 329 PHE A N 1
ATOM 2618 C CA . PHE A 1 329 ? -20.816 -3.854 8.138 1.00 98.69 329 PHE A CA 1
ATOM 2619 C C . PHE A 1 329 ? -20.230 -4.398 9.444 1.00 98.69 329 PHE A C 1
ATOM 2621 O O . PHE A 1 329 ? -20.579 -3.922 10.526 1.00 98.69 329 PHE A O 1
ATOM 2628 N N . ALA A 1 330 ? -19.330 -5.374 9.366 1.00 98.56 330 ALA A N 1
ATOM 2629 C CA . ALA A 1 330 ? -18.598 -5.880 10.518 1.00 98.56 330 ALA A CA 1
ATOM 2630 C C . ALA A 1 330 ? -17.171 -6.289 10.147 1.00 98.56 330 ALA A C 1
ATOM 2632 O O . ALA A 1 330 ? -16.944 -6.942 9.127 1.00 98.56 330 ALA A O 1
ATOM 2633 N N . MET A 1 331 ? -16.225 -5.977 11.030 1.00 98.69 331 MET A N 1
ATOM 2634 C CA . MET A 1 331 ? -14.832 -6.404 10.917 1.00 98.69 331 MET A CA 1
ATOM 2635 C C . MET A 1 331 ? -14.252 -6.769 12.281 1.00 98.69 331 MET A C 1
ATOM 2637 O O . MET A 1 331 ? -14.683 -6.245 13.309 1.00 98.69 331 MET A O 1
ATOM 2641 N N . GLU A 1 332 ? -13.255 -7.641 12.279 1.00 98.62 332 GLU A N 1
ATOM 2642 C CA . GLU A 1 332 ? -12.407 -7.901 13.437 1.00 98.62 332 GLU A CA 1
ATOM 2643 C C . GLU A 1 332 ? -11.118 -7.102 13.343 1.00 98.62 332 GLU A C 1
ATOM 2645 O O . GLU A 1 332 ? -10.517 -7.017 12.275 1.00 98.62 332 GLU A O 1
ATOM 2650 N N . ILE A 1 333 ? -10.699 -6.526 14.468 1.00 98.75 333 ILE A N 1
ATOM 2651 C CA . ILE A 1 333 ? -9.453 -5.774 14.611 1.00 98.75 333 ILE A CA 1
ATOM 2652 C C . ILE A 1 333 ? -8.732 -6.284 15.856 1.00 98.75 333 ILE A C 1
ATOM 2654 O O . ILE A 1 333 ? -9.346 -6.467 16.908 1.00 98.75 333 ILE A O 1
ATOM 2658 N N . ARG A 1 334 ? -7.424 -6.501 15.749 1.00 98.69 334 ARG A N 1
ATOM 2659 C CA . ARG A 1 334 ? -6.566 -6.910 16.866 1.00 98.69 334 ARG A CA 1
ATOM 2660 C C . ARG A 1 334 ? -5.155 -6.367 16.714 1.00 98.69 334 ARG A C 1
ATOM 2662 O O . ARG A 1 334 ? -4.775 -5.901 15.640 1.00 98.69 334 ARG A O 1
ATOM 2669 N N . LEU A 1 335 ? -4.375 -6.492 17.778 1.00 98.81 335 LEU A N 1
ATOM 2670 C CA . LEU A 1 335 ? -2.923 -6.399 17.703 1.00 98.81 335 LEU A CA 1
ATOM 2671 C C . LEU A 1 335 ? -2.341 -7.743 17.238 1.00 98.81 335 LEU A C 1
ATOM 2673 O O . LEU A 1 335 ? -2.868 -8.809 17.572 1.00 98.81 335 LEU A O 1
ATOM 2677 N N . VAL A 1 336 ? -1.278 -7.685 16.439 1.00 98.50 336 VAL A N 1
ATOM 2678 C CA . VAL A 1 336 ? -0.415 -8.834 16.130 1.00 98.50 336 VAL A CA 1
ATOM 2679 C C . VAL A 1 336 ? 0.211 -9.358 17.420 1.00 98.50 336 VAL A C 1
ATOM 2681 O O . VAL A 1 336 ? 0.498 -8.562 18.312 1.00 98.50 336 VAL A O 1
ATOM 2684 N N . SER A 1 337 ? 0.422 -10.664 17.542 1.00 97.06 337 SER A N 1
ATOM 2685 C CA . SER A 1 337 ? 1.142 -11.256 18.671 1.00 97.06 337 SER A CA 1
ATOM 2686 C C . SER A 1 337 ? 2.577 -11.645 18.295 1.00 97.06 337 SER A C 1
ATOM 2688 O O . SER A 1 337 ? 2.921 -11.791 17.124 1.00 97.06 337 SER A O 1
ATOM 2690 N N . GLN A 1 338 ? 3.456 -11.771 19.294 1.00 96.25 338 GLN A N 1
ATOM 2691 C CA . GLN A 1 338 ? 4.884 -12.038 19.067 1.00 96.25 338 GLN A CA 1
ATOM 2692 C C . GLN A 1 338 ? 5.144 -13.404 18.408 1.00 96.25 338 GLN A C 1
ATOM 2694 O O . GLN A 1 338 ? 6.134 -13.552 17.702 1.00 96.25 338 GLN A O 1
ATOM 2699 N N . ASP A 1 339 ? 4.274 -14.391 18.616 1.00 96.38 339 ASP A N 1
ATOM 2700 C CA . ASP A 1 339 ? 4.329 -15.715 17.983 1.00 96.38 339 ASP A CA 1
ATOM 2701 C C . ASP A 1 339 ? 3.995 -15.690 16.481 1.00 96.38 339 ASP A C 1
ATOM 2703 O O . ASP A 1 339 ? 4.341 -16.628 15.766 1.00 96.38 339 ASP A O 1
ATOM 2707 N N . GLU A 1 340 ? 3.381 -14.612 15.982 1.00 96.81 340 GLU A N 1
ATOM 2708 C CA . GLU A 1 340 ? 3.162 -14.390 14.546 1.00 96.81 340 GLU A CA 1
ATOM 2709 C C . GLU A 1 340 ? 4.361 -13.734 13.846 1.00 96.81 340 GLU A C 1
ATOM 2711 O O . GLU A 1 340 ? 4.379 -13.654 12.618 1.00 96.81 340 GLU A O 1
ATOM 2716 N N . LEU A 1 341 ? 5.341 -13.234 14.606 1.00 96.81 341 LEU A N 1
ATOM 2717 C CA . LEU A 1 341 ? 6.484 -12.486 14.086 1.00 96.81 341 LEU A CA 1
ATOM 2718 C C . LEU A 1 341 ? 7.763 -13.312 14.182 1.00 96.81 341 LEU A C 1
ATOM 2720 O O . LEU A 1 341 ? 8.038 -13.966 15.188 1.00 96.81 341 LEU A O 1
ATOM 2724 N N . LYS A 1 342 ? 8.598 -13.231 13.147 1.00 95.25 342 LYS A N 1
ATOM 2725 C CA . LYS A 1 342 ? 9.942 -13.823 13.157 1.00 95.25 342 LYS A CA 1
ATOM 2726 C C . LYS A 1 342 ? 10.910 -12.981 13.979 1.00 95.25 342 LYS A C 1
ATOM 2728 O O . LYS A 1 342 ? 11.881 -13.507 14.516 1.00 95.25 342 LYS A O 1
ATOM 2733 N N . GLY A 1 343 ? 10.688 -11.668 14.016 1.00 92.50 343 GLY A N 1
ATOM 2734 C CA . GLY A 1 343 ? 11.512 -10.700 14.734 1.00 92.50 343 GLY A CA 1
ATOM 2735 C C . GLY A 1 343 ? 10.831 -10.188 16.003 1.00 92.50 343 GLY A C 1
ATOM 2736 O O . GLY A 1 343 ? 9.603 -10.233 16.115 1.00 92.50 343 GLY A O 1
ATOM 2737 N N . PRO A 1 344 ? 11.605 -9.687 16.979 1.00 92.19 344 PRO A N 1
ATOM 2738 C CA . PRO A 1 344 ? 11.032 -9.089 18.174 1.00 92.19 344 PRO A CA 1
ATOM 2739 C C . PRO A 1 344 ? 10.279 -7.798 17.828 1.00 92.19 344 PRO A C 1
ATOM 2741 O O . PRO A 1 344 ? 10.735 -6.990 17.016 1.00 92.19 344 PRO A O 1
ATOM 2744 N N . ALA A 1 345 ? 9.149 -7.571 18.491 1.00 93.44 345 ALA A N 1
ATOM 2745 C CA . ALA A 1 345 ? 8.434 -6.304 18.445 1.00 93.44 345 ALA A CA 1
ATOM 2746 C C . ALA A 1 345 ? 7.911 -5.935 19.837 1.00 93.44 345 ALA A C 1
ATOM 2748 O O . ALA A 1 345 ? 7.312 -6.751 20.533 1.00 93.44 345 ALA A O 1
ATOM 2749 N N . ALA A 1 346 ? 8.098 -4.674 20.234 1.00 93.25 346 ALA A N 1
ATOM 2750 C CA . ALA A 1 346 ? 7.536 -4.122 21.467 1.00 93.25 346 ALA A CA 1
ATOM 2751 C C . ALA A 1 346 ? 6.025 -3.867 21.302 1.00 93.25 346 ALA A C 1
ATOM 2753 O O . ALA A 1 346 ? 5.587 -2.724 21.173 1.00 93.25 346 ALA A O 1
ATOM 2754 N N . ILE A 1 347 ? 5.240 -4.941 21.209 1.00 97.44 347 ILE A N 1
ATOM 2755 C CA . ILE A 1 347 ? 3.787 -4.887 21.033 1.00 97.44 347 ILE A CA 1
ATOM 2756 C C . ILE A 1 347 ? 3.146 -4.487 22.376 1.00 97.44 347 ILE A C 1
ATOM 2758 O O . ILE A 1 347 ? 3.359 -5.182 23.371 1.00 97.44 347 ILE A O 1
ATOM 2762 N N . PRO A 1 348 ? 2.365 -3.396 22.441 1.00 97.75 348 PRO A N 1
ATOM 2763 C CA . PRO A 1 348 ? 1.661 -3.003 23.662 1.00 97.75 348 PRO A CA 1
ATOM 2764 C C . PRO A 1 348 ? 0.479 -3.938 23.966 1.00 97.75 348 PRO A C 1
ATOM 2766 O O . PRO A 1 348 ? -0.111 -4.525 23.063 1.00 97.75 348 PRO A O 1
ATOM 2769 N N . GLU A 1 349 ? 0.077 -4.040 25.236 1.00 98.00 349 GLU A N 1
ATOM 2770 C CA . GLU A 1 349 ? -1.091 -4.848 25.633 1.00 98.00 349 GLU A CA 1
ATOM 2771 C C . GLU A 1 349 ? -2.425 -4.256 25.138 1.00 98.00 349 GLU A C 1
ATOM 2773 O O . GLU A 1 349 ? -3.348 -4.993 24.776 1.00 98.00 349 GLU A O 1
ATOM 2778 N N . GLU A 1 350 ? -2.519 -2.923 25.106 1.00 98.19 350 GLU A N 1
ATOM 2779 C CA . GLU A 1 350 ? -3.683 -2.150 24.663 1.00 98.19 350 GLU A CA 1
ATOM 2780 C C . GLU A 1 350 ? -3.229 -0.950 23.820 1.00 98.19 350 GLU A C 1
ATOM 2782 O O . GLU A 1 350 ? -2.248 -0.274 24.139 1.00 98.19 350 GLU A O 1
ATOM 2787 N N . VAL A 1 351 ? -3.976 -0.661 22.755 1.00 98.62 351 VAL A N 1
ATOM 2788 C CA . VAL A 1 351 ? -3.843 0.546 21.933 1.00 98.62 351 VAL A CA 1
ATOM 2789 C C . VAL A 1 351 ? -5.197 1.228 21.824 1.00 98.62 351 VAL A C 1
ATOM 2791 O O . VAL A 1 351 ? -6.205 0.573 21.567 1.00 98.62 351 VAL A O 1
ATOM 2794 N N . VAL A 1 352 ? -5.220 2.550 21.979 1.00 98.62 352 VAL A N 1
ATOM 2795 C CA . VAL A 1 352 ? -6.391 3.387 21.699 1.00 98.62 352 VAL A CA 1
ATOM 2796 C C . VAL A 1 352 ? -6.187 4.060 20.347 1.00 98.62 352 VAL A C 1
ATOM 2798 O O . VAL A 1 352 ? -5.118 4.613 20.096 1.00 98.62 352 VAL A O 1
ATOM 2801 N N . THR A 1 353 ? -7.181 3.995 19.465 1.00 98.69 353 THR A N 1
ATOM 2802 C CA . THR A 1 353 ? -7.099 4.563 18.111 1.00 98.69 353 THR A CA 1
ATOM 2803 C C . THR A 1 353 ? -8.475 4.961 17.588 1.00 98.69 353 THR A C 1
ATOM 2805 O O . THR A 1 353 ? -9.493 4.395 17.994 1.00 98.69 353 THR A O 1
ATOM 2808 N N . ASP A 1 354 ? -8.508 5.907 16.659 1.00 98.62 354 ASP A N 1
ATOM 2809 C CA . ASP A 1 354 ? -9.694 6.183 15.863 1.00 98.62 354 ASP A CA 1
ATOM 2810 C C . ASP A 1 354 ? -9.685 5.279 14.626 1.00 98.62 354 ASP A C 1
ATOM 2812 O O . ASP A 1 354 ? -8.722 5.253 13.855 1.00 98.62 354 ASP A O 1
ATOM 2816 N N . VAL A 1 355 ? -10.781 4.550 14.414 1.00 98.62 355 VAL A N 1
ATOM 2817 C CA . VAL A 1 355 ? -10.924 3.599 13.306 1.00 98.62 355 VAL A CA 1
ATOM 2818 C C . VAL A 1 355 ? -11.793 4.217 12.224 1.00 98.62 355 VAL A C 1
ATOM 2820 O O . VAL A 1 355 ? -12.992 4.409 12.425 1.00 98.62 355 VAL A O 1
ATOM 2823 N N . THR A 1 356 ? -11.205 4.509 11.068 1.00 98.31 356 THR A N 1
ATOM 2824 C CA . THR A 1 356 ? -11.936 4.986 9.887 1.00 98.31 356 THR A CA 1
ATOM 2825 C C . THR A 1 356 ? -12.110 3.861 8.883 1.00 98.31 356 THR A C 1
ATOM 2827 O O . THR A 1 356 ? -11.126 3.256 8.467 1.00 98.31 356 THR A O 1
ATOM 2830 N N . LEU A 1 357 ? -13.344 3.587 8.469 1.00 97.56 357 LEU A N 1
ATOM 2831 C CA . LEU A 1 357 ? -13.623 2.579 7.449 1.00 97.56 357 LEU A CA 1
ATOM 2832 C C . LEU A 1 357 ? -13.412 3.154 6.049 1.00 97.56 357 LEU A C 1
ATOM 2834 O O . LEU A 1 357 ? -13.940 4.218 5.731 1.00 97.56 357 LEU A O 1
ATOM 2838 N N . ARG A 1 358 ? -12.665 2.428 5.217 1.00 95.94 358 ARG A N 1
ATOM 2839 C CA . ARG A 1 358 ? -12.422 2.742 3.804 1.00 95.94 358 ARG A CA 1
ATOM 2840 C C . ARG A 1 358 ? -12.705 1.533 2.926 1.00 95.94 358 ARG A C 1
ATOM 2842 O O . ARG A 1 358 ? -12.696 0.400 3.407 1.00 95.94 358 ARG A O 1
ATOM 2849 N N . ARG A 1 359 ? -12.963 1.782 1.642 1.00 93.94 359 ARG A N 1
ATOM 2850 C CA . ARG A 1 359 ? -13.377 0.796 0.633 1.00 93.94 359 ARG A CA 1
ATOM 2851 C C . ARG A 1 359 ? -14.548 -0.069 1.090 1.00 93.94 359 ARG A C 1
ATOM 2853 O O . ARG A 1 359 ? -14.581 -1.265 0.816 1.00 93.94 359 ARG A O 1
ATOM 2860 N N . VAL A 1 360 ? -15.515 0.526 1.781 1.00 95.50 360 VAL A N 1
ATOM 2861 C CA . VAL A 1 360 ? -16.789 -0.144 2.055 1.00 95.50 360 VAL A CA 1
ATOM 2862 C C . VAL A 1 360 ? -17.488 -0.396 0.714 1.00 95.50 360 VAL A C 1
ATOM 2864 O O . VAL A 1 360 ? -17.611 0.512 -0.105 1.00 95.50 360 VAL A O 1
ATOM 2867 N N . GLN A 1 361 ? -17.879 -1.641 0.458 1.00 94.56 361 GLN A N 1
ATOM 2868 C CA . GLN A 1 361 ? -18.327 -2.113 -0.852 1.00 94.56 361 GLN A CA 1
ATOM 2869 C C . GLN A 1 361 ? -19.849 -2.117 -0.992 1.00 94.56 361 GLN A C 1
ATOM 2871 O O . GLN A 1 361 ? -20.360 -1.792 -2.063 1.00 94.56 361 GLN A O 1
ATOM 2876 N N . ARG A 1 362 ? -20.587 -2.540 0.045 1.00 96.62 362 ARG A N 1
ATOM 2877 C CA . ARG A 1 362 ? -22.042 -2.767 -0.043 1.00 96.62 362 ARG A CA 1
ATOM 2878 C C . ARG A 1 362 ? -22.856 -1.928 0.926 1.00 96.62 362 ARG A C 1
ATOM 2880 O O . ARG A 1 362 ? -23.969 -1.536 0.576 1.00 96.62 362 ARG A O 1
ATOM 2887 N N . LEU A 1 363 ? -22.348 -1.665 2.128 1.00 96.69 363 LEU A N 1
ATOM 2888 C CA . LEU A 1 363 ? -22.985 -0.703 3.022 1.00 96.69 363 LEU A CA 1
ATOM 2889 C C . LEU A 1 363 ? -22.877 0.696 2.397 1.00 96.69 363 LEU A C 1
ATOM 2891 O O . LEU A 1 363 ? -21.783 1.206 2.175 1.00 96.69 363 LEU A O 1
ATOM 2895 N N . ALA A 1 364 ? -24.017 1.323 2.109 1.00 95.31 364 ALA A N 1
ATOM 2896 C CA . ALA A 1 364 ? -24.031 2.679 1.576 1.00 95.31 364 ALA A CA 1
ATOM 2897 C C . ALA A 1 364 ? -23.539 3.666 2.640 1.00 95.31 364 ALA A C 1
ATOM 2899 O O . ALA A 1 364 ? -24.068 3.672 3.752 1.00 95.31 364 ALA A O 1
ATOM 2900 N N . VAL A 1 365 ? -22.575 4.518 2.272 1.00 95.56 365 VAL A N 1
ATOM 2901 C CA . VAL A 1 365 ? -22.026 5.554 3.155 1.00 95.56 365 VAL A CA 1
ATOM 2902 C C . VAL A 1 365 ? -22.206 6.957 2.566 1.00 95.56 365 VAL A C 1
ATOM 2904 O O . VAL A 1 365 ? -21.230 7.598 2.181 1.00 95.56 365 VAL A O 1
ATOM 2907 N N . PRO A 1 366 ? -23.452 7.459 2.432 1.00 95.25 366 PRO A N 1
ATOM 2908 C CA . PRO A 1 366 ? -23.660 8.827 1.978 1.00 95.25 366 PRO A CA 1
ATOM 2909 C C . PRO A 1 366 ? -23.026 9.827 2.960 1.00 95.25 366 PRO A C 1
ATOM 2911 O O . PRO A 1 366 ? -23.045 9.576 4.175 1.00 95.25 366 PRO A O 1
ATOM 2914 N N . PRO A 1 367 ? -22.531 10.976 2.461 1.00 95.31 367 PRO A N 1
ATOM 2915 C CA . PRO A 1 367 ? -22.090 12.070 3.311 1.00 95.31 367 PRO A CA 1
ATOM 2916 C C . PRO A 1 367 ? -23.142 12.418 4.361 1.00 95.31 367 PRO A C 1
ATOM 2918 O O . PRO A 1 367 ? -24.335 12.448 4.052 1.00 95.31 367 PRO A O 1
ATOM 2921 N N . GLU A 1 368 ? -22.704 12.677 5.594 1.00 95.75 368 GLU A N 1
ATOM 2922 C CA . GLU A 1 368 ? -23.578 13.033 6.721 1.00 95.75 368 GLU A CA 1
ATOM 2923 C C . GLU A 1 368 ? -24.570 11.931 7.158 1.00 95.75 368 GLU A C 1
ATOM 2925 O O . GLU A 1 368 ? -25.433 12.175 8.007 1.00 95.75 368 GLU A O 1
ATOM 2930 N N . GLY A 1 369 ? -24.451 10.708 6.622 1.00 96.12 369 GLY A N 1
ATOM 2931 C CA . GLY A 1 369 ? -25.256 9.557 7.033 1.00 96.12 369 GLY A CA 1
ATOM 2932 C C . GLY A 1 369 ? -24.997 9.150 8.487 1.00 96.12 369 GLY A C 1
ATOM 2933 O O . GLY A 1 369 ? -23.874 9.256 8.979 1.00 96.12 369 GLY A O 1
ATOM 2934 N N . GLU A 1 370 ? -26.025 8.660 9.182 1.00 97.56 370 GLU A N 1
ATOM 2935 C CA . GLU A 1 370 ? -25.932 8.251 10.588 1.00 97.56 370 GLU A CA 1
ATOM 2936 C C . GLU A 1 370 ? -25.890 6.733 10.756 1.00 97.56 370 GLU A C 1
ATOM 2938 O O . GLU A 1 370 ? -26.631 5.985 10.115 1.00 97.56 370 GLU A O 1
ATOM 2943 N N . TYR A 1 371 ? -25.051 6.280 11.685 1.00 98.12 371 TYR A N 1
ATOM 2944 C CA . TYR A 1 371 ? -24.812 4.871 11.967 1.00 98.12 371 TYR A CA 1
ATOM 2945 C C . TYR A 1 371 ? -24.805 4.619 13.467 1.00 98.12 371 TYR A C 1
ATOM 2947 O O . TYR A 1 371 ? -24.300 5.422 14.250 1.00 98.12 371 TYR A O 1
ATOM 2955 N N . ARG A 1 372 ? -25.319 3.462 13.879 1.00 98.25 372 ARG A N 1
ATOM 2956 C CA . ARG A 1 372 ? -25.044 2.891 15.199 1.00 98.25 372 ARG A CA 1
ATOM 2957 C C . ARG A 1 372 ? -23.845 1.977 15.085 1.00 98.25 372 ARG A C 1
ATOM 2959 O O . ARG A 1 372 ? -23.755 1.191 14.147 1.00 98.25 372 ARG A O 1
ATOM 2966 N N . TRP A 1 373 ? -22.972 2.026 16.075 1.00 98.50 373 TRP A N 1
ATOM 2967 C CA . TRP A 1 373 ? -21.830 1.134 16.150 1.00 98.50 373 TRP A CA 1
ATOM 2968 C C . TRP A 1 373 ? -21.756 0.448 17.507 1.00 98.50 373 TRP A C 1
ATOM 2970 O O . TRP A 1 373 ? -22.213 0.970 18.529 1.00 98.50 373 TRP A O 1
ATOM 2980 N N . ARG A 1 374 ? -21.168 -0.744 17.519 1.00 98.25 374 ARG A N 1
ATOM 2981 C CA . ARG A 1 374 ? -20.816 -1.463 18.743 1.00 98.25 374 ARG A CA 1
ATOM 2982 C C . ARG A 1 374 ? -19.487 -2.170 18.566 1.00 98.25 374 ARG A C 1
ATOM 2984 O O . ARG A 1 374 ? -19.154 -2.594 17.460 1.00 98.25 374 ARG A O 1
ATOM 2991 N N . ALA A 1 375 ? -18.778 -2.304 19.671 1.00 98.38 375 ALA A N 1
ATOM 2992 C CA . ALA A 1 375 ? -17.534 -3.036 19.751 1.00 98.38 375 ALA A CA 1
ATOM 2993 C C . ALA A 1 375 ? -17.699 -4.176 20.761 1.00 98.38 375 ALA A C 1
ATOM 2995 O O . ALA A 1 375 ? -18.248 -3.969 21.848 1.00 98.38 375 ALA A O 1
ATOM 2996 N N . GLU A 1 376 ? -17.291 -5.381 20.374 1.00 98.50 376 GLU A N 1
ATOM 2997 C CA . GLU A 1 376 ? -17.527 -6.612 21.129 1.00 98.50 376 GLU A CA 1
ATOM 2998 C C . GLU A 1 376 ? -16.241 -7.443 21.206 1.00 98.50 376 GLU A C 1
ATOM 3000 O O . GLU A 1 376 ? -15.556 -7.623 20.202 1.00 98.50 376 GLU A O 1
ATOM 3005 N N . VAL A 1 377 ? -15.922 -7.978 22.386 1.00 97.75 377 VAL A N 1
ATOM 3006 C CA . VAL A 1 377 ? -14.821 -8.936 22.595 1.00 97.75 377 VAL A CA 1
ATOM 3007 C C . VAL A 1 377 ? -15.416 -10.201 23.196 1.00 97.75 377 VAL A C 1
ATOM 3009 O O . VAL A 1 377 ? -16.119 -10.130 24.203 1.00 97.75 377 VAL A O 1
ATOM 3012 N N . ALA A 1 378 ? -15.160 -11.357 22.575 1.00 93.94 378 ALA A N 1
ATOM 3013 C CA . ALA A 1 378 ? -15.723 -12.646 23.000 1.00 93.94 378 ALA A CA 1
ATOM 3014 C C . ALA A 1 378 ? -17.256 -12.599 23.222 1.00 93.94 378 ALA A C 1
ATOM 3016 O O . ALA A 1 378 ? -17.778 -13.125 24.202 1.00 93.94 378 ALA A O 1
ATOM 3017 N N . GLY A 1 379 ? -17.979 -11.900 22.337 1.00 90.62 379 GLY A N 1
ATOM 3018 C CA . GLY A 1 379 ? -19.439 -11.741 22.401 1.00 90.62 379 GLY A CA 1
ATOM 3019 C C . GLY A 1 379 ? -19.954 -10.765 23.469 1.00 90.62 379 GLY A C 1
ATOM 3020 O O . GLY A 1 379 ? -21.155 -10.522 23.534 1.00 90.62 379 GLY A O 1
ATOM 3021 N N . SER A 1 380 ? -19.077 -10.178 24.287 1.00 95.38 380 SER A N 1
ATOM 3022 C CA . SER A 1 380 ? -19.447 -9.161 25.276 1.00 95.38 380 SER A CA 1
ATOM 3023 C C . SER A 1 380 ? -19.208 -7.758 24.728 1.00 95.38 380 SER A C 1
ATOM 3025 O O . SER A 1 380 ? -18.111 -7.443 24.263 1.00 95.38 380 SER A O 1
ATOM 3027 N N . ARG A 1 381 ? -20.224 -6.892 24.804 1.00 95.88 381 ARG A N 1
ATOM 3028 C CA . ARG A 1 381 ? -20.118 -5.492 24.373 1.00 95.88 381 ARG A CA 1
ATOM 3029 C C . ARG A 1 381 ? -19.165 -4.718 25.284 1.00 95.88 381 ARG A C 1
ATOM 3031 O O . ARG A 1 381 ? -19.410 -4.610 26.481 1.00 95.88 381 ARG A O 1
ATOM 3038 N N . THR A 1 382 ? -18.122 -4.136 24.698 1.00 96.31 382 THR A N 1
ATOM 3039 C CA . THR A 1 382 ? -17.128 -3.302 25.393 1.00 96.31 382 THR A CA 1
ATOM 3040 C C . THR A 1 382 ? -17.359 -1.811 25.161 1.00 96.31 382 THR A C 1
ATOM 3042 O O . THR A 1 382 ? -17.061 -1.004 26.036 1.00 96.31 382 THR A O 1
ATOM 3045 N N . ALA A 1 383 ? -17.926 -1.435 24.010 1.00 97.31 383 ALA A N 1
ATOM 3046 C CA . ALA A 1 383 ? -18.285 -0.056 23.687 1.00 97.31 383 ALA A CA 1
ATOM 3047 C C . ALA A 1 383 ? -19.420 0.010 22.649 1.00 97.31 383 ALA A C 1
ATOM 3049 O O . ALA A 1 383 ? -19.857 -0.994 22.079 1.00 97.31 383 ALA A O 1
ATOM 3050 N N . GLY A 1 384 ? -19.946 1.207 22.408 1.00 97.44 384 GLY A N 1
ATOM 3051 C CA . GLY A 1 384 ? -20.835 1.482 21.284 1.00 97.44 384 GLY A CA 1
ATOM 3052 C C . GLY A 1 384 ? -21.480 2.853 21.385 1.00 97.44 384 GLY A C 1
ATOM 3053 O O . GLY A 1 384 ? -21.501 3.452 22.456 1.00 97.44 384 GLY A O 1
ATOM 3054 N N . GLY A 1 385 ? -22.060 3.314 20.288 1.00 97.44 385 GLY A N 1
ATOM 3055 C CA . GLY A 1 385 ? -22.658 4.637 20.203 1.00 97.44 385 GLY A CA 1
ATOM 3056 C C . GLY A 1 385 ? -23.220 4.906 18.817 1.00 97.44 385 GLY A C 1
ATOM 3057 O O . GLY A 1 385 ? -23.600 3.984 18.093 1.00 97.44 385 GLY A O 1
ATOM 3058 N N . THR A 1 386 ? -23.265 6.181 18.455 1.00 97.56 386 THR A N 1
ATOM 3059 C CA . THR A 1 386 ? -23.585 6.637 17.103 1.00 97.56 386 THR A CA 1
ATOM 3060 C C . THR A 1 386 ? -22.358 7.267 16.461 1.00 97.56 386 THR A C 1
ATOM 3062 O O . THR A 1 386 ? -21.497 7.806 17.154 1.00 97.56 386 THR A O 1
ATOM 3065 N N . ALA A 1 387 ? -22.275 7.186 15.141 1.00 97.25 387 ALA A N 1
ATOM 3066 C CA . ALA A 1 387 ? -21.289 7.872 14.323 1.00 97.25 387 ALA A CA 1
ATOM 3067 C C . ALA A 1 387 ? -22.002 8.505 13.129 1.00 97.25 387 ALA A C 1
ATOM 3069 O O . ALA A 1 387 ? -23.022 7.993 12.664 1.00 97.25 387 ALA A O 1
ATOM 3070 N N . ARG A 1 388 ? -21.464 9.617 12.645 1.00 97.62 388 ARG A N 1
ATOM 3071 C CA . ARG A 1 388 ? -21.945 10.306 11.452 1.00 97.62 388 ARG A CA 1
ATOM 3072 C C . ARG A 1 388 ? -20.815 10.308 10.432 1.00 97.62 388 ARG A C 1
ATOM 3074 O O . ARG A 1 388 ? -19.691 10.649 10.795 1.00 97.62 388 ARG A O 1
ATOM 3081 N N . ALA A 1 389 ? -21.104 9.870 9.210 1.00 97.38 389 ALA A N 1
ATOM 3082 C CA . ALA A 1 389 ? -20.139 9.941 8.123 1.00 97.38 389 ALA A CA 1
ATOM 3083 C C . ALA A 1 389 ? -19.832 11.406 7.809 1.00 97.38 389 ALA A C 1
ATOM 3085 O O . ALA A 1 389 ? -20.723 12.253 7.878 1.00 97.38 389 ALA A O 1
ATOM 3086 N N . ASP A 1 390 ? -18.587 11.712 7.474 1.00 94.94 390 ASP A N 1
ATOM 3087 C CA . ASP A 1 390 ? -18.209 13.073 7.106 1.00 94.94 390 ASP A CA 1
ATOM 3088 C C . ASP A 1 390 ? -18.629 13.434 5.670 1.00 94.94 390 ASP A C 1
ATOM 3090 O O . ASP A 1 390 ? -19.333 12.688 4.986 1.00 94.94 390 ASP A O 1
ATOM 3094 N N . ARG A 1 391 ? -18.185 14.602 5.194 1.00 93.19 391 ARG A N 1
ATOM 3095 C CA . ARG A 1 391 ? -18.480 15.093 3.840 1.00 93.19 391 ARG A CA 1
ATOM 3096 C C . ARG A 1 391 ? -17.884 14.236 2.722 1.00 93.19 391 ARG A C 1
ATOM 3098 O O . ARG A 1 391 ? -18.358 14.333 1.594 1.00 93.19 391 ARG A O 1
ATOM 3105 N N . GLU A 1 392 ? -16.866 13.433 3.023 1.00 89.38 392 GLU A N 1
ATOM 3106 C CA . GLU A 1 392 ? -16.229 12.504 2.087 1.00 89.38 392 GLU A CA 1
ATOM 3107 C C . GLU A 1 392 ? -16.875 11.108 2.139 1.00 89.38 392 GLU A C 1
ATOM 3109 O O . GLU A 1 392 ? -16.489 10.227 1.377 1.00 89.38 392 GLU A O 1
ATOM 3114 N N . GLY A 1 393 ? -17.881 10.897 2.999 1.00 93.19 393 GLY A N 1
ATOM 3115 C CA . GLY A 1 393 ? -18.529 9.596 3.157 1.00 93.19 393 GLY A CA 1
ATOM 3116 C C . GLY A 1 393 ? -17.686 8.610 3.966 1.00 93.19 393 GLY A C 1
ATOM 3117 O O . GLY A 1 393 ? -17.754 7.407 3.732 1.00 93.19 393 GLY A O 1
ATOM 3118 N N . LEU A 1 394 ? -16.885 9.094 4.921 1.00 94.75 394 LEU A N 1
ATOM 3119 C CA . LEU A 1 394 ? -16.069 8.248 5.793 1.00 94.75 394 LEU A CA 1
ATOM 3120 C C . LEU A 1 394 ? -16.682 8.129 7.187 1.00 94.75 394 LEU A C 1
ATOM 3122 O O . LEU A 1 394 ? -16.979 9.131 7.840 1.00 94.75 394 LEU A O 1
ATOM 3126 N N . ILE A 1 395 ? -16.827 6.893 7.671 1.00 97.81 395 ILE A N 1
ATOM 3127 C CA . ILE A 1 395 ? -17.255 6.604 9.046 1.00 97.81 395 ILE A CA 1
ATOM 3128 C C . ILE A 1 395 ? -16.011 6.446 9.914 1.00 97.81 395 ILE A C 1
ATOM 3130 O O . ILE A 1 395 ? -15.238 5.506 9.716 1.00 97.81 395 ILE A O 1
ATOM 3134 N N . THR A 1 396 ? -15.860 7.319 10.910 1.00 98.19 396 THR A N 1
ATOM 3135 C CA . THR A 1 396 ? -14.801 7.234 11.922 1.00 98.19 396 THR A CA 1
ATOM 3136 C C . THR A 1 396 ? -15.396 6.931 13.294 1.00 98.19 396 THR A C 1
ATOM 3138 O O . THR A 1 396 ? -16.281 7.643 13.772 1.00 98.19 396 THR A O 1
ATOM 3141 N N . ILE A 1 397 ? -14.897 5.876 13.937 1.00 98.56 397 ILE A N 1
ATOM 3142 C CA . ILE A 1 397 ? -15.241 5.502 15.310 1.00 98.56 397 ILE A CA 1
ATOM 3143 C C . ILE A 1 397 ? -14.094 5.931 16.230 1.00 98.56 397 ILE A C 1
ATOM 3145 O O . ILE A 1 397 ? -12.997 5.387 16.093 1.00 98.56 397 ILE A O 1
ATOM 3149 N N . PRO A 1 398 ? -14.311 6.894 17.143 1.00 97.62 398 PRO A N 1
ATOM 3150 C CA . PRO A 1 398 ? -13.229 7.443 17.946 1.00 97.62 398 PRO A CA 1
ATOM 3151 C C . PRO A 1 398 ? -12.881 6.568 19.157 1.00 97.62 398 PRO A C 1
ATOM 3153 O O . PRO A 1 398 ? -13.760 5.941 19.754 1.00 97.62 398 PRO A O 1
ATOM 3156 N N . GLY A 1 399 ? -11.611 6.591 19.562 1.00 97.44 399 GLY A N 1
ATOM 3157 C CA . GLY A 1 399 ? -11.147 6.070 20.852 1.00 97.44 399 GLY A CA 1
ATOM 3158 C C . GLY A 1 399 ? -11.391 4.574 21.075 1.00 97.44 399 GLY A C 1
ATOM 3159 O O . GLY A 1 399 ? -11.669 4.149 22.200 1.00 97.44 399 GLY A O 1
ATOM 3160 N N . VAL A 1 400 ? -11.316 3.765 20.019 1.00 98.25 400 VAL A N 1
ATOM 3161 C CA . VAL A 1 400 ? -11.505 2.315 20.093 1.00 98.25 400 VAL A CA 1
ATOM 3162 C C . VAL A 1 400 ? -10.297 1.672 20.772 1.00 98.25 400 VAL A C 1
ATOM 3164 O O . VAL A 1 400 ? -9.156 1.895 20.373 1.00 98.25 400 VAL A O 1
ATOM 3167 N N . LYS A 1 401 ? -10.557 0.842 21.787 1.00 98.38 401 LYS A N 1
ATOM 3168 C CA . LYS A 1 401 ? -9.537 0.059 22.495 1.00 98.38 401 LYS A CA 1
ATOM 3169 C C . LYS A 1 401 ? -9.298 -1.277 21.800 1.00 98.38 401 LYS A C 1
ATOM 3171 O O . LYS A 1 401 ? -10.216 -2.093 21.708 1.00 98.38 401 LYS A O 1
ATOM 3176 N N . ILE A 1 402 ? -8.071 -1.505 21.349 1.00 98.62 402 ILE A N 1
ATOM 3177 C CA . ILE A 1 402 ? -7.633 -2.709 20.640 1.00 98.62 402 ILE A CA 1
ATOM 3178 C C . ILE A 1 402 ? -6.587 -3.436 21.486 1.00 98.62 402 ILE A C 1
ATOM 3180 O O . ILE A 1 402 ? -5.671 -2.817 22.015 1.00 98.62 402 ILE A O 1
ATOM 3184 N N . THR A 1 403 ? -6.712 -4.758 21.592 1.00 98.44 403 THR A N 1
ATOM 3185 C CA . THR A 1 403 ? -5.748 -5.638 22.279 1.00 98.44 403 THR A CA 1
ATOM 3186 C C . THR A 1 403 ? -5.382 -6.800 21.351 1.00 98.44 403 THR A C 1
ATOM 3188 O O . THR A 1 403 ? -5.872 -6.868 20.222 1.00 98.44 403 THR A O 1
ATOM 3191 N N . ALA A 1 404 ? -4.574 -7.757 21.813 1.00 97.69 404 ALA A N 1
ATOM 3192 C CA . ALA A 1 404 ? -4.356 -9.010 21.082 1.00 97.69 404 ALA A CA 1
ATOM 3193 C C . ALA A 1 404 ? -5.646 -9.845 20.910 1.00 97.69 404 ALA A C 1
ATOM 3195 O O . ALA A 1 404 ? -5.758 -10.631 19.970 1.00 97.69 404 ALA A O 1
ATOM 3196 N N . ARG A 1 405 ? -6.650 -9.669 21.787 1.00 97.75 405 ARG A N 1
ATOM 3197 C CA . ARG A 1 405 ? -7.959 -10.320 21.624 1.00 97.75 405 ARG A CA 1
ATOM 3198 C C . ARG A 1 405 ? -8.756 -9.625 20.511 1.00 97.75 405 ARG A C 1
ATOM 3200 O O . ARG A 1 405 ? -8.937 -8.409 20.611 1.00 97.75 405 ARG A O 1
ATOM 3207 N N . PRO A 1 406 ? -9.277 -10.365 19.511 1.00 98.31 406 PRO A N 1
ATOM 3208 C CA . PRO A 1 406 ? -10.088 -9.793 18.441 1.00 98.31 406 PRO A CA 1
ATOM 3209 C C . PRO A 1 406 ? -11.275 -8.983 18.962 1.00 98.31 406 PRO A C 1
ATOM 3211 O O . PRO A 1 406 ? -12.120 -9.485 19.708 1.00 98.31 406 PRO A O 1
ATOM 3214 N N . LEU A 1 407 ? -11.328 -7.721 18.541 1.00 98.69 407 LEU A N 1
ATOM 3215 C CA . LEU A 1 407 ? -12.468 -6.837 18.705 1.00 98.69 407 LEU A CA 1
ATOM 3216 C C . LEU A 1 407 ? -13.322 -6.900 17.442 1.00 98.69 407 LEU A C 1
ATOM 3218 O O . LEU A 1 407 ? -12.874 -6.482 16.376 1.00 98.69 407 LEU A O 1
ATOM 3222 N N . ARG A 1 408 ? -14.574 -7.337 17.565 1.00 98.75 408 ARG A N 1
ATOM 3223 C CA . ARG A 1 408 ? -15.566 -7.197 16.499 1.00 98.75 408 ARG A CA 1
ATOM 3224 C C . ARG A 1 408 ? -16.168 -5.796 16.548 1.00 98.75 408 ARG A C 1
ATOM 3226 O O . ARG A 1 408 ? -16.914 -5.472 17.472 1.00 98.75 408 ARG A O 1
ATOM 3233 N N . LEU A 1 409 ? -15.886 -4.984 15.535 1.00 98.75 409 LEU A N 1
ATOM 3234 C CA . LEU A 1 409 ? -16.536 -3.698 15.297 1.00 98.75 409 LEU A CA 1
ATOM 3235 C C . LEU A 1 409 ? -17.697 -3.907 14.322 1.00 98.75 409 LEU A C 1
ATOM 3237 O O . LEU A 1 409 ? -17.486 -4.374 13.206 1.00 98.75 409 LEU A O 1
ATOM 3241 N N . THR A 1 410 ? -18.920 -3.569 14.735 1.00 98.69 410 THR A N 1
ATOM 3242 C CA . THR A 1 410 ? -20.115 -3.658 13.880 1.00 98.69 410 THR A CA 1
ATOM 3243 C C . THR A 1 410 ? -20.747 -2.287 13.691 1.00 98.69 410 THR A C 1
ATOM 3245 O O . THR A 1 410 ? -20.969 -1.582 14.677 1.00 98.69 410 THR A O 1
ATOM 3248 N N . ILE A 1 411 ? -21.096 -1.955 12.448 1.00 98.50 411 ILE A N 1
ATOM 3249 C CA . ILE A 1 411 ? -21.746 -0.716 12.019 1.00 98.50 411 ILE A CA 1
ATOM 3250 C C . ILE A 1 411 ? -23.102 -1.042 11.387 1.00 98.50 411 ILE A C 1
ATOM 3252 O O . ILE A 1 411 ? -23.208 -1.923 10.535 1.00 98.50 411 ILE A O 1
ATOM 3256 N N . LEU A 1 412 ? -24.140 -0.317 11.799 1.00 97.94 412 LEU A N 1
ATOM 3257 C CA . LEU A 1 412 ? -25.515 -0.458 11.325 1.00 97.94 412 LEU A CA 1
ATOM 3258 C C . LEU A 1 412 ? -26.035 0.914 10.873 1.00 97.94 412 LEU A C 1
ATOM 3260 O O . LEU A 1 412 ? -25.957 1.857 11.665 1.00 97.94 412 LEU A O 1
ATOM 3264 N N . PRO A 1 413 ? -26.598 1.057 9.662 1.00 96.50 413 PRO A N 1
ATOM 3265 C CA . PRO A 1 413 ? -27.200 2.311 9.233 1.00 96.50 413 PRO A CA 1
ATOM 3266 C C . PRO A 1 413 ? -28.421 2.639 10.098 1.00 96.50 413 PRO A C 1
ATOM 3268 O O . PRO A 1 413 ? -29.249 1.775 10.408 1.00 96.50 413 PRO A O 1
ATOM 3271 N N . VAL A 1 414 ? -28.558 3.905 10.486 1.00 93.62 414 VAL A N 1
ATOM 3272 C CA . VAL A 1 414 ? -29.771 4.405 11.133 1.00 93.62 414 VAL A CA 1
ATOM 3273 C C . VAL A 1 414 ? -30.800 4.653 10.039 1.00 93.62 414 VAL A C 1
ATOM 3275 O O . VAL A 1 414 ? -30.723 5.628 9.298 1.00 93.62 414 VAL A O 1
ATOM 3278 N N . ARG A 1 415 ? -31.778 3.751 9.907 1.00 79.56 415 ARG A N 1
ATOM 3279 C CA . ARG A 1 415 ? -32.925 3.997 9.027 1.00 79.56 415 ARG A CA 1
ATOM 3280 C C . ARG A 1 415 ? -33.774 5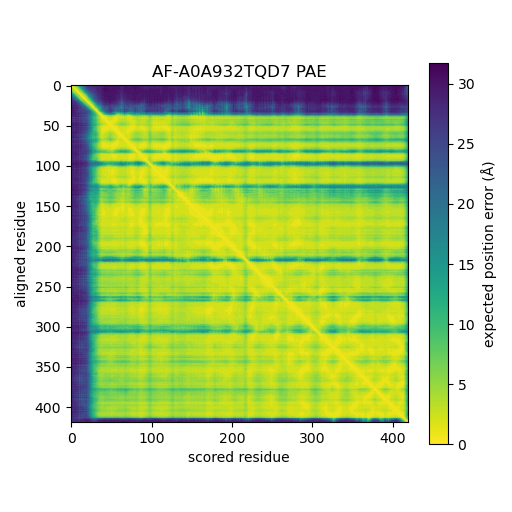.105 9.646 1.00 79.56 415 ARG A C 1
ATOM 3282 O O . ARG A 1 415 ? -34.418 4.883 10.671 1.00 79.56 415 ARG A O 1
ATOM 3289 N N . PHE A 1 416 ? -33.788 6.279 9.024 1.00 56.66 416 PHE A N 1
ATOM 3290 C CA . PHE A 1 416 ? -34.845 7.253 9.266 1.00 56.66 416 PHE A CA 1
ATOM 3291 C C . PHE A 1 416 ? -36.141 6.641 8.735 1.00 56.66 416 PHE A C 1
ATOM 3293 O O . PHE A 1 416 ? -36.204 6.241 7.573 1.00 56.66 416 PHE A O 1
ATOM 3300 N N . GLY A 1 417 ? -37.137 6.474 9.606 1.00 45.66 417 GLY A N 1
ATOM 3301 C CA . GLY A 1 417 ? -38.445 5.989 9.187 1.00 45.66 417 GLY A CA 1
ATOM 3302 C C . GLY A 1 417 ? -38.977 6.868 8.059 1.00 45.66 417 GLY A C 1
ATOM 3303 O O . GLY A 1 417 ? -38.938 8.094 8.160 1.00 45.66 417 GLY A O 1
ATOM 3304 N N . THR A 1 418 ? -39.455 6.246 6.983 1.00 35.72 418 THR A N 1
ATOM 3305 C CA . THR A 1 418 ? -40.446 6.891 6.119 1.00 35.72 418 THR A CA 1
ATOM 3306 C C . THR A 1 418 ? -41.598 7.364 7.011 1.00 35.72 418 THR A C 1
ATOM 3308 O O . THR A 1 418 ? -42.042 6.557 7.835 1.00 35.72 418 THR A O 1
ATOM 3311 N N . PRO A 1 419 ? -42.022 8.637 6.906 1.00 40.34 419 PRO A N 1
ATOM 3312 C CA . PRO A 1 419 ? -43.160 9.146 7.663 1.00 40.34 419 PRO A CA 1
ATOM 3313 C C . PRO A 1 419 ? -44.443 8.359 7.387 1.00 40.34 419 PRO A C 1
ATOM 3315 O O . PRO A 1 419 ? -44.577 7.809 6.266 1.00 40.34 419 PRO A O 1
#

Solvent-accessible surface area (backbone atoms only — not comparable to full-atom values): 22972 Å² total; per-residue (Å²): 141,81,89,84,84,92,82,84,86,78,83,79,79,79,82,75,84,77,78,85,76,89,71,79,72,77,82,65,91,76,70,99,63,80,75,66,97,65,83,67,44,82,73,49,75,48,77,58,96,92,34,50,34,38,35,32,35,36,77,46,53,57,92,42,68,39,63,85,91,42,69,51,45,35,36,35,33,53,35,77,61,82,90,56,71,17,38,34,44,33,41,38,60,46,73,79,77,60,90,59,52,65,59,54,51,46,53,54,48,34,54,73,73,30,62,54,30,28,25,38,34,61,66,74,56,73,84,74,36,42,60,52,15,52,60,60,34,73,74,40,44,87,61,46,49,84,40,82,36,41,44,37,44,49,53,52,52,52,49,51,38,48,33,69,74,58,41,39,34,69,40,32,25,34,35,33,16,36,29,41,7,6,17,23,22,41,35,56,39,43,75,25,22,76,55,27,16,22,34,32,20,29,34,28,57,40,45,63,56,32,63,64,30,65,81,56,88,59,101,38,62,52,28,41,31,39,40,36,43,16,38,61,20,89,39,32,70,42,49,63,61,51,56,48,48,27,50,78,67,49,38,34,56,28,26,29,37,20,75,75,25,89,59,82,55,74,93,70,47,51,26,46,39,73,68,45,69,55,91,73,43,41,44,86,40,56,49,72,13,71,27,84,42,71,74,45,50,64,79,50,43,59,69,48,86,53,70,52,58,55,42,36,29,65,27,48,64,45,73,46,84,74,42,66,31,68,70,36,36,29,34,34,37,20,34,61,56,68,90,80,42,97,46,80,60,94,70,71,76,66,38,40,23,26,43,29,54,39,51,68,82,44,37,81,54,54,55,65,37,48,29,39,37,38,29,26,45,93,87,41,78,78,50,68,52,73,40,54,19,39,88,87,31,39,46,54,46,73,70,44,80,38,24,64,62,56,31,38,42,37,42,30,66,58,78,76,76,81,132

Nearest PDB structures (foldseek):
  5uw3-assembly2_B  TM=6.082E-01  e=1.445E-06  Gypsophila vaccaria
  7yx7-assembly1_A  TM=5.737E-01  e=2.635E-06  Serratia proteamaculans
  5o3w-assembly4_D  TM=5.795E-01  e=4.525E-06  Gypsophila vaccaria
  7x8l-assembly1_A  TM=5.726E-01  e=3.779E-06  Altericroceibacterium indicum
  5o3w-assembly3_C  TM=5.764E-01  e=7.770E-06  Gypsophila vaccaria